Protein AF-A0A9K3KHH1-F1 (afdb_monomer)

Secondary structure (DSSP, 8-state):
---GGGS-BHHHHHHHHHHHHHHS-HHHHHHHHHHHTT-S-THHHHHHS-HHHHHHHHHHHHHHHHH---HHHHHHHHH-HHHHH-HHHHHHHHHHH--SS---HHHHHHHHHHHHHHHHHHHHHH-GGGTT-SS--GGGS-HHHHHHHHTTSEEEEEE-TT-PEEEEE-GGG---SSHHHHHHHHHHHHHHHHHHS-TT-GGGGEEEEEEEE-SSPPP---HHHHHHHHHHHHHSS-EEEEEEEEE-TT--B-HHHHHHHH--TTTS-HHHHHHHHHTEEEEE-SSHHHHHHHHGGGT--PPPSB-TTS-SB--HHHHHHHHHHHHHHHHHHHH--SSHHHHHHHSSS----------------------------------------------PPPP------------------------PPPP-PPPPP--------PPPPPPP------------------PPP--------GGGTTSPPBSS--TT-EEES-SHHHHTSHHHHHHHHHHHHTHHHHHHS-HHHHHHHHHHHHHHHHHTS-PPEEEE-TTSS-EEE---HHHHHHHHHHHHHHHHHHHTT-

Foldseek 3Di:
DPDPPLFAFPVRLVVLLVVLLVPDDPQLSVQLVCLQLVVDQLVVLVVVCDPVNLVVLLVLLVVLCVVDADPLNVLLCVVPVCLSNPPLQLSLLLLQQDRGNDDDSVSSVLSSVLQNLLSVLCCVLQNSVCSSPQADFPVSADPQLVLQLLLCQKDFQAAFPSGETEIEGQQVSGGGDDLSSNLSSLLRVVSVQVVVDDSNRSRSLEYEYEYDELDLDGDDDDLVSLLSSVSNVSSDSGHYSAYEYEYEPNCRGHSNSSCQLCSDCVPDPPNRSSSSSNRYDYHYDQFQVRVCVVVVSSRPNGRQQADGRRPGHDCVNVVVVSVVSVVVVVVVVVVPPPDPVVVVVVVVPDDDDDDDDDDDDDDDDDDDDDDDDDDDDDDDDDDDDDDDDDDDDDDDDDDPDDDDDDDDDDDDDDDDDDDDDDDDDDDDDDDDDDDDDDDDDDDDDDDDDDDDDDDDDDDDDDDDDDDDDDDDDPDDDPPQPPFDWAQDDDLLEQEDDDDDVNCPRNNNVVVLVVLLVCLVVCVPDDPVVVVVVLVVVVCCSCPVVVYFYWYQDPVNRTIDTDPDPVVSSVVSVVSSVVSVVVVVVD

Solvent-accessible surface area (backbone atoms only — not comparable to full-atom values): 35754 Å² total; per-residue (Å²): 133,80,80,73,79,84,43,47,36,60,68,53,48,52,49,52,26,52,51,25,43,65,71,43,54,72,69,49,37,52,42,46,49,30,47,46,37,41,68,58,54,48,55,54,65,68,66,65,49,47,72,65,59,49,48,51,39,51,52,48,18,48,57,49,39,74,78,60,63,45,72,40,41,52,50,29,40,72,76,33,46,63,58,74,64,29,62,73,57,52,50,36,22,40,60,28,47,60,66,58,92,64,90,51,79,63,35,22,47,51,15,35,51,26,51,40,48,33,36,39,54,42,26,73,68,65,34,71,96,47,49,60,52,91,66,73,51,78,87,76,43,55,73,54,19,42,50,21,50,70,46,38,23,64,32,82,58,50,49,32,78,45,49,25,37,29,36,37,35,33,53,93,35,66,48,62,84,44,68,64,26,41,49,46,28,48,52,34,56,54,45,50,58,58,66,74,41,58,90,88,44,57,24,48,51,26,34,34,41,34,41,48,40,43,50,82,72,78,66,94,65,57,68,67,49,52,46,52,48,50,54,48,56,67,20,44,64,46,21,75,46,27,36,37,40,36,31,16,76,78,50,53,58,40,66,67,59,31,42,70,66,56,62,58,76,88,78,43,56,73,68,54,46,27,56,56,30,39,32,49,42,82,40,70,32,70,33,41,66,57,44,42,60,57,40,42,72,34,30,36,75,51,74,71,60,45,39,65,59,49,81,48,72,62,46,66,69,49,52,50,50,54,51,50,53,55,52,50,50,55,50,52,59,65,73,58,76,70,68,68,62,58,58,61,56,64,74,72,68,84,83,82,84,81,87,79,83,89,80,90,85,86,85,88,83,82,85,82,91,88,79,91,80,91,83,91,90,87,86,81,94,78,92,77,91,77,81,90,81,83,88,87,77,88,80,82,82,83,77,96,72,89,91,85,90,88,84,85,86,84,87,89,79,87,82,89,86,88,83,87,85,87,80,85,86,81,88,81,81,89,82,80,90,81,81,88,86,89,81,90,78,88,79,87,83,86,81,88,85,80,89,87,86,80,91,82,84,89,83,90,79,92,83,84,88,83,86,80,84,81,79,82,75,79,80,76,70,85,85,71,76,81,67,79,72,37,70,73,81,57,65,61,32,32,58,54,80,77,58,68,71,47,57,65,31,58,16,35,44,56,51,48,54,58,47,58,76,43,41,65,64,48,69,76,42,55,73,68,54,36,50,53,50,50,50,51,52,55,47,45,38,40,71,76,66,66,37,47,43,31,34,67,35,96,82,75,64,35,28,35,76,60,78,56,62,68,64,53,49,49,54,52,55,54,47,55,55,50,52,55,57,52,62,74,74,107

Nearest PDB structures (foldseek):
  6frn-assembly1_B  TM=3.421E-01  e=5.929E+00  Methanothermococcus thermolithotrophicus

InterPro domains:
  IPR049227 Domain of unknown function DUF6824 [PF20710] (493-577)

Mean predicted aligned error: 16.36 Å

Radius of gyration: 35.82 Å; Cα contacts (8 Å, |Δi|>4): 625; chains: 1; bounding box: 119×121×84 Å

Sequence (586 aa):
MKDNADVPSIEESQRIISNALASLSVADRDSLLEDINAIHRPHEIGAQLNREALAEQLQTMDSWLSANKNDAYKEAELLDRDYVQCSGLRFRFLQSSCVGSRVSQDHAVQAARRLNDYLDFKRRLVGSHRLTRKILTPNDLDADDLDCLESGYWQKVGTDVVGRVIVAAFPTLLRYRTPESFLKAMLLFFSSIFAETSIEEPSQHSLVLVYYNTTPTEPDMDRELASAAVRLLQSLPIKICAHHVALHPHITRSAVLSVLLTIQESTLSQDQLQQWQARHVLHTGTSRDEIELKLRRYGIRVNLPCSRDGSEIQTNAHRQWLLSMRGEEQRQRKASPSDSATLAASVSSGFTIESSKSSSTHYSGALPSSFITSEMMAEGIEKRSTVFDDPSTAMTKPSSKDILHRQLASDAKTPASAVPVSCGLEDVQPLTANKKDSISRKLPTLASVSSIASAEQNSVSTFAACAPAVAKRQRMDPAILTEASIILPKNTDILFGRGSGIQNHPGNIQFRDLLEQNLGSYSTSDDAAKRRMVISLADHMRRDLGLRFLKQAPDGVSWIPVTEKAVVYQKFYQTFRSLRAAAKKK

Structure (mmCIF, N/CA/C/O backbone):
data_AF-A0A9K3KHH1-F1
#
_entry.id   AF-A0A9K3KHH1-F1
#
loop_
_atom_site.group_PDB
_atom_site.id
_atom_site.type_symbol
_atom_site.label_atom_id
_atom_site.label_alt_id
_atom_site.label_comp_id
_atom_site.label_asym_id
_atom_site.label_entity_id
_atom_site.label_seq_id
_atom_site.pdbx_PDB_ins_code
_atom_site.Cartn_x
_atom_site.Cartn_y
_atom_site.Cartn_z
_atom_site.occupancy
_atom_site.B_iso_or_equiv
_atom_site.auth_seq_id
_atom_site.auth_comp_id
_atom_site.auth_asym_id
_atom_site.auth_atom_id
_atom_site.pdbx_PDB_model_num
ATOM 1 N N . MET A 1 1 ? 21.017 5.855 -28.063 1.00 47.03 1 MET A N 1
ATOM 2 C CA . MET A 1 1 ? 21.532 5.727 -26.686 1.00 47.03 1 MET A CA 1
ATOM 3 C C . MET A 1 1 ? 21.886 7.126 -26.208 1.00 47.03 1 MET A C 1
ATOM 5 O O . MET A 1 1 ? 22.968 7.598 -26.517 1.00 47.03 1 MET A O 1
ATOM 9 N N . LYS A 1 2 ? 20.931 7.847 -25.605 1.00 48.41 2 LYS A N 1
ATOM 10 C CA . LYS A 1 2 ? 21.237 9.112 -24.916 1.00 48.41 2 LYS A CA 1
ATOM 11 C C . LYS A 1 2 ? 22.099 8.764 -23.698 1.00 48.41 2 LYS A C 1
ATOM 13 O O . LYS A 1 2 ? 21.896 7.698 -23.121 1.00 48.41 2 LYS A O 1
ATOM 18 N N . ASP A 1 3 ? 23.083 9.595 -23.379 1.00 52.72 3 ASP A N 1
ATOM 19 C CA . ASP A 1 3 ? 24.118 9.287 -22.393 1.00 52.72 3 ASP A CA 1
ATOM 20 C C . ASP A 1 3 ? 23.527 8.848 -21.044 1.00 52.72 3 ASP A C 1
ATOM 22 O O . ASP A 1 3 ? 22.923 9.634 -20.321 1.00 52.72 3 ASP A O 1
ATOM 26 N N . ASN A 1 4 ? 23.767 7.586 -20.673 1.00 61.97 4 ASN A N 1
ATOM 27 C CA . ASN A 1 4 ? 23.464 6.997 -19.359 1.00 61.97 4 ASN A CA 1
ATOM 28 C C . ASN A 1 4 ? 24.299 7.616 -18.212 1.00 61.97 4 ASN A C 1
ATOM 30 O O . ASN A 1 4 ? 24.460 6.993 -17.160 1.00 61.97 4 ASN A O 1
ATOM 34 N N . ALA A 1 5 ? 24.899 8.793 -18.415 1.00 70.56 5 ALA A N 1
ATOM 35 C CA . ALA A 1 5 ? 25.804 9.438 -17.469 1.00 70.56 5 ALA A CA 1
ATOM 36 C C . ALA A 1 5 ? 25.102 9.859 -16.165 1.00 70.56 5 ALA A C 1
ATOM 38 O O . ALA A 1 5 ? 25.753 9.866 -15.125 1.00 70.56 5 ALA A O 1
ATOM 39 N N . ASP A 1 6 ? 23.788 10.097 -16.207 1.00 81.38 6 ASP A N 1
ATOM 40 C CA . ASP A 1 6 ? 23.014 10.631 -15.077 1.00 81.38 6 ASP A CA 1
ATOM 41 C C . ASP A 1 6 ? 22.401 9.561 -14.154 1.00 81.38 6 ASP A C 1
ATOM 43 O O . ASP A 1 6 ? 21.721 9.895 -13.184 1.00 81.38 6 ASP A O 1
ATOM 47 N N . VAL A 1 7 ? 22.593 8.268 -14.441 1.00 83.38 7 VAL A N 1
ATOM 48 C CA . VAL A 1 7 ? 22.061 7.191 -13.589 1.00 83.38 7 VAL A CA 1
ATOM 49 C C . VAL A 1 7 ? 23.065 6.909 -12.461 1.00 83.38 7 VAL A C 1
ATOM 51 O O . VAL A 1 7 ? 24.164 6.422 -12.762 1.00 83.38 7 VAL A O 1
ATOM 54 N N . PRO A 1 8 ? 22.722 7.178 -11.182 1.00 87.75 8 PRO A N 1
ATOM 55 C CA . PRO A 1 8 ? 23.624 6.954 -10.059 1.00 87.75 8 PRO A CA 1
ATOM 56 C C . PRO A 1 8 ? 23.997 5.477 -9.945 1.00 87.75 8 PRO A C 1
ATOM 58 O O . PRO A 1 8 ? 23.194 4.585 -10.244 1.00 87.75 8 PRO A O 1
ATOM 61 N N . SER A 1 9 ? 25.221 5.210 -9.485 1.00 90.75 9 SER A N 1
ATOM 62 C CA . SER A 1 9 ? 25.616 3.842 -9.140 1.00 90.75 9 SER A CA 1
ATOM 63 C C . SER A 1 9 ? 24.841 3.330 -7.920 1.00 90.75 9 SER A C 1
ATOM 65 O O . SER A 1 9 ? 24.156 4.097 -7.233 1.00 90.75 9 SER A O 1
ATOM 67 N N . ILE A 1 10 ? 24.954 2.036 -7.605 1.00 90.12 10 ILE A N 1
ATOM 68 C CA . ILE A 1 10 ? 24.401 1.494 -6.353 1.00 90.12 10 ILE A CA 1
ATOM 69 C C . ILE A 1 10 ? 25.011 2.209 -5.139 1.00 90.12 10 ILE A C 1
ATOM 71 O O . ILE A 1 10 ? 24.279 2.593 -4.229 1.00 90.12 10 ILE A O 1
ATOM 75 N N . GLU A 1 11 ? 26.324 2.432 -5.123 1.00 92.00 11 GLU A N 1
ATOM 76 C CA . GLU A 1 11 ? 27.020 3.116 -4.026 1.00 92.00 11 GLU A CA 1
ATOM 77 C C . GLU A 1 11 ? 26.565 4.573 -3.899 1.00 92.00 11 GLU A C 1
ATOM 79 O O . GLU A 1 11 ? 26.318 5.067 -2.798 1.00 92.00 11 GLU A O 1
ATOM 84 N N . GLU A 1 12 ? 26.398 5.265 -5.026 1.00 92.94 12 GLU A N 1
ATOM 85 C CA . GLU A 1 12 ? 25.873 6.627 -5.026 1.00 92.94 12 GLU A CA 1
ATOM 86 C C . GLU A 1 12 ? 24.422 6.679 -4.536 1.00 92.94 12 GLU A C 1
ATOM 88 O O . GLU A 1 12 ? 24.068 7.543 -3.735 1.00 92.94 12 GLU A O 1
ATOM 93 N N . SER A 1 13 ? 23.607 5.707 -4.937 1.00 92.31 13 SER A N 1
ATOM 94 C CA . SER A 1 13 ? 22.232 5.548 -4.464 1.00 92.31 13 SER A CA 1
ATOM 95 C C . SER A 1 13 ? 22.179 5.306 -2.952 1.00 92.31 13 SER A C 1
ATOM 97 O O . SER A 1 13 ? 21.393 5.940 -2.250 1.00 92.31 13 SER A O 1
ATOM 99 N N . GLN A 1 14 ? 23.062 4.455 -2.417 1.00 93.69 14 GLN A N 1
ATOM 100 C CA . GLN A 1 14 ? 23.207 4.251 -0.971 1.00 93.69 14 GLN A CA 1
ATOM 101 C C . GLN A 1 14 ? 23.614 5.541 -0.255 1.00 93.69 14 GLN A C 1
ATOM 103 O O . GLN A 1 14 ? 23.098 5.826 0.827 1.00 93.69 14 GLN A O 1
ATOM 108 N N . ARG A 1 15 ? 24.500 6.345 -0.855 1.00 94.75 15 ARG A N 1
ATOM 109 C CA . ARG A 1 15 ? 24.904 7.645 -0.308 1.00 94.75 15 ARG A CA 1
ATOM 110 C C . ARG A 1 15 ? 23.732 8.626 -0.269 1.00 94.75 15 ARG A C 1
ATOM 112 O O . ARG A 1 15 ? 23.547 9.277 0.753 1.00 94.75 15 ARG A O 1
ATOM 119 N N . ILE A 1 16 ? 22.923 8.701 -1.329 1.00 9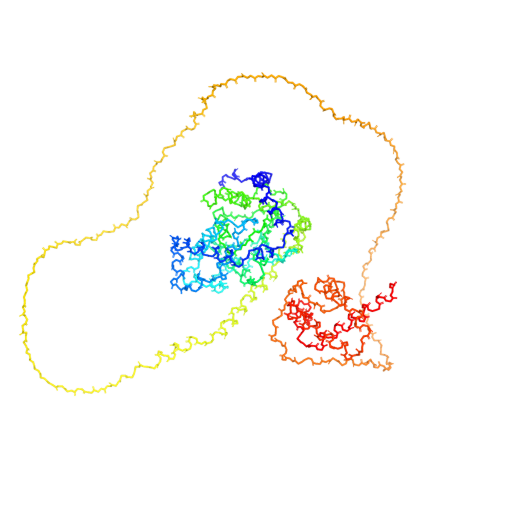3.00 16 ILE A N 1
ATOM 120 C CA . ILE A 1 16 ? 21.714 9.543 -1.375 1.00 93.00 16 ILE A CA 1
ATOM 121 C C . ILE A 1 16 ? 20.746 9.147 -0.255 1.00 93.00 16 ILE A C 1
ATOM 123 O O . ILE A 1 16 ? 20.348 10.000 0.533 1.00 93.00 16 ILE A O 1
ATOM 127 N N . ILE A 1 17 ? 20.432 7.853 -0.131 1.00 94.25 17 ILE A N 1
ATOM 128 C CA . ILE A 1 17 ? 19.542 7.331 0.920 1.00 94.25 17 ILE A CA 1
ATOM 129 C C . ILE A 1 17 ? 20.101 7.642 2.315 1.00 94.25 17 ILE A C 1
ATOM 131 O O . ILE A 1 17 ? 19.371 8.109 3.186 1.00 94.25 17 ILE A O 1
ATOM 135 N N . SER A 1 18 ? 21.401 7.419 2.528 1.00 94.94 18 SER A N 1
ATOM 136 C CA . SER A 1 18 ? 22.049 7.673 3.823 1.00 94.94 18 SER A CA 1
ATOM 137 C C . SER A 1 18 ? 22.018 9.155 4.196 1.00 94.94 18 SER A C 1
ATOM 139 O O . SER A 1 18 ? 21.736 9.493 5.343 1.00 94.94 18 SER A O 1
ATOM 141 N N . ASN A 1 19 ? 22.262 10.039 3.225 1.00 95.56 19 ASN A N 1
ATOM 142 C CA . ASN A 1 19 ? 22.196 11.484 3.421 1.00 95.56 19 ASN A CA 1
ATOM 143 C C . ASN A 1 19 ? 20.769 11.939 3.741 1.00 95.56 19 ASN A C 1
ATOM 145 O O . ASN A 1 19 ? 20.584 12.724 4.667 1.00 95.56 19 ASN A O 1
ATOM 149 N N . ALA A 1 20 ? 19.774 11.414 3.022 1.00 94.25 20 ALA A N 1
ATOM 150 C CA . ALA A 1 20 ? 18.366 11.701 3.273 1.00 94.25 20 ALA A CA 1
ATOM 151 C C . ALA A 1 20 ? 17.930 11.237 4.669 1.00 94.25 20 ALA A C 1
ATOM 153 O O . ALA A 1 20 ? 17.234 11.953 5.376 1.00 94.25 20 ALA A O 1
ATOM 154 N N . LEU A 1 21 ? 18.384 10.063 5.116 1.00 93.94 21 LEU A N 1
ATOM 155 C CA . LEU A 1 21 ? 18.110 9.579 6.469 1.00 93.94 21 LEU A CA 1
ATOM 156 C C . LEU A 1 21 ? 18.792 10.446 7.543 1.00 93.94 21 LEU A C 1
ATOM 158 O O . LEU A 1 21 ? 18.242 10.633 8.627 1.00 93.94 21 LEU A O 1
ATOM 162 N N . ALA A 1 22 ? 19.989 10.967 7.261 1.00 96.31 22 ALA A N 1
ATOM 163 C CA . ALA A 1 22 ? 20.741 11.825 8.175 1.00 96.31 22 ALA A CA 1
ATOM 164 C C . ALA A 1 22 ? 20.187 13.256 8.275 1.00 96.31 22 ALA A C 1
ATOM 166 O O . ALA A 1 22 ? 20.419 13.907 9.293 1.00 96.31 22 ALA A O 1
ATOM 167 N N . SER A 1 23 ? 19.473 13.740 7.254 1.00 95.00 23 SER A N 1
ATOM 168 C CA . SER A 1 23 ? 18.860 15.073 7.256 1.00 95.00 23 SER A CA 1
ATOM 169 C C . SER A 1 23 ? 17.526 15.136 8.004 1.00 95.00 23 SER A C 1
ATOM 171 O O . SER A 1 23 ? 17.078 16.229 8.344 1.00 95.00 23 SER A O 1
ATOM 173 N N . LEU A 1 24 ? 16.901 13.988 8.292 1.00 92.00 24 LEU A N 1
ATOM 174 C CA . LEU A 1 24 ? 15.688 13.921 9.109 1.00 92.00 24 LEU A CA 1
ATOM 175 C C . LEU A 1 24 ? 15.972 14.274 10.577 1.00 92.00 24 LEU A C 1
ATOM 177 O O . LEU A 1 24 ? 17.060 14.027 11.106 1.00 92.00 24 LEU A O 1
ATOM 181 N N . SER A 1 25 ? 14.952 14.786 11.273 1.00 92.19 25 SER A N 1
ATOM 182 C CA . SER A 1 25 ? 15.012 14.924 12.730 1.00 92.19 25 SER A CA 1
ATOM 183 C C . SER A 1 25 ? 15.176 13.549 13.393 1.00 92.19 25 SER A C 1
ATOM 185 O O . SER A 1 25 ? 14.778 12.529 12.831 1.00 92.19 25 SER A O 1
ATOM 187 N N . VAL A 1 26 ? 15.735 13.496 14.608 1.00 92.88 26 VAL A N 1
ATOM 188 C CA . VAL A 1 26 ? 15.927 12.219 15.329 1.00 92.88 26 VAL A CA 1
ATOM 189 C C . VAL A 1 26 ? 14.602 11.464 15.483 1.00 92.88 26 VAL A C 1
ATOM 191 O O . VAL A 1 26 ? 14.545 10.278 15.187 1.00 92.88 26 VAL A O 1
ATOM 194 N N . ALA A 1 27 ? 13.528 12.166 15.856 1.00 88.31 27 ALA A N 1
ATOM 195 C CA . ALA A 1 27 ? 12.209 11.561 16.029 1.00 88.31 27 ALA A CA 1
ATOM 196 C C . ALA A 1 27 ? 11.630 11.019 14.710 1.00 88.31 27 ALA A C 1
ATOM 198 O O . ALA A 1 27 ? 11.073 9.921 14.691 1.00 88.31 27 ALA A O 1
ATOM 199 N N . ASP A 1 28 ? 11.781 11.760 13.607 1.00 88.69 28 ASP A N 1
ATOM 200 C CA . ASP A 1 28 ? 11.288 11.319 12.297 1.00 88.69 28 ASP A CA 1
ATOM 201 C C . ASP A 1 28 ? 12.102 10.139 11.771 1.00 88.69 28 ASP A C 1
ATOM 203 O O . ASP A 1 28 ? 11.537 9.184 11.240 1.00 88.69 28 ASP A O 1
ATOM 207 N N . ARG A 1 29 ? 13.424 10.173 11.962 1.00 93.25 29 ARG A N 1
ATOM 208 C CA . ARG A 1 29 ? 14.331 9.086 11.595 1.00 93.25 29 ARG A CA 1
ATOM 209 C C . ARG A 1 29 ? 14.010 7.805 12.357 1.00 93.25 29 ARG A C 1
ATOM 211 O O . ARG A 1 29 ? 13.925 6.750 11.734 1.00 93.25 29 ARG A O 1
ATOM 218 N N . ASP A 1 30 ? 13.813 7.886 13.669 1.00 91.94 30 ASP A N 1
ATOM 219 C CA . ASP A 1 30 ? 13.497 6.720 14.497 1.00 91.94 30 ASP A CA 1
ATOM 220 C C . ASP A 1 30 ? 12.134 6.135 14.103 1.00 91.94 30 ASP A C 1
ATOM 222 O O . ASP A 1 30 ? 12.031 4.938 13.836 1.00 91.94 30 ASP A O 1
ATOM 226 N N . SER A 1 31 ? 11.115 6.984 13.928 1.00 89.31 31 SER A N 1
ATOM 227 C CA . SER A 1 31 ? 9.793 6.546 13.463 1.00 89.31 31 SER A CA 1
ATOM 228 C C . SER A 1 31 ? 9.844 5.897 12.074 1.00 89.31 31 SER A C 1
ATOM 230 O O . SER A 1 31 ? 9.199 4.876 11.827 1.00 89.31 31 SER A O 1
ATOM 232 N N . LEU A 1 32 ? 10.646 6.447 11.163 1.00 91.81 32 LEU A N 1
ATOM 233 C CA . LEU A 1 32 ? 10.852 5.887 9.833 1.00 91.81 32 LEU A CA 1
ATOM 234 C C . LEU A 1 32 ? 11.582 4.538 9.882 1.00 91.81 32 LEU A C 1
ATOM 236 O O . LEU A 1 32 ? 11.219 3.619 9.151 1.00 91.81 32 LEU A O 1
ATOM 240 N N . LEU A 1 33 ? 12.586 4.384 10.748 1.00 93.62 33 LEU A N 1
ATOM 241 C CA . LEU A 1 33 ? 13.283 3.113 10.941 1.00 93.62 33 LEU A CA 1
ATOM 242 C C . LEU A 1 33 ? 12.374 2.054 11.572 1.00 93.62 33 LEU A C 1
ATOM 244 O O . LEU A 1 33 ? 12.458 0.886 11.190 1.00 93.62 33 LEU A O 1
ATOM 248 N N . GLU A 1 34 ? 11.486 2.432 12.487 1.00 92.06 34 GLU A N 1
ATOM 249 C CA . GLU A 1 34 ? 10.464 1.529 13.023 1.00 92.06 34 GLU A CA 1
ATOM 250 C C . GLU A 1 34 ? 9.484 1.064 11.941 1.00 92.06 34 GLU A C 1
ATOM 252 O O . GLU A 1 34 ? 9.178 -0.133 11.868 1.00 92.06 34 GLU A O 1
ATOM 257 N N . ASP A 1 35 ? 9.044 1.984 11.070 1.00 91.19 35 ASP A N 1
ATOM 258 C CA . ASP A 1 35 ? 8.271 1.664 9.868 1.00 91.19 35 ASP A CA 1
ATOM 259 C C . ASP A 1 35 ? 9.074 0.666 9.003 1.00 91.19 35 ASP A C 1
ATOM 261 O O . ASP A 1 35 ? 8.601 -0.433 8.716 1.00 91.19 35 ASP A O 1
ATOM 265 N N . ILE A 1 36 ? 10.312 0.975 8.620 1.00 94.81 36 ILE A N 1
ATOM 266 C CA . ILE A 1 36 ? 11.119 0.119 7.732 1.00 94.81 36 ILE A CA 1
ATOM 267 C C . ILE A 1 36 ? 11.332 -1.288 8.309 1.00 94.81 36 ILE A C 1
ATOM 269 O O . ILE A 1 36 ? 11.236 -2.273 7.580 1.00 94.81 36 ILE A O 1
ATOM 273 N N . ASN A 1 37 ? 11.576 -1.405 9.614 1.00 95.00 37 ASN A N 1
ATOM 274 C CA . ASN A 1 37 ? 11.880 -2.682 10.264 1.00 95.00 37 ASN A CA 1
ATOM 275 C C . ASN A 1 37 ? 10.644 -3.471 10.721 1.00 95.00 37 ASN A C 1
ATOM 277 O O . ASN A 1 37 ? 10.800 -4.522 11.343 1.00 95.00 37 ASN A O 1
ATOM 281 N N . ALA A 1 38 ? 9.433 -2.986 10.423 1.00 92.25 38 ALA A N 1
ATOM 282 C CA . ALA A 1 38 ? 8.184 -3.599 10.879 1.00 92.25 38 ALA A CA 1
ATOM 283 C C . ALA A 1 38 ? 8.142 -3.765 12.413 1.00 92.25 38 ALA A C 1
ATOM 285 O O . ALA A 1 38 ? 7.714 -4.801 12.923 1.00 92.25 38 ALA A O 1
ATOM 286 N N . ILE A 1 39 ? 8.633 -2.766 13.155 1.00 89.50 39 ILE A N 1
ATOM 287 C CA . ILE A 1 39 ? 8.628 -2.782 14.627 1.00 89.50 39 ILE A CA 1
ATOM 288 C C . ILE A 1 39 ? 7.274 -2.287 15.139 1.00 89.50 39 ILE A C 1
ATOM 290 O O . ILE A 1 39 ? 6.671 -2.909 16.015 1.00 89.50 39 ILE A O 1
ATOM 294 N N . HIS A 1 40 ? 6.775 -1.196 14.556 1.00 79.50 40 HIS A N 1
ATOM 295 C CA . HIS A 1 40 ? 5.543 -0.562 15.000 1.00 79.50 40 HIS A CA 1
ATOM 296 C C . HIS A 1 40 ? 4.315 -1.280 14.440 1.00 79.50 40 HIS A C 1
ATOM 298 O O . HIS A 1 40 ? 4.225 -1.556 13.239 1.00 79.50 40 HIS A O 1
ATOM 304 N N . ARG A 1 41 ? 3.320 -1.548 15.293 1.00 63.41 41 ARG A N 1
ATOM 305 C CA . ARG A 1 41 ? 2.002 -1.955 14.803 1.00 63.41 41 ARG A CA 1
ATOM 306 C C . ARG A 1 41 ? 1.288 -0.705 14.298 1.00 63.41 41 ARG A C 1
ATOM 308 O O . ARG A 1 41 ? 1.075 0.215 15.083 1.00 63.41 41 ARG A O 1
ATOM 315 N N . PRO A 1 42 ? 0.816 -0.674 13.041 1.00 58.34 42 PRO A N 1
ATOM 316 C CA . PRO A 1 42 ? 0.115 0.497 12.501 1.00 58.34 42 PRO A CA 1
ATOM 317 C C . PRO A 1 42 ? -1.138 0.904 13.296 1.00 58.34 42 PRO A C 1
ATOM 319 O O . PRO A 1 42 ? -1.654 2.008 13.138 1.00 58.34 42 PRO A O 1
ATOM 322 N N . HIS A 1 43 ? -1.634 0.007 14.152 1.00 51.38 43 HIS A N 1
ATOM 323 C CA . HIS A 1 43 ? -2.790 0.232 15.005 1.00 51.38 43 HIS A CA 1
ATOM 324 C C . HIS A 1 43 ? -2.566 1.302 16.088 1.00 51.38 43 HIS A C 1
ATOM 326 O O . HIS A 1 43 ? -3.547 1.838 16.597 1.00 51.38 43 HIS A O 1
ATOM 332 N N . GLU A 1 44 ? -1.318 1.632 16.436 1.00 55.62 44 GLU A N 1
ATOM 333 C CA . GLU A 1 44 ? -1.038 2.598 17.505 1.00 55.62 44 GLU A CA 1
ATOM 334 C C . GLU A 1 44 ? -1.303 4.042 17.065 1.00 55.62 44 GLU A C 1
ATOM 336 O O . GLU A 1 44 ? -1.950 4.774 17.802 1.00 55.62 44 GLU A O 1
ATOM 341 N N . ILE A 1 45 ? -0.972 4.431 15.830 1.00 53.47 45 ILE A N 1
ATOM 342 C CA . ILE A 1 45 ? -1.218 5.806 15.349 1.00 53.47 45 ILE A CA 1
ATOM 343 C C . ILE A 1 45 ? -2.725 6.071 15.170 1.00 53.47 45 ILE A C 1
ATOM 345 O O . ILE A 1 45 ? -3.233 7.116 15.570 1.00 53.47 45 ILE A O 1
ATOM 349 N N . GLY A 1 46 ? -3.466 5.101 14.619 1.00 54.97 46 GLY A N 1
ATOM 350 C CA . GLY A 1 46 ? -4.920 5.215 14.447 1.00 54.97 46 GLY A CA 1
ATOM 351 C C . GLY A 1 46 ? -5.705 5.173 15.763 1.00 54.97 46 GLY A C 1
ATOM 352 O O . GLY A 1 46 ? -6.765 5.782 15.849 1.00 54.97 46 GLY A O 1
ATOM 353 N N . ALA A 1 47 ? -5.188 4.483 16.785 1.00 55.69 47 ALA A N 1
ATOM 354 C CA . ALA A 1 47 ? -5.779 4.473 18.124 1.00 55.69 47 ALA A CA 1
ATOM 355 C C . ALA A 1 47 ? -5.377 5.698 18.967 1.00 55.69 47 ALA A C 1
ATOM 357 O O . ALA A 1 47 ? -6.111 6.067 19.880 1.00 55.69 47 ALA A O 1
ATOM 358 N N . GLN A 1 48 ? -4.228 6.320 18.674 1.00 55.94 48 GLN A N 1
ATOM 359 C CA . GLN A 1 48 ? -3.733 7.508 19.378 1.00 55.94 48 GLN A CA 1
ATOM 360 C C . GLN A 1 48 ? -4.417 8.801 18.928 1.00 55.94 48 GLN A C 1
ATOM 362 O O . GLN A 1 48 ? -4.578 9.713 19.740 1.00 55.94 48 GLN A O 1
ATOM 367 N N . LEU A 1 49 ? -4.861 8.895 17.670 1.00 66.88 49 LEU A N 1
ATOM 368 C CA . LEU A 1 49 ? -5.741 9.984 17.252 1.00 66.88 49 LEU A CA 1
ATOM 369 C C . LEU A 1 49 ? -7.115 9.795 17.907 1.00 66.88 49 LEU A C 1
ATOM 371 O O . LEU A 1 49 ? -7.937 9.000 17.451 1.00 66.88 49 LEU A O 1
ATOM 375 N N . ASN A 1 50 ? -7.378 10.562 18.970 1.00 75.81 50 ASN A N 1
ATOM 376 C CA . ASN A 1 50 ? -8.735 10.726 19.483 1.00 75.81 50 ASN A CA 1
ATOM 377 C C . ASN A 1 50 ? -9.663 11.112 18.311 1.00 75.81 50 ASN A C 1
ATOM 379 O O . ASN A 1 50 ? -9.268 11.857 17.410 1.00 75.81 50 ASN A O 1
ATOM 383 N N . ARG A 1 51 ? -10.908 10.624 18.335 1.00 79.31 51 ARG A N 1
ATOM 384 C CA . ARG A 1 51 ? -11.958 10.955 17.358 1.00 79.31 51 ARG A CA 1
ATOM 385 C C . ARG A 1 51 ? -12.069 12.460 17.109 1.00 79.31 51 ARG A C 1
ATOM 387 O O . ARG A 1 51 ? -12.339 12.857 15.983 1.00 79.31 51 ARG A O 1
ATOM 394 N N . GLU A 1 52 ? -11.826 13.272 18.135 1.00 85.94 52 GLU A N 1
ATOM 395 C CA . GLU A 1 52 ? -11.800 14.736 18.047 1.00 85.94 52 GLU A CA 1
ATOM 396 C C . GLU A 1 52 ? -10.675 15.252 17.143 1.00 85.94 52 GLU A C 1
ATOM 398 O O . GLU A 1 52 ? -10.944 15.988 16.198 1.00 85.94 52 GLU A O 1
ATOM 403 N N . ALA A 1 53 ? -9.434 14.806 17.362 1.00 86.25 53 ALA A N 1
ATOM 404 C CA . ALA A 1 53 ? -8.296 15.202 16.534 1.00 86.25 53 ALA A CA 1
ATOM 405 C C . ALA A 1 53 ? -8.476 14.739 15.080 1.00 86.25 53 ALA A C 1
ATOM 407 O O . ALA A 1 53 ? -8.146 15.459 14.141 1.00 86.25 53 ALA A O 1
ATOM 408 N N . LEU A 1 54 ? -9.065 13.558 14.869 1.00 86.25 54 LEU A N 1
ATOM 409 C CA . LEU A 1 54 ? -9.406 13.108 13.523 1.00 86.25 54 LEU A CA 1
ATOM 410 C C . LEU A 1 54 ? -10.480 13.992 12.864 1.00 86.25 54 LEU A C 1
ATOM 412 O O . LEU A 1 54 ? -10.368 14.311 11.680 1.00 86.25 54 LEU A O 1
ATOM 416 N N . ALA A 1 55 ? -11.514 14.387 13.609 1.00 90.06 55 ALA A N 1
ATOM 417 C CA . ALA A 1 55 ? -12.550 15.285 13.106 1.00 90.06 55 ALA A CA 1
ATOM 418 C C . ALA A 1 55 ? -11.969 16.656 12.723 1.00 90.06 55 ALA A C 1
ATOM 420 O O . ALA A 1 55 ? -12.308 17.182 11.664 1.00 90.06 55 ALA A O 1
ATOM 421 N N . GLU A 1 56 ? -11.037 17.188 13.517 1.00 92.38 56 GLU A N 1
ATOM 422 C CA . GLU A 1 56 ? -10.315 18.430 13.218 1.00 92.38 56 GLU A CA 1
ATOM 423 C C . GLU A 1 56 ? -9.474 18.315 11.934 1.00 92.38 56 GLU A C 1
ATOM 425 O O . GLU A 1 56 ? -9.488 19.210 11.083 1.00 92.38 56 GLU A O 1
ATOM 430 N N . GLN A 1 57 ? -8.780 17.189 11.737 1.00 92.62 57 GLN A N 1
ATOM 431 C CA . GLN A 1 57 ? -8.018 16.937 10.510 1.00 92.62 57 GLN A CA 1
ATOM 432 C C . GLN A 1 57 ? -8.929 16.835 9.281 1.00 92.62 57 GLN A C 1
ATOM 434 O O . GLN A 1 57 ? -8.617 17.406 8.236 1.00 92.62 57 GLN A O 1
ATOM 439 N N . LEU A 1 58 ? -10.079 16.163 9.397 1.00 93.50 58 LEU A N 1
ATOM 440 C CA . LEU A 1 58 ? -11.078 16.114 8.326 1.00 93.50 58 LEU A CA 1
ATOM 441 C C . LEU A 1 58 ? -11.647 17.506 8.020 1.00 93.50 58 LEU A C 1
ATOM 443 O O . LEU A 1 58 ? -11.750 17.876 6.854 1.00 93.50 58 LEU A O 1
ATOM 447 N N . GLN A 1 59 ? -11.938 18.313 9.042 1.00 95.44 59 GLN A N 1
ATOM 448 C CA . GLN A 1 59 ? -12.405 19.689 8.865 1.00 95.44 59 GLN A CA 1
ATOM 449 C C . GLN A 1 59 ? -11.352 20.571 8.177 1.00 95.44 59 GLN A C 1
ATOM 451 O O . GLN A 1 59 ? -11.681 21.382 7.305 1.00 95.44 59 GLN A O 1
ATOM 456 N N . THR A 1 60 ? -10.079 20.403 8.537 1.00 95.81 60 THR A N 1
ATOM 457 C CA . THR A 1 60 ? -8.959 21.108 7.900 1.00 95.81 60 THR A CA 1
ATOM 458 C C . THR A 1 60 ? -8.820 20.698 6.434 1.00 95.81 60 THR A C 1
ATOM 460 O O . THR A 1 60 ? -8.695 21.557 5.558 1.00 95.81 60 THR A O 1
ATOM 463 N N . MET A 1 61 ? -8.905 19.394 6.150 1.00 96.69 61 MET A N 1
ATOM 464 C CA . MET A 1 61 ? -8.882 18.841 4.793 1.00 96.69 61 MET A CA 1
ATOM 465 C C . MET A 1 61 ? -10.026 19.420 3.951 1.00 96.69 61 MET A C 1
ATOM 467 O O . MET A 1 61 ? -9.798 19.860 2.826 1.00 96.69 61 MET A O 1
ATOM 471 N N . ASP A 1 62 ? -11.233 19.495 4.510 1.00 96.62 62 ASP A N 1
ATOM 472 C CA . ASP A 1 62 ? -12.422 20.028 3.838 1.00 96.62 62 ASP A CA 1
ATOM 473 C C . ASP A 1 62 ? -12.321 21.517 3.548 1.00 96.62 62 ASP A C 1
ATOM 475 O O . ASP A 1 62 ? -12.644 21.961 2.443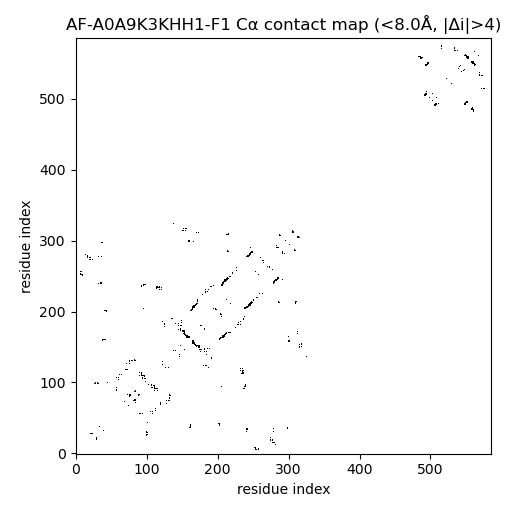 1.00 96.62 62 ASP A O 1
ATOM 479 N N . SER A 1 63 ? -11.814 22.277 4.516 1.00 97.00 63 SER A N 1
ATOM 480 C CA . SER A 1 63 ? -11.559 23.705 4.353 1.00 97.00 63 SER A CA 1
ATOM 481 C C . SER A 1 63 ? -10.580 23.934 3.201 1.00 97.00 63 SER A C 1
ATOM 483 O O . SER A 1 63 ? -10.861 24.726 2.301 1.00 97.00 63 SER A O 1
ATOM 485 N N . TRP A 1 64 ? -9.481 23.172 3.152 1.00 97.56 64 TRP A N 1
ATOM 486 C CA . TRP A 1 64 ? -8.510 23.278 2.065 1.00 97.56 64 TRP A CA 1
ATOM 487 C C . TRP A 1 64 ? -9.099 22.859 0.713 1.00 97.56 64 TRP A C 1
ATOM 489 O O . TRP A 1 64 ? -8.949 23.594 -0.265 1.00 97.56 64 TRP A O 1
ATOM 499 N N . LEU A 1 65 ? -9.799 21.717 0.652 1.00 97.25 65 LEU A N 1
ATOM 500 C CA . LEU A 1 65 ? -10.429 21.227 -0.577 1.00 97.25 65 LEU A CA 1
ATOM 501 C C . LEU A 1 65 ? -11.428 22.240 -1.114 1.00 97.25 65 LEU A C 1
ATOM 503 O O . LEU A 1 65 ? -11.403 22.510 -2.304 1.00 97.25 65 LEU A O 1
ATOM 507 N N . SER A 1 66 ? -12.261 22.845 -0.263 1.00 96.75 66 SER A N 1
ATOM 508 C CA . SER A 1 66 ? -13.257 23.835 -0.688 1.00 96.75 66 SER A CA 1
ATOM 509 C C . SER A 1 66 ? -12.647 25.024 -1.440 1.00 96.75 66 SER A C 1
ATOM 511 O O . SER A 1 66 ? -13.235 25.486 -2.416 1.00 96.75 66 SER A O 1
ATOM 513 N N . ALA A 1 67 ? -11.446 25.453 -1.044 1.00 97.81 67 ALA A N 1
ATOM 514 C CA . ALA A 1 67 ? -10.730 26.563 -1.660 1.00 97.81 67 ALA A CA 1
ATOM 515 C C . ALA A 1 67 ? -9.855 26.151 -2.861 1.00 97.81 67 ALA A C 1
ATOM 517 O O . ALA A 1 67 ? -9.508 27.003 -3.673 1.00 97.81 67 ALA A O 1
ATOM 518 N N . ASN A 1 68 ? -9.494 24.867 -2.991 1.00 97.94 68 ASN A N 1
ATOM 519 C CA . ASN A 1 68 ? -8.458 24.403 -3.926 1.00 97.94 68 ASN A CA 1
ATOM 520 C C . ASN A 1 68 ? -8.891 23.201 -4.789 1.00 97.94 68 ASN A C 1
ATOM 522 O O . ASN A 1 68 ? -8.054 22.383 -5.167 1.00 97.94 68 ASN A O 1
ATOM 526 N N . LYS A 1 69 ? -10.183 23.039 -5.105 1.00 97.56 69 LYS A N 1
ATOM 527 C CA . LYS A 1 69 ? -10.650 21.947 -5.987 1.00 97.56 69 LYS A CA 1
ATOM 528 C C . LYS A 1 69 ? -10.048 22.094 -7.387 1.00 97.56 69 LYS A C 1
ATOM 530 O O . LYS A 1 69 ? -10.271 23.114 -8.043 1.00 97.56 69 LYS A O 1
ATOM 535 N N . ASN A 1 70 ? -9.361 21.062 -7.876 1.00 97.69 70 ASN A N 1
ATOM 536 C CA . ASN A 1 70 ? -9.024 20.977 -9.299 1.00 97.69 70 ASN A CA 1
ATOM 537 C C . ASN A 1 70 ? -10.258 20.555 -10.120 1.00 97.69 70 ASN A C 1
ATOM 539 O O . ASN A 1 70 ? -11.312 20.225 -9.568 1.00 97.69 70 ASN A O 1
ATOM 543 N N . ASP A 1 71 ? -10.150 20.581 -11.447 1.00 98.31 71 ASP A N 1
ATOM 544 C CA . ASP A 1 71 ? -11.300 20.297 -12.312 1.00 98.31 71 ASP A CA 1
ATOM 545 C C . ASP A 1 71 ? -11.779 18.848 -12.200 1.00 98.31 71 ASP A C 1
ATOM 547 O O . ASP A 1 71 ? -12.983 18.609 -12.215 1.00 98.31 71 ASP A O 1
ATOM 551 N N . ALA A 1 72 ? -10.863 17.897 -11.986 1.00 98.31 72 ALA A N 1
ATOM 552 C CA . ALA A 1 72 ? -11.224 16.506 -11.737 1.00 98.31 72 ALA A CA 1
ATOM 553 C C . ALA A 1 72 ? -12.036 16.345 -10.444 1.00 98.31 72 ALA A C 1
ATOM 555 O O . ALA A 1 72 ? -13.020 15.614 -10.421 1.00 98.31 72 ALA A O 1
ATOM 556 N N . TYR A 1 73 ? -11.682 17.057 -9.372 1.00 98.50 73 TYR A N 1
ATOM 557 C CA . TYR A 1 73 ? -12.451 17.040 -8.131 1.00 98.50 73 TYR A CA 1
ATOM 558 C C . TYR A 1 73 ? -13.850 17.618 -8.338 1.00 98.50 73 TYR A C 1
ATOM 560 O O . TYR A 1 73 ? -14.828 17.006 -7.914 1.00 98.50 73 TYR A O 1
ATOM 568 N N . LYS A 1 74 ? -13.962 18.786 -8.989 1.00 98.44 74 LYS A N 1
ATOM 569 C CA . LYS A 1 74 ? -15.265 19.417 -9.275 1.00 98.44 74 LYS A CA 1
ATOM 570 C C . LYS A 1 74 ? -16.156 18.477 -10.085 1.00 98.44 74 LYS A C 1
ATOM 572 O O . LYS A 1 74 ? -17.326 18.310 -9.769 1.00 98.44 74 LYS A O 1
ATOM 577 N N . GLU A 1 75 ? -15.588 17.834 -11.098 1.00 98.44 75 GLU A N 1
ATOM 578 C CA . GLU A 1 75 ? -16.285 16.869 -11.941 1.00 98.44 75 GLU A CA 1
ATOM 579 C C . GLU A 1 75 ? -16.712 15.617 -11.165 1.00 98.44 75 GLU A C 1
ATOM 581 O O . GLU A 1 75 ? -17.857 15.186 -11.275 1.00 98.44 75 GLU A O 1
ATOM 586 N N . ALA A 1 76 ? -15.839 15.070 -10.318 1.00 98.25 76 ALA A N 1
ATOM 587 C CA . ALA A 1 76 ? -16.178 13.953 -9.443 1.00 98.25 76 ALA A CA 1
ATOM 588 C C . ALA A 1 76 ? -17.308 14.311 -8.463 1.00 98.25 76 ALA A C 1
ATOM 590 O O . ALA A 1 76 ? -18.209 13.507 -8.254 1.00 98.25 76 ALA A O 1
ATOM 591 N N . GLU A 1 77 ? -17.295 15.523 -7.900 1.00 98.12 77 GLU A N 1
ATOM 592 C CA . GLU A 1 77 ? -18.349 16.012 -7.003 1.00 98.12 77 GLU A CA 1
ATOM 593 C C . GLU A 1 77 ? -19.695 16.194 -7.719 1.00 98.12 77 GLU A C 1
ATOM 595 O O . GLU A 1 77 ? -20.738 15.949 -7.117 1.00 98.12 77 GLU A O 1
ATOM 600 N N . LEU A 1 78 ? -19.678 16.598 -8.994 1.00 98.06 78 LEU A N 1
ATOM 601 C CA . LEU A 1 78 ? -20.880 16.689 -9.828 1.00 98.06 78 LEU A CA 1
ATOM 602 C C . LEU A 1 78 ? -21.447 15.308 -10.183 1.00 98.06 78 LEU A C 1
ATOM 604 O O . LEU A 1 78 ? -22.663 15.154 -10.243 1.00 98.06 78 LEU A O 1
ATOM 608 N N . LEU A 1 79 ? -20.579 14.322 -10.429 1.00 97.75 79 LEU A N 1
ATOM 609 C CA . LEU A 1 79 ? -20.977 12.956 -10.784 1.00 97.75 79 LEU A CA 1
ATOM 610 C C . LEU A 1 79 ? -21.508 12.167 -9.583 1.00 97.75 79 LEU A C 1
ATOM 612 O O . LEU A 1 79 ? -22.506 11.464 -9.703 1.00 97.75 79 LEU A O 1
ATOM 616 N N . ASP A 1 80 ? -20.819 12.249 -8.448 1.00 97.88 80 ASP A N 1
ATOM 617 C CA . ASP A 1 80 ? -21.179 11.563 -7.209 1.00 97.88 80 ASP A CA 1
ATOM 618 C C . ASP A 1 80 ? -20.547 12.300 -6.022 1.00 97.88 80 ASP A C 1
ATOM 620 O O . ASP A 1 80 ? -19.390 12.082 -5.635 1.00 97.88 80 ASP A O 1
ATOM 624 N N . ARG A 1 81 ? -21.333 13.206 -5.438 1.00 97.44 81 ARG A N 1
ATOM 625 C CA . ARG A 1 81 ? -20.924 13.977 -4.266 1.00 97.44 81 ARG A CA 1
ATOM 626 C C . ARG A 1 81 ? -20.600 13.074 -3.078 1.00 97.44 81 ARG A C 1
ATOM 628 O O . ARG A 1 81 ? -19.633 13.344 -2.365 1.00 97.44 81 ARG A O 1
ATOM 635 N N . ASP A 1 82 ? -21.363 12.002 -2.888 1.00 96.75 82 ASP A N 1
ATOM 636 C CA . ASP A 1 82 ? -21.209 11.099 -1.750 1.00 96.75 82 ASP A CA 1
ATOM 637 C C . ASP A 1 82 ? -19.891 10.326 -1.838 1.00 96.75 82 ASP A C 1
ATOM 639 O O . ASP A 1 82 ? -19.238 10.110 -0.817 1.00 96.75 82 ASP A O 1
ATOM 643 N N . TYR A 1 83 ? -19.428 9.988 -3.046 1.00 95.81 83 TYR A N 1
ATOM 644 C CA . TYR A 1 83 ? -18.115 9.374 -3.252 1.00 95.81 83 TYR A CA 1
ATOM 645 C C . TYR A 1 83 ? -16.964 10.258 -2.751 1.00 95.81 83 TYR A C 1
ATOM 647 O O . TYR A 1 83 ? -16.138 9.804 -1.953 1.00 95.81 83 TYR A O 1
ATOM 655 N N . VAL A 1 84 ? -16.898 11.521 -3.192 1.00 96.56 84 VAL A N 1
ATOM 656 C CA . VAL A 1 84 ? -15.790 12.434 -2.837 1.00 96.56 84 VAL A CA 1
ATOM 657 C C . VAL A 1 84 ? -15.898 12.995 -1.417 1.00 96.56 84 VAL A C 1
ATOM 659 O O . VAL A 1 84 ? -14.882 13.373 -0.819 1.00 96.56 84 VAL A O 1
ATOM 662 N N . GLN A 1 85 ? -17.114 13.045 -0.866 1.00 95.56 85 GLN A N 1
ATOM 663 C CA . GLN A 1 85 ? -17.374 13.459 0.514 1.00 95.56 85 GLN A CA 1
ATOM 664 C C . GLN A 1 85 ? -17.365 12.291 1.509 1.00 95.56 85 GLN A C 1
ATOM 666 O O . GLN A 1 85 ? -17.395 12.518 2.718 1.00 95.56 85 GLN A O 1
ATOM 671 N N . CYS A 1 86 ? -17.244 11.049 1.027 1.00 94.44 86 CYS A N 1
ATOM 672 C CA . CYS A 1 86 ? -17.188 9.860 1.865 1.00 94.44 86 CYS A CA 1
ATOM 673 C C . CYS A 1 86 ? -16.063 9.977 2.903 1.00 94.44 86 CYS A C 1
ATOM 675 O O . CYS A 1 86 ? -14.873 10.008 2.566 1.00 94.44 86 CYS A O 1
ATOM 677 N N . SER A 1 87 ? -16.441 9.968 4.184 1.00 90.50 87 SER A N 1
ATOM 678 C CA . SER A 1 87 ? -15.499 10.012 5.306 1.00 90.50 87 SER A CA 1
ATOM 679 C C . SER A 1 87 ? -14.482 8.875 5.233 1.00 90.50 87 SER A C 1
ATOM 681 O O . SER A 1 87 ? -13.301 9.097 5.476 1.00 90.50 87 SER A O 1
ATOM 683 N N . GLY A 1 88 ? -14.907 7.682 4.805 1.00 89.81 88 GLY A N 1
ATOM 684 C CA . GLY A 1 88 ? -14.030 6.529 4.622 1.00 89.81 88 GLY A CA 1
ATOM 685 C C . GLY A 1 88 ? -12.953 6.744 3.557 1.00 89.81 88 GLY A C 1
ATOM 686 O O . GLY A 1 88 ? -11.819 6.324 3.757 1.00 89.81 88 GLY A O 1
ATOM 687 N N . LEU A 1 89 ? -13.266 7.419 2.445 1.00 93.44 89 LEU A N 1
ATOM 688 C CA . LEU A 1 89 ? -12.267 7.740 1.421 1.00 93.44 89 LEU A CA 1
ATOM 689 C C . LEU A 1 89 ? -11.257 8.760 1.961 1.00 93.44 89 LEU A C 1
ATOM 691 O O . LEU A 1 89 ? -10.053 8.515 1.926 1.00 93.44 89 LEU A O 1
ATOM 695 N N . ARG A 1 90 ? -11.752 9.874 2.511 1.00 94.75 90 ARG A N 1
ATOM 696 C CA . ARG A 1 90 ? -10.929 10.973 3.045 1.00 94.75 90 ARG A CA 1
ATOM 697 C C . ARG A 1 90 ? -10.034 10.527 4.196 1.00 94.75 90 ARG A C 1
ATOM 699 O O . ARG A 1 90 ? -8.852 10.856 4.223 1.00 94.75 90 ARG A O 1
ATOM 706 N N . PHE A 1 91 ? -10.574 9.708 5.094 1.00 90.75 91 PHE A N 1
ATOM 707 C CA . PHE A 1 91 ? -9.825 9.118 6.196 1.00 90.75 91 PHE A CA 1
ATOM 708 C C . PHE A 1 91 ? -8.623 8.314 5.707 1.00 90.75 91 PHE A C 1
ATOM 710 O O . PHE A 1 91 ? -7.536 8.433 6.263 1.00 90.75 91 PHE A O 1
ATOM 717 N N . ARG A 1 92 ? -8.777 7.543 4.628 1.00 90.38 92 ARG A N 1
ATOM 718 C CA . ARG A 1 92 ? -7.660 6.769 4.085 1.00 90.38 92 ARG A CA 1
ATOM 719 C C . ARG A 1 92 ? -6.586 7.661 3.457 1.00 90.38 92 ARG A C 1
ATOM 721 O O . ARG A 1 92 ? -5.405 7.360 3.600 1.00 90.38 92 ARG A O 1
ATOM 728 N N . PHE A 1 93 ? -6.958 8.786 2.839 1.00 94.19 93 PHE A N 1
ATOM 729 C CA . PHE A 1 93 ? -5.978 9.789 2.401 1.00 94.19 93 PHE A CA 1
ATOM 730 C C . PHE A 1 93 ? -5.220 10.393 3.585 1.00 94.19 93 PHE A C 1
ATOM 732 O O . PHE A 1 93 ? -3.991 10.442 3.541 1.00 94.19 93 PHE A O 1
ATOM 739 N N . LEU A 1 94 ? -5.921 10.761 4.663 1.00 91.94 94 LEU A N 1
ATOM 740 C CA . LEU A 1 94 ? -5.291 11.231 5.901 1.00 91.94 94 LEU A CA 1
ATOM 741 C C . LEU A 1 94 ? -4.292 10.203 6.444 1.00 91.94 94 LEU A C 1
ATOM 743 O O . LEU A 1 94 ? -3.128 10.535 6.644 1.00 91.94 94 LEU A O 1
ATOM 747 N N . GLN A 1 95 ? -4.710 8.943 6.585 1.00 87.38 95 GLN A N 1
ATOM 748 C CA . GLN A 1 95 ? -3.838 7.859 7.047 1.00 87.38 95 GLN A CA 1
ATOM 749 C C . GLN A 1 95 ? -2.625 7.645 6.135 1.00 87.38 95 GLN A C 1
ATOM 751 O O . GLN A 1 95 ? -1.521 7.398 6.619 1.00 87.38 95 GLN A O 1
ATOM 756 N N . SER A 1 96 ? -2.815 7.740 4.816 1.00 89.62 96 SER A N 1
ATOM 757 C CA . SER A 1 96 ? -1.743 7.536 3.839 1.00 89.62 96 SER A CA 1
ATOM 758 C C . SER A 1 96 ? -0.683 8.637 3.851 1.00 89.62 96 SER A C 1
ATOM 760 O O . SER A 1 96 ? 0.460 8.379 3.468 1.00 89.62 96 SER A O 1
ATOM 762 N N . SER A 1 97 ? -1.057 9.844 4.283 1.00 87.88 97 SER A N 1
ATOM 763 C CA . SER A 1 97 ? -0.190 11.024 4.338 1.00 87.88 97 SER A CA 1
ATOM 764 C C . SER A 1 97 ? 0.482 11.222 5.700 1.00 87.88 97 SER A C 1
ATOM 766 O O . SER A 1 97 ? 1.346 12.084 5.822 1.00 87.88 97 SER A O 1
ATOM 768 N N . CYS A 1 98 ? 0.133 10.434 6.724 1.00 77.56 98 CYS A N 1
ATOM 769 C CA . CYS A 1 98 ? 0.809 10.495 8.017 1.00 77.56 98 CYS A CA 1
ATOM 770 C C . CYS A 1 98 ? 2.250 9.972 7.907 1.00 77.56 98 CYS A C 1
ATOM 772 O O . CYS A 1 98 ? 2.487 8.764 7.771 1.00 77.56 98 CYS A O 1
ATOM 774 N N . VAL A 1 99 ? 3.215 10.886 8.021 1.00 68.44 99 VAL A N 1
ATOM 775 C CA . VAL A 1 99 ? 4.627 10.557 8.219 1.00 68.44 99 VAL A CA 1
ATOM 776 C C . VAL A 1 99 ? 4.999 10.848 9.668 1.00 68.44 99 VAL A C 1
ATOM 778 O O . VAL A 1 99 ? 4.786 11.951 10.159 1.00 68.44 99 VAL A O 1
ATOM 781 N N . GLY A 1 100 ? 5.536 9.845 10.363 1.00 67.00 100 GLY A N 1
ATOM 782 C CA . GLY A 1 100 ? 5.941 9.989 11.758 1.00 67.00 100 GLY A CA 1
ATOM 783 C C . GLY A 1 100 ? 4.786 9.960 12.766 1.00 67.00 100 GLY A C 1
ATOM 784 O O . GLY A 1 100 ? 3.648 9.612 12.446 1.00 67.00 100 GLY A O 1
ATOM 785 N N . SER A 1 101 ? 5.103 10.326 14.009 1.00 60.19 101 SER A N 1
ATOM 786 C CA . SER A 1 101 ? 4.182 10.344 15.155 1.00 60.19 101 SER A CA 1
ATOM 787 C C . SER A 1 101 ? 3.461 11.681 15.365 1.00 60.19 101 SER A C 1
ATOM 789 O O . SER A 1 101 ? 2.587 11.781 16.225 1.00 60.19 101 SER A O 1
ATOM 791 N N . ARG A 1 102 ? 3.808 12.730 14.609 1.00 67.00 102 ARG A N 1
ATOM 792 C CA . ARG A 1 102 ? 3.265 14.080 14.815 1.00 67.00 102 ARG A CA 1
ATOM 793 C C . ARG A 1 102 ? 2.175 14.375 13.809 1.00 67.00 102 ARG A C 1
ATOM 795 O O . ARG A 1 102 ? 2.456 14.479 12.630 1.00 67.00 102 ARG A O 1
ATOM 802 N N . VAL A 1 103 ? 0.947 14.573 14.267 1.00 71.19 103 VAL A N 1
ATOM 803 C CA . VAL A 1 103 ? -0.129 15.105 13.426 1.00 71.19 103 VAL A CA 1
ATOM 804 C C . VAL A 1 103 ? 0.061 16.617 13.331 1.00 71.19 103 VAL A C 1
ATOM 806 O O . VAL A 1 103 ? -0.216 17.328 14.293 1.00 71.19 103 VAL A O 1
ATOM 809 N N . SER A 1 104 ? 0.586 17.115 12.211 1.00 80.12 104 SER A N 1
ATOM 810 C CA . SER A 1 104 ? 0.644 18.556 11.946 1.00 80.12 104 SER A CA 1
ATOM 811 C C . SER A 1 104 ? -0.564 19.001 11.122 1.00 80.12 104 SER A C 1
ATOM 813 O O . SER A 1 104 ? -1.199 18.200 10.437 1.00 80.12 104 SER A O 1
ATOM 815 N N . GLN A 1 105 ? -0.885 20.296 11.152 1.00 76.56 105 GLN A N 1
ATOM 816 C CA . GLN A 1 105 ? -1.918 20.877 10.286 1.00 76.56 105 GLN A CA 1
ATOM 817 C C . GLN A 1 105 ? -1.612 20.650 8.792 1.00 76.56 105 GLN A C 1
ATOM 819 O O . GLN A 1 105 ? -2.524 20.488 7.978 1.00 76.56 105 GLN A O 1
ATOM 824 N N . ASP A 1 106 ? -0.328 20.540 8.441 1.00 86.69 106 ASP A N 1
ATOM 825 C CA . ASP A 1 106 ? 0.114 20.250 7.079 1.00 86.69 106 ASP A CA 1
ATOM 826 C C . ASP A 1 106 ? -0.305 18.852 6.608 1.00 86.69 106 ASP A C 1
ATOM 828 O O . ASP A 1 106 ? -0.401 18.623 5.404 1.00 86.69 106 ASP A O 1
ATOM 832 N N . HIS A 1 107 ? -0.608 17.916 7.516 1.00 88.44 107 HIS A N 1
ATOM 833 C CA . HIS A 1 107 ? -1.018 16.558 7.148 1.00 88.44 107 HIS A CA 1
ATOM 834 C C . HIS A 1 107 ? -2.373 16.531 6.445 1.00 88.44 107 HIS A C 1
ATOM 836 O O . HIS A 1 107 ? -2.504 15.912 5.386 1.00 88.44 107 HIS A O 1
ATOM 842 N N . ALA A 1 108 ? -3.368 17.239 6.983 1.00 93.56 108 ALA A N 1
ATOM 843 C CA . ALA A 1 108 ? -4.674 17.371 6.345 1.00 93.56 108 ALA A CA 1
ATOM 844 C C . ALA A 1 108 ? -4.577 18.042 4.968 1.00 93.56 108 ALA A C 1
ATOM 846 O O . ALA A 1 108 ? -5.221 17.604 4.013 1.00 93.56 108 ALA A O 1
ATOM 847 N N . VAL A 1 109 ? -3.720 19.059 4.841 1.00 94.44 109 VAL A N 1
ATOM 848 C CA . VAL A 1 109 ? -3.462 19.744 3.567 1.00 94.44 109 VAL A CA 1
ATOM 849 C C . VAL A 1 109 ? -2.787 18.809 2.560 1.00 94.44 109 VAL A C 1
ATOM 851 O O . VAL A 1 109 ? -3.186 18.762 1.397 1.00 94.44 109 VAL A O 1
ATOM 854 N N . GLN A 1 110 ? -1.796 18.024 2.986 1.00 92.25 110 GLN A N 1
ATOM 855 C CA . GLN A 1 110 ? -1.136 17.038 2.128 1.00 92.25 110 GLN A CA 1
ATOM 856 C C . GLN A 1 110 ? -2.103 15.939 1.676 1.00 92.25 110 GLN A C 1
ATOM 858 O O . GLN A 1 110 ? -2.119 15.588 0.499 1.00 92.25 110 GLN A O 1
ATOM 863 N N . ALA A 1 111 ? -2.951 15.426 2.571 1.00 94.69 111 ALA A N 1
ATOM 864 C CA . ALA A 1 111 ? -4.006 14.474 2.223 1.00 94.69 111 ALA A CA 1
ATOM 865 C C . ALA A 1 111 ? -5.013 15.056 1.218 1.00 94.69 111 ALA A C 1
ATOM 867 O O . ALA A 1 111 ? -5.409 14.367 0.277 1.00 94.69 111 ALA A O 1
ATOM 868 N N . ALA A 1 112 ? -5.388 16.328 1.377 1.00 96.88 112 ALA A N 1
ATOM 869 C CA . ALA A 1 112 ? -6.263 17.032 0.446 1.00 96.88 112 ALA A CA 1
ATOM 870 C C . ALA A 1 112 ? -5.644 17.171 -0.955 1.00 96.88 112 ALA A C 1
ATOM 872 O O . ALA A 1 112 ? -6.292 16.838 -1.949 1.00 96.88 112 ALA A O 1
ATOM 873 N N . ARG A 1 113 ? -4.378 17.605 -1.036 1.00 95.69 113 ARG A N 1
ATOM 874 C CA . ARG A 1 113 ? -3.617 17.673 -2.298 1.00 95.69 113 ARG A CA 1
ATOM 875 C C . ARG A 1 113 ? -3.536 16.307 -2.966 1.00 95.69 113 ARG A C 1
ATOM 877 O O . ARG A 1 113 ? -3.892 16.170 -4.129 1.00 95.69 113 ARG A O 1
ATOM 884 N N . ARG A 1 114 ? -3.184 15.283 -2.190 1.00 95.38 114 ARG A N 1
ATOM 885 C CA . ARG A 1 114 ? -3.091 13.898 -2.651 1.00 95.38 114 ARG A CA 1
ATOM 886 C C . ARG A 1 114 ? -4.415 13.387 -3.234 1.00 95.38 114 ARG A C 1
ATOM 888 O O . ARG A 1 114 ? -4.402 12.731 -4.271 1.00 95.38 114 ARG A O 1
ATOM 895 N N . LEU A 1 115 ? -5.554 13.719 -2.617 1.00 97.56 115 LEU A N 1
ATOM 896 C CA . LEU A 1 115 ? -6.884 13.387 -3.147 1.00 97.56 115 LEU A CA 1
ATOM 897 C C . LEU A 1 115 ? -7.174 14.101 -4.477 1.00 97.56 115 LEU A C 1
ATOM 899 O O . LEU A 1 115 ? -7.677 13.468 -5.404 1.00 97.56 115 LEU A O 1
ATOM 903 N N . ASN A 1 116 ? -6.844 15.390 -4.591 1.00 97.69 116 ASN A N 1
ATOM 904 C CA . ASN A 1 116 ? -6.957 16.125 -5.854 1.00 97.69 116 ASN A CA 1
ATOM 905 C C . ASN A 1 116 ? -6.113 15.479 -6.961 1.00 97.69 116 ASN A C 1
ATOM 907 O O . ASN A 1 116 ? -6.627 15.234 -8.055 1.00 97.69 116 ASN A O 1
ATOM 911 N N . ASP A 1 117 ? -4.847 15.179 -6.671 1.00 96.25 117 ASP A N 1
ATOM 912 C CA . ASP A 1 117 ? -3.924 14.565 -7.626 1.00 96.25 117 ASP A CA 1
ATOM 913 C C . ASP A 1 117 ? -4.426 13.185 -8.053 1.00 96.25 117 ASP A C 1
ATOM 915 O O . ASP A 1 117 ? -4.434 12.865 -9.239 1.00 96.25 117 ASP A O 1
ATOM 919 N N . TYR A 1 118 ? -4.927 12.386 -7.108 1.00 97.56 118 TYR A N 1
ATOM 920 C CA . TYR A 1 118 ? -5.514 11.079 -7.394 1.00 97.56 118 TYR A CA 1
ATOM 921 C C . TYR A 1 118 ? -6.698 11.176 -8.354 1.00 97.56 118 TYR A C 1
ATOM 923 O O . TYR A 1 118 ? -6.771 10.407 -9.314 1.00 97.56 118 TYR A O 1
ATOM 931 N N . LEU A 1 119 ? -7.624 12.111 -8.117 1.00 98.12 119 LEU A N 1
ATOM 932 C CA . LEU A 1 119 ? -8.773 12.301 -9.000 1.00 98.12 119 LEU A CA 1
ATOM 933 C C . LEU A 1 119 ? -8.338 12.787 -10.383 1.00 98.12 119 LEU A C 1
ATOM 935 O O . LEU A 1 119 ? -8.892 12.321 -11.375 1.00 98.12 119 LEU A O 1
ATOM 939 N N . ASP A 1 120 ? -7.326 13.648 -10.479 1.00 97.81 120 ASP A N 1
ATOM 940 C CA . ASP A 1 120 ? -6.815 14.092 -11.777 1.00 97.81 120 ASP A CA 1
ATOM 941 C C . ASP A 1 120 ? -6.123 12.960 -12.548 1.00 97.81 120 ASP A C 1
ATOM 943 O O . ASP A 1 120 ? -6.448 12.716 -13.714 1.00 97.81 120 ASP A O 1
ATOM 947 N N . PHE A 1 121 ? -5.270 12.173 -11.879 1.00 97.25 121 PHE A N 1
ATOM 948 C CA . PHE A 1 121 ? -4.687 10.956 -12.447 1.00 97.25 121 PHE A CA 1
ATOM 949 C C . PHE A 1 121 ? -5.768 9.992 -12.926 1.00 97.25 121 PHE A C 1
ATOM 951 O O . PHE A 1 121 ? -5.715 9.513 -14.059 1.00 97.25 121 PHE A O 1
ATOM 958 N N . LYS A 1 122 ? -6.766 9.724 -12.084 1.00 97.81 122 LYS A N 1
ATOM 959 C CA . LYS A 1 122 ? -7.858 8.812 -12.406 1.00 97.81 122 LYS A CA 1
ATOM 960 C C . LYS A 1 122 ? -8.685 9.325 -13.581 1.00 97.81 122 LYS A C 1
ATOM 962 O O . LYS A 1 122 ? -8.934 8.559 -14.504 1.00 97.81 122 LYS A O 1
ATOM 967 N N . ARG A 1 123 ? -9.051 10.609 -13.605 1.00 98.12 123 ARG A N 1
ATOM 968 C CA . ARG A 1 123 ? -9.786 11.220 -14.722 1.00 98.12 123 ARG A CA 1
ATOM 969 C C . ARG A 1 123 ? -9.012 11.087 -16.027 1.00 98.12 123 ARG A C 1
ATOM 971 O O . ARG A 1 123 ? -9.590 10.673 -17.025 1.00 98.12 123 ARG A O 1
ATOM 978 N N . ARG A 1 124 ? -7.716 11.403 -16.016 1.00 98.00 124 ARG A N 1
ATOM 979 C CA . ARG A 1 124 ? -6.861 11.305 -17.203 1.00 98.00 124 ARG A CA 1
ATOM 980 C C . ARG A 1 124 ? -6.746 9.871 -17.717 1.00 98.00 124 ARG A C 1
ATOM 982 O O . ARG A 1 124 ? -6.767 9.671 -18.921 1.00 98.00 124 ARG A O 1
ATOM 989 N N . LEU A 1 125 ? -6.621 8.896 -16.815 1.00 97.62 125 LEU A N 1
ATOM 990 C CA . LEU A 1 125 ? -6.412 7.498 -17.188 1.00 97.62 125 LEU A CA 1
ATOM 991 C C . LEU A 1 125 ? -7.709 6.789 -17.590 1.00 97.62 125 LEU A C 1
ATOM 993 O O . LEU A 1 125 ? -7.703 6.052 -18.559 1.00 97.62 125 LEU A O 1
ATOM 997 N N . VAL A 1 126 ? -8.824 6.967 -16.879 1.00 97.12 126 VAL A N 1
ATOM 998 C CA . VAL A 1 126 ? -10.058 6.188 -17.143 1.00 97.12 126 VAL A CA 1
ATOM 999 C C . VAL A 1 126 ? -11.231 7.012 -17.669 1.00 97.12 126 VAL A C 1
ATOM 1001 O O . VAL A 1 126 ? -12.302 6.463 -17.939 1.00 97.12 126 VAL A O 1
ATOM 1004 N N . GLY A 1 127 ? -11.039 8.319 -17.833 1.00 97.69 127 GLY A N 1
ATOM 1005 C CA . GLY A 1 127 ? -12.070 9.257 -18.254 1.00 97.69 127 GLY A CA 1
ATOM 1006 C C . GLY A 1 127 ? -13.071 9.604 -17.149 1.00 97.69 127 GLY A C 1
ATOM 1007 O O . GLY A 1 127 ? -13.169 8.957 -16.102 1.00 97.69 127 GLY A O 1
ATOM 1008 N N . SER A 1 128 ? -13.871 10.633 -17.415 1.00 97.50 128 SER A N 1
ATOM 1009 C CA . SER A 1 128 ? -14.837 11.203 -16.471 1.00 97.50 128 SER A CA 1
ATOM 1010 C C . SER A 1 128 ? -15.893 10.213 -15.990 1.00 97.50 128 SER A C 1
ATOM 1012 O O . SER A 1 128 ? -16.166 10.116 -14.799 1.00 97.50 128 SER A O 1
ATOM 1014 N N . HIS A 1 129 ? -16.438 9.401 -16.898 1.00 96.69 129 HIS A N 1
ATOM 1015 C CA . HIS A 1 129 ? -17.521 8.454 -16.606 1.00 96.69 129 HIS A CA 1
ATOM 1016 C C . HIS A 1 129 ? -17.168 7.360 -15.574 1.00 96.69 129 HIS A C 1
ATOM 1018 O O . HIS A 1 129 ? -18.057 6.667 -15.087 1.00 96.69 129 HIS A O 1
ATOM 1024 N N . ARG A 1 130 ? -15.882 7.186 -15.230 1.00 96.19 130 ARG A N 1
ATOM 1025 C CA . ARG A 1 130 ? -15.398 6.213 -14.227 1.00 96.19 130 ARG A CA 1
ATOM 1026 C C . ARG A 1 130 ? -14.718 6.872 -13.033 1.00 96.19 130 ARG A C 1
ATOM 1028 O O . ARG A 1 130 ? -14.198 6.179 -12.155 1.00 96.19 130 ARG A O 1
ATOM 1035 N N . LEU A 1 131 ? -14.724 8.199 -12.976 1.00 96.62 131 LEU A N 1
ATOM 1036 C CA . LEU A 1 131 ? -13.990 8.967 -11.980 1.00 96.62 131 LEU A CA 1
ATOM 1037 C C . LEU A 1 131 ? -14.456 8.660 -10.550 1.00 96.62 131 LEU A C 1
ATOM 1039 O O . LEU A 1 131 ? -13.633 8.448 -9.656 1.00 96.62 131 LEU A O 1
ATOM 1043 N N . THR A 1 132 ? -15.764 8.514 -10.351 1.00 96.69 132 THR A N 1
ATOM 1044 C CA . THR A 1 132 ? -16.381 8.222 -9.048 1.00 96.69 132 THR A CA 1
ATOM 1045 C C . THR A 1 132 ? -16.556 6.731 -8.768 1.00 96.69 132 THR A C 1
ATOM 1047 O O . THR A 1 132 ? -16.980 6.331 -7.686 1.00 96.69 132 THR A O 1
ATOM 1050 N N . ARG A 1 133 ? -16.158 5.855 -9.701 1.00 94.00 133 ARG A N 1
ATOM 1051 C CA . ARG A 1 133 ? -16.251 4.408 -9.494 1.00 94.00 133 ARG A CA 1
ATOM 1052 C C . ARG A 1 133 ? -15.296 3.976 -8.386 1.00 94.00 133 ARG A C 1
ATOM 1054 O O . ARG A 1 133 ? -14.085 4.142 -8.514 1.00 94.00 133 ARG A O 1
ATOM 1061 N N . LYS A 1 134 ? -15.817 3.387 -7.307 1.00 90.81 134 LYS A N 1
ATOM 1062 C CA . LYS A 1 134 ? -15.011 3.026 -6.127 1.00 90.81 134 LYS A CA 1
ATOM 1063 C C . LYS A 1 134 ? -13.831 2.106 -6.452 1.00 90.81 134 LYS A C 1
ATOM 1065 O O . LYS A 1 134 ? -12.752 2.304 -5.904 1.00 90.81 134 LYS A O 1
ATOM 1070 N N . ILE A 1 135 ? -14.042 1.121 -7.327 1.00 89.38 135 ILE A N 1
ATOM 1071 C CA . ILE A 1 135 ? -13.045 0.119 -7.716 1.00 89.38 135 ILE A CA 1
ATOM 1072 C C . ILE A 1 135 ? -13.138 -0.078 -9.229 1.00 89.38 135 ILE A C 1
ATOM 1074 O O . ILE A 1 135 ? -14.220 -0.365 -9.750 1.00 89.38 135 ILE A O 1
ATOM 1078 N N . LEU A 1 136 ? -12.011 0.084 -9.921 1.00 94.25 136 LEU A N 1
ATOM 1079 C CA . LEU A 1 136 ? -11.894 -0.318 -11.318 1.00 94.25 136 LEU A CA 1
ATOM 1080 C C . LEU A 1 136 ? -11.848 -1.841 -11.405 1.00 94.25 136 LEU A C 1
ATOM 1082 O O . LEU A 1 136 ? -11.260 -2.516 -10.563 1.00 94.25 136 LEU A O 1
ATOM 1086 N N . THR A 1 137 ? -12.469 -2.376 -12.438 1.00 94.81 137 THR A N 1
ATOM 1087 C CA . THR A 1 137 ? -12.569 -3.810 -12.689 1.00 94.81 137 THR A CA 1
ATOM 1088 C C . THR A 1 137 ? -11.820 -4.182 -13.962 1.00 94.81 137 THR A C 1
ATOM 1090 O O . THR A 1 137 ? -11.574 -3.310 -14.792 1.00 94.81 137 THR A O 1
ATOM 1093 N N . PRO A 1 138 ? -11.469 -5.462 -14.170 1.00 95.88 138 PRO A N 1
ATOM 1094 C CA . PRO A 1 138 ? -10.827 -5.887 -15.412 1.00 95.88 138 PRO A CA 1
ATOM 1095 C C . PRO A 1 138 ? -11.633 -5.540 -16.675 1.00 95.88 138 PRO A C 1
ATOM 1097 O O . PRO A 1 138 ? -11.046 -5.359 -17.729 1.00 95.88 138 PRO A O 1
ATOM 1100 N N . ASN A 1 139 ? -12.959 -5.391 -16.583 1.00 94.75 139 ASN A N 1
ATOM 1101 C CA . ASN A 1 139 ? -13.792 -4.954 -17.711 1.00 94.75 139 ASN A CA 1
ATOM 1102 C C . ASN A 1 139 ? -13.675 -3.453 -18.028 1.00 94.75 139 ASN A C 1
ATOM 1104 O O . ASN A 1 139 ? -14.195 -2.993 -19.043 1.00 94.75 139 ASN A O 1
ATOM 1108 N N . ASP A 1 140 ? -13.034 -2.683 -17.150 1.00 95.19 140 ASP A N 1
ATOM 1109 C CA . ASP A 1 140 ? -12.706 -1.280 -17.388 1.00 95.19 140 ASP A CA 1
ATOM 1110 C C . ASP A 1 140 ? -11.377 -1.118 -18.142 1.00 95.19 140 ASP A C 1
ATOM 1112 O O . ASP A 1 140 ? -11.012 -0.003 -18.505 1.00 95.19 140 ASP A O 1
ATOM 1116 N N . LEU A 1 141 ? -10.655 -2.207 -18.378 1.00 96.81 141 LEU A N 1
ATOM 1117 C CA . LEU A 1 141 ? -9.367 -2.210 -19.050 1.00 96.81 141 LEU A CA 1
ATOM 1118 C C . LEU A 1 141 ? -9.530 -2.697 -20.493 1.00 96.81 141 LEU A C 1
ATOM 1120 O O . LEU A 1 141 ? -10.352 -3.577 -20.765 1.00 96.81 141 LEU A O 1
ATOM 1124 N N . ASP A 1 142 ? -8.772 -2.112 -21.417 1.00 97.50 142 ASP A N 1
ATOM 1125 C CA . ASP A 1 142 ? -8.669 -2.644 -22.775 1.00 97.50 142 ASP A CA 1
ATOM 1126 C C . ASP A 1 142 ? -7.724 -3.863 -22.836 1.00 97.50 142 ASP A C 1
ATOM 1128 O O . ASP A 1 142 ? -7.242 -4.365 -21.818 1.00 97.50 142 ASP A O 1
ATOM 1132 N N . ALA A 1 143 ? -7.497 -4.407 -24.032 1.00 97.94 143 ALA A N 1
ATOM 1133 C CA . ALA A 1 143 ? -6.660 -5.594 -24.191 1.00 97.94 143 ALA A CA 1
ATOM 1134 C C . ALA A 1 143 ? -5.181 -5.345 -23.837 1.00 97.94 143 ALA A C 1
ATOM 1136 O O . ALA A 1 143 ? -4.537 -6.243 -23.296 1.00 97.94 143 ALA A O 1
ATOM 1137 N N . ASP A 1 144 ? -4.654 -4.148 -24.112 1.00 98.12 144 ASP A N 1
ATOM 1138 C CA . ASP A 1 144 ? -3.256 -3.804 -23.838 1.00 98.12 144 ASP A CA 1
ATOM 1139 C C . ASP A 1 144 ? -3.052 -3.559 -22.331 1.00 98.12 144 ASP A C 1
ATOM 1141 O O . ASP A 1 144 ? -2.067 -4.012 -21.741 1.00 98.12 144 ASP A O 1
ATOM 1145 N N . ASP A 1 145 ? -4.022 -2.904 -21.688 1.00 98.06 145 ASP A N 1
ATOM 1146 C CA . ASP A 1 145 ? -4.097 -2.741 -20.235 1.00 98.06 145 ASP A CA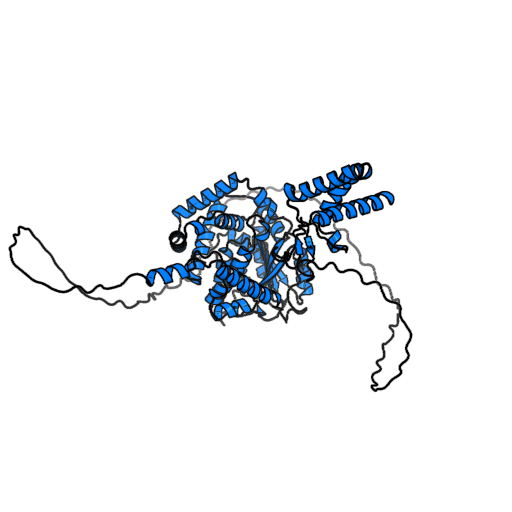 1
ATOM 1147 C C . ASP A 1 145 ? -4.140 -4.102 -19.515 1.00 98.06 145 ASP A C 1
ATOM 1149 O O . ASP A 1 145 ? -3.449 -4.322 -18.513 1.00 98.06 145 ASP A O 1
ATOM 1153 N N . LEU A 1 146 ? -4.967 -5.027 -20.021 1.00 97.75 146 LEU A N 1
ATOM 1154 C CA . LEU A 1 146 ? -5.119 -6.369 -19.467 1.00 97.75 146 LEU A CA 1
ATOM 1155 C C . LEU A 1 146 ? -3.862 -7.213 -19.652 1.00 97.75 146 LEU A C 1
ATOM 1157 O O . LEU A 1 146 ? -3.492 -7.894 -18.702 1.00 97.75 146 LEU A O 1
ATOM 1161 N N . ASP A 1 147 ? -3.186 -7.153 -20.802 1.00 97.94 147 ASP A N 1
ATOM 1162 C CA . ASP A 1 147 ? -1.911 -7.858 -21.003 1.00 97.94 147 ASP A CA 1
ATOM 1163 C C . ASP A 1 147 ? -0.847 -7.370 -20.007 1.00 97.94 147 ASP A C 1
ATOM 1165 O O . ASP A 1 147 ? -0.160 -8.178 -19.373 1.00 97.94 147 ASP A O 1
ATOM 1169 N N . CYS A 1 148 ? -0.780 -6.053 -19.771 1.00 97.75 148 CYS A N 1
ATOM 1170 C CA . CYS A 1 148 ? 0.103 -5.482 -18.756 1.00 97.75 148 CYS A CA 1
ATOM 1171 C C . CYS A 1 148 ? -0.227 -5.989 -17.346 1.00 97.75 148 CYS A C 1
ATOM 1173 O O . CYS A 1 148 ? 0.668 -6.383 -16.595 1.00 97.75 148 CYS A O 1
ATOM 1175 N N . LEU A 1 149 ? -1.509 -6.012 -16.980 1.00 97.69 149 LEU A N 1
ATOM 1176 C CA . LEU A 1 149 ? -1.945 -6.508 -15.679 1.00 97.69 149 LEU A CA 1
ATOM 1177 C C . LEU A 1 149 ? -1.705 -8.021 -15.533 1.00 97.69 149 LEU A C 1
ATOM 1179 O O . LEU A 1 149 ? -1.256 -8.475 -14.481 1.00 97.69 149 LEU A O 1
ATOM 1183 N N . GLU A 1 150 ? -1.993 -8.814 -16.565 1.00 97.81 150 GLU A N 1
ATOM 1184 C CA . GLU A 1 150 ? -1.852 -10.276 -16.588 1.00 97.81 150 GLU A CA 1
ATOM 1185 C C . GLU A 1 150 ? -0.392 -10.740 -16.619 1.00 97.81 150 GLU A C 1
ATOM 1187 O O . GLU A 1 150 ? -0.111 -11.878 -16.223 1.00 97.81 150 GLU A O 1
ATOM 1192 N N . SER A 1 151 ? 0.542 -9.862 -17.003 1.00 97.81 151 SER A N 1
ATOM 1193 C CA . SER A 1 151 ? 1.978 -10.151 -16.997 1.00 97.81 151 SER A CA 1
ATOM 1194 C C . SER A 1 151 ? 2.484 -10.588 -15.618 1.00 97.81 151 SER A C 1
ATOM 1196 O O . SER A 1 151 ? 3.428 -11.372 -15.529 1.00 97.81 151 SER A O 1
ATOM 1198 N N . GLY A 1 152 ? 1.841 -10.114 -14.543 1.00 97.56 152 GLY A N 1
ATOM 1199 C CA . GLY A 1 152 ? 2.274 -10.356 -13.170 1.00 97.56 152 GLY A CA 1
ATOM 1200 C C . GLY A 1 152 ? 3.495 -9.530 -12.771 1.00 97.56 152 GLY A C 1
ATOM 1201 O O . GLY A 1 152 ? 4.214 -9.937 -11.857 1.00 97.56 152 GLY A O 1
ATOM 1202 N N . TYR A 1 153 ? 3.733 -8.391 -13.441 1.00 97.19 153 TYR A N 1
ATOM 1203 C CA . TYR A 1 153 ? 4.785 -7.441 -13.066 1.00 97.19 153 TYR A CA 1
ATOM 1204 C C . TYR A 1 153 ? 4.675 -7.047 -11.590 1.00 97.19 153 TYR A C 1
ATOM 1206 O O . TYR A 1 153 ? 5.675 -7.116 -10.885 1.00 97.19 153 TYR A O 1
ATOM 1214 N N . TRP A 1 154 ? 3.473 -6.737 -11.092 1.00 98.00 154 TRP A N 1
ATOM 1215 C CA . TRP A 1 154 ? 3.208 -6.620 -9.654 1.00 98.00 154 TRP A CA 1
ATOM 1216 C C . TRP A 1 154 ? 2.463 -7.844 -9.139 1.00 98.00 154 TRP A C 1
ATOM 1218 O O . TRP A 1 154 ? 1.486 -8.279 -9.744 1.00 98.00 154 TRP A O 1
ATOM 1228 N N . GLN A 1 155 ? 2.874 -8.358 -7.981 1.00 97.88 155 GLN A N 1
ATOM 1229 C CA . GLN A 1 155 ? 2.171 -9.441 -7.299 1.00 97.88 155 GLN A CA 1
ATOM 1230 C C . GLN A 1 155 ? 2.046 -9.154 -5.805 1.00 97.88 155 GLN A C 1
ATOM 1232 O O . GLN A 1 155 ? 3.012 -8.771 -5.144 1.00 97.88 155 GLN A O 1
ATOM 1237 N N . LYS A 1 156 ? 0.855 -9.391 -5.248 1.00 96.56 156 LYS A N 1
ATOM 1238 C CA . LYS A 1 156 ? 0.636 -9.436 -3.798 1.00 96.56 156 LYS A CA 1
ATOM 1239 C C . LYS A 1 156 ? 1.196 -10.758 -3.272 1.00 96.56 156 LYS A C 1
ATOM 1241 O O . LYS A 1 156 ? 0.651 -11.816 -3.572 1.00 96.56 156 LYS A O 1
ATOM 1246 N N . VAL A 1 157 ? 2.281 -10.705 -2.501 1.00 96.56 157 VAL A N 1
ATOM 1247 C CA . VAL A 1 157 ? 3.025 -11.912 -2.076 1.00 96.56 157 VAL A CA 1
ATOM 1248 C C . VAL A 1 157 ? 2.731 -12.344 -0.640 1.00 96.56 157 VAL A C 1
ATOM 1250 O O . VAL A 1 157 ? 3.056 -13.462 -0.250 1.00 96.56 157 VAL A O 1
ATOM 1253 N N . GLY A 1 158 ? 2.096 -11.484 0.156 1.00 94.75 158 GLY A N 1
ATOM 1254 C CA . GLY A 1 158 ? 1.693 -11.802 1.524 1.00 94.75 158 GLY A CA 1
ATOM 1255 C C . GLY A 1 158 ? 1.619 -10.562 2.401 1.00 94.75 158 GLY A C 1
ATOM 1256 O O . GLY A 1 158 ? 1.355 -9.462 1.912 1.00 94.75 158 GLY A O 1
ATOM 1257 N N . THR A 1 159 ? 1.861 -10.750 3.695 1.00 94.12 159 THR A N 1
ATOM 1258 C CA . THR A 1 159 ? 1.979 -9.665 4.671 1.00 94.12 159 THR A CA 1
ATOM 1259 C C . THR A 1 159 ? 3.252 -9.806 5.490 1.00 94.12 159 THR A C 1
ATOM 1261 O O . THR A 1 159 ? 3.762 -10.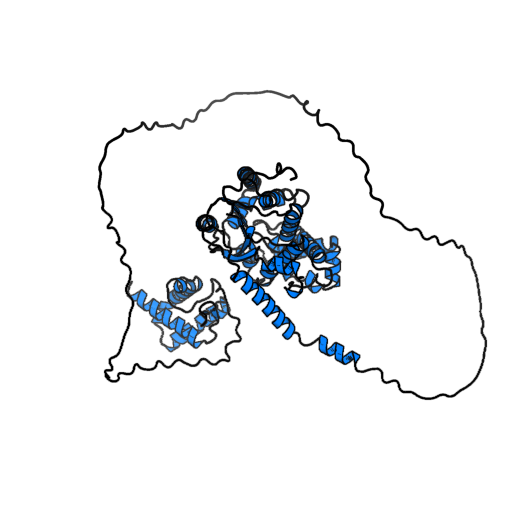915 5.669 1.00 94.12 159 THR A O 1
ATOM 1264 N N . ASP A 1 160 ? 3.775 -8.695 5.996 1.00 94.88 160 ASP A N 1
ATOM 1265 C CA . ASP A 1 160 ? 4.900 -8.728 6.928 1.00 94.88 160 ASP A CA 1
ATOM 1266 C C . ASP A 1 160 ? 4.451 -9.072 8.363 1.00 94.88 160 ASP A C 1
ATOM 1268 O O . ASP A 1 160 ? 3.278 -9.356 8.623 1.00 94.88 160 ASP A O 1
ATOM 1272 N N . VAL A 1 161 ? 5.390 -9.076 9.314 1.00 91.62 161 VAL A N 1
ATOM 1273 C CA . VAL A 1 161 ? 5.121 -9.429 10.724 1.00 91.62 161 VAL A CA 1
ATOM 1274 C C . VAL A 1 161 ? 4.144 -8.495 11.446 1.00 91.62 161 VAL A C 1
ATOM 1276 O O . VAL A 1 161 ? 3.596 -8.905 12.471 1.00 91.62 161 VAL A O 1
ATOM 1279 N N . VAL A 1 162 ? 3.895 -7.283 10.936 1.00 89.25 162 VAL A N 1
ATOM 1280 C CA . VAL A 1 162 ? 2.911 -6.341 11.507 1.00 89.25 162 VAL A CA 1
ATOM 1281 C C . VAL A 1 162 ? 1.634 -6.230 10.669 1.00 89.25 162 VAL A C 1
ATOM 1283 O O . VAL A 1 162 ? 0.745 -5.443 10.996 1.00 89.25 162 VAL A O 1
ATOM 1286 N N . GLY A 1 163 ? 1.491 -7.083 9.649 1.00 89.75 163 GLY A N 1
ATOM 1287 C CA . GLY A 1 163 ? 0.268 -7.246 8.865 1.00 89.75 163 GLY A CA 1
ATOM 1288 C C . GLY A 1 163 ? 0.142 -6.302 7.671 1.00 89.75 163 GLY A C 1
ATOM 1289 O O . GLY A 1 163 ? -0.948 -6.191 7.113 1.00 89.75 163 GLY A O 1
ATOM 1290 N N . ARG A 1 164 ? 1.224 -5.629 7.269 1.00 92.81 164 ARG A N 1
ATOM 1291 C CA . ARG A 1 164 ? 1.227 -4.745 6.095 1.00 92.81 164 ARG A CA 1
ATOM 1292 C C . ARG A 1 164 ? 1.275 -5.576 4.836 1.00 92.81 164 ARG A C 1
ATOM 1294 O O . ARG A 1 164 ? 1.971 -6.590 4.801 1.00 92.81 164 ARG A O 1
ATOM 1301 N N . VAL A 1 165 ? 0.567 -5.146 3.800 1.00 94.44 165 VAL A N 1
ATOM 1302 C CA . VAL A 1 165 ? 0.565 -5.862 2.523 1.00 94.44 165 VAL A CA 1
ATOM 1303 C C . VAL A 1 165 ? 1.951 -5.752 1.892 1.00 94.44 165 VAL A C 1
ATOM 1305 O O . VAL A 1 165 ? 2.529 -4.670 1.833 1.00 94.44 165 VAL A O 1
ATOM 1308 N N . ILE A 1 166 ? 2.492 -6.869 1.411 1.00 97.12 166 ILE A N 1
ATOM 1309 C CA . ILE A 1 166 ? 3.735 -6.879 0.643 1.00 97.12 166 ILE A CA 1
ATOM 1310 C C . ILE A 1 166 ? 3.384 -7.068 -0.827 1.00 97.12 166 ILE A C 1
ATOM 1312 O O . ILE A 1 166 ? 2.748 -8.059 -1.208 1.00 97.12 166 ILE A O 1
ATOM 1316 N N . VAL A 1 167 ? 3.835 -6.128 -1.652 1.00 97.75 167 VAL A N 1
ATOM 1317 C CA . VAL A 1 167 ? 3.773 -6.221 -3.111 1.00 97.75 167 VAL A CA 1
ATOM 1318 C C . VAL A 1 167 ? 5.188 -6.337 -3.646 1.00 97.75 167 VAL A C 1
ATOM 1320 O O . VAL A 1 167 ? 6.040 -5.500 -3.353 1.00 97.75 167 VAL A O 1
ATOM 1323 N N . ALA A 1 168 ? 5.426 -7.369 -4.446 1.00 97.88 168 ALA A N 1
ATOM 1324 C CA . ALA A 1 168 ? 6.668 -7.535 -5.179 1.00 97.88 168 ALA A CA 1
ATOM 1325 C C . ALA A 1 168 ? 6.488 -7.069 -6.629 1.00 97.88 168 ALA A C 1
ATOM 1327 O O . ALA A 1 168 ? 5.480 -7.393 -7.257 1.00 97.88 168 ALA A O 1
ATOM 1328 N N . ALA A 1 169 ? 7.459 -6.317 -7.143 1.00 97.31 169 ALA A N 1
ATOM 1329 C CA . ALA A 1 169 ? 7.579 -5.952 -8.547 1.00 97.31 169 ALA A CA 1
ATOM 1330 C C . ALA A 1 169 ? 8.697 -6.782 -9.197 1.00 97.31 169 ALA A C 1
ATOM 1332 O O . ALA A 1 169 ? 9.811 -6.825 -8.668 1.00 97.31 169 ALA A O 1
ATOM 1333 N N . PHE A 1 170 ? 8.400 -7.420 -10.329 1.00 96.50 170 PHE A N 1
ATOM 1334 C CA . PHE A 1 170 ? 9.281 -8.329 -11.065 1.00 96.50 170 PHE A CA 1
ATOM 1335 C C . PHE A 1 170 ? 9.589 -7.764 -12.452 1.00 96.50 170 PHE A C 1
ATOM 1337 O O . PHE A 1 170 ? 8.825 -7.985 -13.390 1.00 96.50 170 PHE A O 1
ATO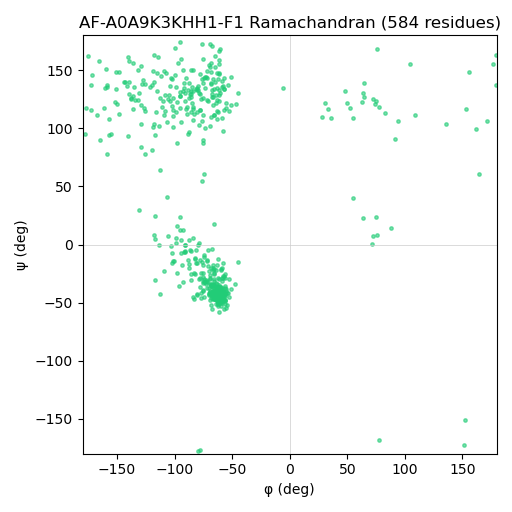M 1344 N N . PRO A 1 171 ? 10.704 -7.045 -12.626 1.00 94.31 171 PRO A N 1
ATOM 1345 C CA . PRO A 1 171 ? 10.974 -6.284 -13.844 1.00 94.31 171 PRO A CA 1
ATOM 1346 C C . PRO A 1 171 ? 11.184 -7.142 -15.090 1.00 94.31 171 PRO A C 1
ATOM 1348 O O . PRO A 1 171 ? 10.894 -6.700 -16.195 1.00 94.31 171 PRO A O 1
ATOM 1351 N N . THR A 1 172 ? 11.555 -8.408 -14.917 1.00 93.81 172 THR A N 1
ATOM 1352 C CA . THR A 1 172 ? 11.599 -9.407 -15.995 1.00 93.81 172 THR A CA 1
ATOM 1353 C C . THR A 1 172 ? 10.221 -9.763 -16.566 1.00 93.81 172 THR A C 1
ATOM 1355 O O . THR A 1 172 ? 10.134 -10.306 -17.665 1.00 93.81 172 THR A O 1
ATOM 1358 N N . LEU A 1 173 ? 9.139 -9.449 -15.846 1.00 95.81 173 LEU A N 1
ATOM 1359 C CA . LEU A 1 173 ? 7.752 -9.609 -16.288 1.00 95.81 173 LEU A CA 1
ATOM 1360 C C . LEU A 1 173 ? 7.135 -8.304 -16.812 1.00 95.81 173 LEU A C 1
ATOM 1362 O O . LEU A 1 173 ? 5.933 -8.267 -17.083 1.00 95.81 173 LEU A O 1
ATOM 1366 N N . LEU A 1 174 ? 7.914 -7.225 -16.932 1.00 95.50 174 LEU A N 1
ATOM 1367 C CA . LEU A 1 174 ? 7.408 -5.952 -17.433 1.00 95.50 174 LEU A CA 1
ATOM 1368 C C . LEU A 1 174 ? 6.936 -6.114 -18.883 1.00 95.50 174 LEU A C 1
ATOM 1370 O O . LEU A 1 174 ? 7.726 -6.396 -19.782 1.00 95.50 174 LEU A O 1
ATOM 1374 N N . ARG A 1 175 ? 5.633 -5.938 -19.097 1.00 95.38 175 ARG A N 1
ATOM 1375 C CA . ARG A 1 175 ? 4.994 -5.928 -20.414 1.00 95.38 175 ARG A CA 1
ATOM 1376 C C . ARG A 1 175 ? 3.979 -4.808 -20.421 1.00 95.38 175 ARG A C 1
ATOM 1378 O O . ARG A 1 175 ? 3.156 -4.733 -19.518 1.00 95.38 175 ARG A O 1
ATOM 1385 N N . TYR A 1 176 ? 4.081 -3.922 -21.395 1.00 96.38 176 TYR A N 1
ATOM 1386 C CA . TYR A 1 176 ? 3.094 -2.889 -21.661 1.00 96.38 176 TYR A CA 1
ATOM 1387 C C . TYR A 1 176 ? 3.281 -2.422 -23.100 1.00 96.38 176 TYR A C 1
ATOM 1389 O O . TYR A 1 176 ? 4.390 -2.471 -23.636 1.00 96.38 176 TYR A O 1
ATOM 1397 N N . ARG A 1 177 ? 2.198 -1.967 -23.729 1.00 96.69 177 ARG A N 1
ATOM 1398 C CA . ARG A 1 177 ? 2.254 -1.443 -25.098 1.00 96.69 177 ARG A CA 1
ATOM 1399 C C . ARG A 1 177 ? 2.369 0.072 -25.128 1.00 96.69 177 ARG A C 1
ATOM 1401 O O . ARG A 1 177 ? 3.048 0.625 -25.987 1.00 96.69 177 ARG A O 1
ATOM 1408 N N . THR A 1 178 ? 1.715 0.738 -24.179 1.00 96.69 178 THR A N 1
ATOM 1409 C CA . THR A 1 178 ? 1.760 2.193 -24.017 1.00 96.69 178 THR A CA 1
ATOM 1410 C C . THR A 1 178 ? 2.023 2.565 -22.554 1.00 96.69 178 THR A C 1
ATOM 1412 O O . THR A 1 178 ? 1.592 1.837 -21.653 1.00 96.69 178 THR A O 1
ATOM 1415 N N . PRO A 1 179 ? 2.682 3.703 -22.277 1.00 96.56 179 PRO A N 1
ATOM 1416 C CA . PRO A 1 179 ? 2.817 4.232 -20.918 1.00 96.56 179 PRO A CA 1
ATOM 1417 C C . PRO A 1 179 ? 1.476 4.323 -20.174 1.00 96.56 179 PRO A C 1
ATOM 1419 O O . PRO A 1 179 ? 1.388 4.012 -18.990 1.00 96.56 179 PRO A O 1
ATOM 1422 N N . GLU A 1 180 ? 0.410 4.702 -20.882 1.00 97.44 180 GLU A N 1
ATOM 1423 C CA . GLU A 1 180 ? -0.936 4.798 -20.318 1.00 97.44 180 GLU A CA 1
ATOM 1424 C C . GLU A 1 180 ? -1.478 3.434 -19.875 1.00 97.44 180 GLU A C 1
ATOM 1426 O O . GLU A 1 180 ? -2.024 3.339 -18.775 1.00 97.44 180 GLU A O 1
ATOM 1431 N N . SER A 1 181 ? -1.256 2.376 -20.668 1.00 97.81 181 SER A N 1
ATOM 1432 C CA . SER A 1 181 ? -1.707 1.022 -20.318 1.00 97.81 181 SER A CA 1
ATOM 1433 C C . SER A 1 181 ? -1.064 0.492 -19.042 1.00 97.81 181 SER A C 1
ATOM 1435 O O . SER A 1 181 ? -1.738 -0.048 -18.161 1.00 97.81 181 SER A O 1
ATOM 1437 N N . PHE A 1 182 ? 0.230 0.770 -18.870 1.00 97.62 182 PHE A N 1
ATOM 1438 C CA . PHE A 1 182 ? 0.950 0.464 -17.641 1.00 97.62 182 PHE A CA 1
ATOM 1439 C C . PHE A 1 182 ? 0.363 1.206 -16.434 1.00 97.62 182 PHE A C 1
ATOM 1441 O O . PHE A 1 182 ? 0.127 0.607 -15.385 1.00 97.62 182 PHE A O 1
ATOM 1448 N N . LEU A 1 183 ? 0.079 2.504 -16.577 1.00 97.81 183 LEU A N 1
ATOM 1449 C CA . LEU A 1 183 ? -0.483 3.321 -15.498 1.00 97.81 183 LEU A CA 1
ATOM 1450 C C . LEU A 1 183 ? -1.927 2.926 -15.147 1.00 97.81 183 LEU A C 1
ATOM 1452 O O . LEU A 1 183 ? -2.286 2.955 -13.970 1.00 97.81 183 LEU A O 1
ATOM 1456 N N . LYS A 1 184 ? -2.753 2.519 -16.120 1.00 98.12 184 LYS A N 1
ATOM 1457 C CA . LYS A 1 184 ? -4.106 1.987 -15.875 1.00 98.12 184 LYS A CA 1
ATOM 1458 C C . LYS A 1 184 ? -4.067 0.655 -15.130 1.00 98.12 184 LYS A C 1
ATOM 1460 O O . LYS A 1 184 ? -4.768 0.505 -14.126 1.00 98.12 184 LYS A O 1
ATOM 1465 N N . ALA A 1 185 ? -3.219 -0.276 -15.571 1.00 98.00 185 ALA A N 1
ATOM 1466 C CA . ALA A 1 185 ? -3.009 -1.553 -14.891 1.00 98.00 185 ALA A CA 1
ATOM 1467 C C . ALA A 1 185 ? -2.529 -1.339 -13.446 1.00 98.00 185 ALA A C 1
ATOM 1469 O O . ALA A 1 185 ? -3.064 -1.937 -12.510 1.00 98.00 185 ALA A O 1
ATOM 1470 N N . MET A 1 186 ? -1.586 -0.412 -13.252 1.00 97.94 186 MET A N 1
ATOM 1471 C CA . MET A 1 186 ? -1.090 -0.001 -11.941 1.00 97.94 186 MET A CA 1
ATOM 1472 C C . MET A 1 186 ? -2.198 0.587 -11.057 1.00 97.94 186 MET A C 1
ATOM 1474 O O . MET A 1 186 ? -2.370 0.161 -9.912 1.00 97.94 186 MET A O 1
ATOM 1478 N N . LEU A 1 187 ? -2.970 1.546 -11.583 1.00 97.69 187 LEU A N 1
ATOM 1479 C CA . LEU A 1 187 ? -4.083 2.180 -10.879 1.00 97.69 187 LEU A CA 1
ATOM 1480 C C . LEU A 1 187 ? -5.088 1.126 -10.407 1.00 97.69 187 LEU A C 1
ATOM 1482 O O . LEU A 1 187 ? -5.470 1.147 -9.236 1.00 97.69 187 LEU A O 1
ATOM 1486 N N . LEU A 1 188 ? -5.484 0.193 -11.280 1.00 97.25 188 LEU A N 1
ATOM 1487 C CA . LEU A 1 188 ? -6.395 -0.891 -10.920 1.00 97.25 188 LEU A CA 1
ATOM 1488 C C . LEU A 1 188 ? -5.790 -1.786 -9.834 1.00 97.25 188 LEU A C 1
ATOM 1490 O O . LEU A 1 188 ? -6.421 -1.942 -8.792 1.00 97.25 188 LEU A O 1
ATOM 1494 N N . PHE A 1 189 ? -4.572 -2.303 -10.033 1.00 97.62 189 PHE A N 1
ATOM 1495 C CA . PHE A 1 189 ? -3.913 -3.230 -9.107 1.00 97.62 189 PHE A CA 1
ATOM 1496 C C . PHE A 1 189 ? -3.832 -2.673 -7.680 1.00 97.62 189 PHE A C 1
ATOM 1498 O O . PHE A 1 189 ? -4.287 -3.302 -6.717 1.00 97.62 189 PHE A O 1
ATOM 1505 N N . PHE A 1 190 ? -3.314 -1.456 -7.522 1.00 96.31 190 PHE A N 1
ATOM 1506 C CA . PHE A 1 190 ? -3.195 -0.857 -6.195 1.00 96.31 190 PHE A CA 1
ATOM 1507 C C . PHE A 1 190 ? -4.550 -0.422 -5.616 1.00 96.31 190 PHE A C 1
ATOM 1509 O O . PHE A 1 190 ? -4.778 -0.588 -4.416 1.00 96.31 190 PHE A O 1
ATOM 1516 N N . SER A 1 191 ? -5.491 0.043 -6.446 1.00 94.06 191 SER A N 1
ATOM 1517 C CA . SER A 1 191 ? -6.854 0.353 -5.983 1.00 94.06 191 SER A CA 1
ATOM 1518 C C . SER A 1 191 ? -7.599 -0.891 -5.488 1.00 94.06 191 SER A C 1
ATOM 1520 O O . SER A 1 191 ? -8.378 -0.805 -4.540 1.00 94.06 191 SER A O 1
ATOM 1522 N N . SER A 1 192 ? -7.355 -2.064 -6.079 1.00 94.06 192 SER A N 1
ATOM 1523 C CA . SER A 1 192 ? -7.935 -3.324 -5.602 1.00 94.06 192 SER A CA 1
ATOM 1524 C C . SER A 1 192 ? -7.326 -3.809 -4.291 1.00 94.06 192 SER A C 1
ATOM 1526 O O . SER A 1 192 ? -8.071 -4.268 -3.428 1.00 94.06 192 SER A O 1
ATOM 1528 N N . ILE A 1 193 ? -6.016 -3.630 -4.078 1.00 91.56 193 ILE A N 1
ATOM 1529 C CA . ILE A 1 193 ? -5.407 -3.898 -2.763 1.00 91.56 193 ILE A CA 1
ATOM 1530 C C . ILE A 1 193 ? -6.101 -3.043 -1.706 1.00 91.56 193 ILE A C 1
ATOM 1532 O O . ILE A 1 193 ? -6.513 -3.543 -0.670 1.00 91.56 193 ILE A O 1
ATOM 1536 N N . PHE A 1 194 ? -6.302 -1.764 -2.002 1.00 85.69 194 PHE A N 1
ATOM 1537 C CA . PHE A 1 194 ? -6.990 -0.825 -1.126 1.00 85.69 194 PHE A CA 1
ATOM 1538 C C . PHE A 1 194 ? -8.466 -1.175 -0.868 1.00 85.69 194 PHE A C 1
ATOM 1540 O O . PHE A 1 194 ? -8.999 -0.926 0.219 1.00 85.69 194 PHE A O 1
ATOM 1547 N N . ALA A 1 195 ? -9.149 -1.749 -1.852 1.00 87.25 195 ALA A N 1
ATOM 1548 C CA . ALA A 1 195 ? -10.546 -2.136 -1.729 1.00 87.25 195 ALA A CA 1
ATOM 1549 C C . ALA A 1 195 ? -10.777 -3.291 -0.747 1.00 87.25 195 ALA A C 1
ATOM 1551 O O . ALA A 1 195 ? -11.781 -3.286 -0.039 1.00 87.25 195 ALA A O 1
ATOM 1552 N N . GLU A 1 196 ? -9.849 -4.249 -0.693 1.00 80.25 196 GLU A N 1
ATOM 1553 C CA . GLU A 1 196 ? -9.927 -5.427 0.184 1.00 80.25 196 GLU A CA 1
ATOM 1554 C C . GLU A 1 196 ? -9.778 -5.075 1.673 1.00 80.25 196 GLU A C 1
ATOM 1556 O O . GLU A 1 196 ? -10.168 -5.849 2.545 1.00 80.25 196 GLU A O 1
ATOM 1561 N N . THR A 1 197 ? -9.205 -3.910 1.972 1.00 76.62 197 THR A N 1
ATOM 1562 C CA . THR A 1 197 ? -8.806 -3.534 3.331 1.00 76.62 197 THR A CA 1
ATOM 1563 C C . THR A 1 197 ? -9.956 -2.872 4.087 1.00 76.62 197 THR A C 1
ATOM 1565 O O . THR A 1 197 ? -10.565 -1.900 3.616 1.00 76.62 197 THR A O 1
ATOM 1568 N N . SER A 1 198 ? -10.275 -3.413 5.267 1.00 75.56 198 SER A N 1
ATOM 1569 C CA . SER A 1 198 ? -11.300 -2.843 6.148 1.00 75.56 198 SER A CA 1
ATOM 1570 C C . SER A 1 198 ? -10.821 -1.511 6.709 1.00 75.56 198 SER A C 1
ATOM 1572 O O . SER A 1 198 ? -9.677 -1.408 7.135 1.00 75.56 198 SER A O 1
ATOM 1574 N N . ILE A 1 199 ? -11.718 -0.522 6.779 1.00 72.62 199 ILE A N 1
ATOM 1575 C CA . ILE A 1 199 ? -11.455 0.783 7.417 1.00 72.62 199 ILE A CA 1
ATOM 1576 C C . ILE A 1 199 ? -11.040 0.607 8.891 1.00 72.62 199 ILE A C 1
ATOM 1578 O O . ILE A 1 199 ? -10.323 1.433 9.448 1.00 72.62 199 ILE A O 1
ATOM 1582 N N . GLU A 1 200 ? -11.485 -0.482 9.518 1.00 72.12 200 GLU A N 1
ATOM 1583 C CA . GLU A 1 200 ? -11.250 -0.776 10.932 1.00 72.12 200 GLU A CA 1
ATOM 1584 C C . GLU A 1 200 ? -9.846 -1.321 11.225 1.00 72.12 200 GLU A C 1
ATOM 1586 O O . GLU A 1 200 ? -9.455 -1.360 12.388 1.00 72.12 200 GLU A O 1
ATOM 1591 N N . GLU A 1 201 ? -9.075 -1.733 10.210 1.00 72.81 201 GLU A N 1
ATOM 1592 C CA . GLU A 1 201 ? -7.739 -2.317 10.396 1.00 72.81 201 GLU A CA 1
ATOM 1593 C C . GLU A 1 201 ? -6.663 -1.471 9.690 1.00 72.81 201 GLU A C 1
ATOM 1595 O O . GLU A 1 201 ? -6.205 -1.830 8.602 1.00 72.81 201 GLU A O 1
ATOM 1600 N N . PRO A 1 202 ? -6.193 -0.369 10.319 1.00 67.12 202 PRO A N 1
ATOM 1601 C CA . PRO A 1 202 ? -5.238 0.569 9.723 1.00 67.12 202 PRO A CA 1
ATOM 1602 C C . PRO A 1 202 ? -3.962 -0.078 9.182 1.00 67.12 202 PRO A C 1
ATOM 1604 O O . PRO A 1 202 ? -3.375 0.409 8.218 1.00 67.12 202 PRO A O 1
ATOM 1607 N N . SER A 1 203 ? -3.530 -1.194 9.777 1.00 61.75 203 SER A N 1
ATOM 1608 C CA . SER A 1 203 ? -2.340 -1.924 9.332 1.00 61.75 203 SER A CA 1
ATOM 1609 C C . SER A 1 203 ? -2.444 -2.456 7.917 1.00 61.75 203 SER A C 1
ATOM 1611 O O . SER A 1 203 ? -1.436 -2.494 7.211 1.00 61.75 203 SER A O 1
ATOM 1613 N N . GLN A 1 204 ? -3.654 -2.770 7.469 1.00 71.62 204 GLN A N 1
ATOM 1614 C CA . GLN A 1 204 ? -3.888 -3.249 6.118 1.00 71.62 204 GLN A CA 1
ATOM 1615 C C . GLN A 1 204 ? -3.815 -2.126 5.073 1.00 71.62 204 GLN A C 1
ATOM 1617 O O . GLN A 1 204 ? -3.594 -2.413 3.903 1.00 71.62 204 GLN A O 1
ATOM 1622 N N . HIS A 1 205 ? -3.911 -0.852 5.471 1.00 79.75 205 HIS A N 1
ATOM 1623 C CA . HIS A 1 205 ? -3.801 0.306 4.567 1.00 79.75 205 HIS A CA 1
ATOM 1624 C C . HIS A 1 205 ? -2.358 0.741 4.284 1.00 79.75 205 HIS A C 1
ATOM 1626 O O . HIS A 1 205 ? -2.118 1.762 3.629 1.00 79.75 205 HIS A O 1
ATOM 1632 N N . SER A 1 206 ? -1.390 -0.026 4.782 1.00 91.19 206 SER A N 1
ATOM 1633 C CA . SER A 1 206 ? 0.024 0.223 4.559 1.00 91.19 206 SER A CA 1
ATOM 1634 C C . SER A 1 206 ? 0.678 -0.897 3.764 1.00 91.19 206 SER A C 1
ATOM 1636 O O . SER A 1 206 ? 0.288 -2.066 3.840 1.00 91.19 206 SER A O 1
ATOM 1638 N N . LEU A 1 207 ? 1.665 -0.504 2.969 1.00 94.75 207 LEU A N 1
ATOM 1639 C CA . LEU A 1 207 ? 2.291 -1.330 1.958 1.00 94.75 207 LEU A CA 1
ATOM 1640 C C . LEU A 1 207 ? 3.809 -1.337 2.129 1.00 94.75 207 LEU A C 1
ATOM 1642 O O . LEU A 1 207 ? 4.430 -0.305 2.391 1.00 94.75 207 LEU A O 1
ATOM 1646 N N . VAL A 1 208 ? 4.400 -2.503 1.902 1.00 96.94 208 VAL A N 1
ATOM 1647 C CA . VAL A 1 208 ? 5.830 -2.671 1.661 1.00 96.94 208 VAL A CA 1
ATOM 1648 C C . VAL A 1 208 ? 6.026 -3.067 0.201 1.00 96.94 208 VAL A C 1
ATOM 1650 O O . VAL A 1 208 ? 5.461 -4.062 -0.260 1.00 96.94 208 VAL A O 1
ATOM 1653 N N . LEU A 1 209 ? 6.819 -2.285 -0.529 1.00 97.50 209 LEU A N 1
ATOM 1654 C CA . LEU A 1 209 ? 7.181 -2.578 -1.913 1.00 97.50 209 LEU A CA 1
ATOM 1655 C C . LEU A 1 209 ? 8.522 -3.304 -1.957 1.00 97.50 209 LEU A C 1
ATOM 1657 O O . LEU A 1 209 ? 9.492 -2.858 -1.349 1.00 97.50 209 LEU A O 1
ATOM 1661 N N . VAL A 1 210 ? 8.583 -4.407 -2.698 1.00 97.69 210 VAL A N 1
ATOM 1662 C CA . VAL A 1 210 ? 9.818 -5.147 -2.973 1.00 97.69 210 VAL A CA 1
ATOM 1663 C C . VAL A 1 210 ? 10.068 -5.127 -4.476 1.00 97.69 210 VAL A C 1
ATOM 1665 O O . VAL A 1 210 ? 9.420 -5.849 -5.223 1.00 97.69 210 VAL A O 1
ATOM 1668 N N . TYR A 1 211 ? 11.005 -4.311 -4.939 1.00 96.50 211 TYR A N 1
ATOM 1669 C CA . TYR A 1 211 ? 11.479 -4.364 -6.319 1.00 96.50 211 TYR A CA 1
ATOM 1670 C C . TYR A 1 211 ? 12.547 -5.452 -6.427 1.00 96.50 211 TYR A C 1
ATOM 1672 O O . TYR A 1 211 ? 13.610 -5.320 -5.826 1.00 96.50 211 TYR A O 1
ATOM 1680 N N . TYR A 1 212 ? 12.264 -6.540 -7.143 1.00 96.06 212 TYR A N 1
ATOM 1681 C CA . TYR A 1 212 ? 13.135 -7.713 -7.214 1.00 96.06 212 TYR A CA 1
ATOM 1682 C C . TYR A 1 212 ? 13.702 -7.893 -8.624 1.00 96.06 212 TYR A C 1
ATOM 1684 O O . TYR A 1 212 ? 13.021 -8.406 -9.509 1.00 96.06 212 TYR A O 1
ATOM 1692 N N . ASN A 1 213 ? 14.964 -7.507 -8.826 1.00 93.81 213 ASN A N 1
ATOM 1693 C CA . ASN A 1 213 ? 15.711 -7.773 -10.053 1.00 93.81 213 ASN A CA 1
ATOM 1694 C C . ASN A 1 213 ? 17.070 -8.412 -9.754 1.00 93.81 213 ASN A C 1
ATOM 1696 O O . ASN A 1 213 ? 18.096 -7.738 -9.709 1.00 93.81 213 ASN A O 1
ATOM 1700 N N . THR A 1 214 ? 17.090 -9.730 -9.580 1.00 88.75 214 THR A N 1
ATOM 1701 C CA . THR A 1 214 ? 18.336 -10.500 -9.440 1.00 88.75 214 THR A CA 1
ATOM 1702 C C . THR A 1 214 ? 18.838 -11.056 -10.769 1.00 88.75 214 THR A C 1
ATOM 1704 O O . THR A 1 214 ? 19.735 -11.891 -10.778 1.00 88.75 214 THR A O 1
ATOM 1707 N N . THR A 1 215 ? 18.294 -10.607 -11.900 1.00 86.56 215 THR A N 1
ATOM 1708 C CA . THR A 1 215 ? 18.849 -10.936 -13.216 1.00 86.56 215 THR A CA 1
ATOM 1709 C C . THR A 1 215 ? 19.833 -9.849 -13.647 1.00 86.56 215 THR A C 1
ATOM 1711 O O . THR A 1 215 ? 19.669 -8.697 -13.256 1.00 86.56 215 THR A O 1
ATOM 1714 N N . PRO A 1 216 ? 20.869 -10.159 -14.444 1.00 83.94 216 PRO A N 1
ATOM 1715 C CA . PRO A 1 216 ? 21.821 -9.148 -14.908 1.00 83.94 216 PRO A CA 1
ATOM 1716 C C . PRO A 1 216 ? 21.223 -8.186 -15.949 1.00 83.94 216 PRO A C 1
ATOM 1718 O O . PRO A 1 216 ? 21.895 -7.251 -16.375 1.00 83.94 216 PRO A O 1
ATOM 1721 N N . THR A 1 217 ? 19.984 -8.418 -16.382 1.00 84.12 217 THR A N 1
ATOM 1722 C CA . THR A 1 217 ? 19.268 -7.589 -17.349 1.00 84.12 217 THR A CA 1
ATOM 1723 C C . THR A 1 217 ? 18.376 -6.585 -16.632 1.00 84.12 217 THR A C 1
ATOM 1725 O O . THR A 1 217 ? 17.546 -6.957 -15.800 1.00 84.12 217 THR A O 1
ATOM 1728 N N . GLU A 1 218 ? 18.511 -5.308 -16.975 1.00 80.00 218 GLU A N 1
ATOM 1729 C CA . GLU A 1 218 ? 17.529 -4.297 -16.598 1.00 80.00 218 GLU A CA 1
ATOM 1730 C C . GLU A 1 218 ? 16.503 -4.156 -17.727 1.00 80.00 218 GLU A C 1
ATOM 1732 O O . GLU A 1 218 ? 16.904 -4.079 -18.892 1.00 80.00 218 GLU A O 1
ATOM 1737 N N . PRO A 1 219 ? 15.193 -4.162 -17.433 1.00 82.12 219 PRO A N 1
ATOM 1738 C CA . PRO A 1 219 ? 14.218 -3.857 -18.461 1.00 82.12 219 PRO A CA 1
ATOM 1739 C C . PRO A 1 219 ? 14.312 -2.389 -18.867 1.00 82.12 219 PRO A C 1
ATOM 1741 O O . PRO A 1 219 ? 14.586 -1.510 -18.050 1.00 82.12 219 PRO A O 1
ATOM 1744 N N . ASP A 1 220 ? 14.012 -2.138 -20.134 1.00 82.75 220 ASP A N 1
ATOM 1745 C CA . ASP A 1 220 ? 13.902 -0.789 -20.668 1.00 82.75 220 ASP A CA 1
ATOM 1746 C C . ASP A 1 220 ? 12.582 -0.167 -20.186 1.00 82.75 220 ASP A C 1
ATOM 1748 O O . ASP A 1 220 ? 11.513 -0.362 -20.772 1.00 82.75 220 ASP A O 1
ATOM 1752 N N . MET A 1 221 ? 12.629 0.503 -19.034 1.00 87.00 221 MET A N 1
ATOM 1753 C CA . MET A 1 221 ? 11.534 1.346 -18.571 1.00 87.00 221 MET A CA 1
ATOM 1754 C C . MET A 1 221 ? 11.900 2.800 -18.819 1.00 87.00 221 MET A C 1
ATOM 1756 O O . MET A 1 221 ? 12.862 3.320 -18.251 1.00 87.00 221 MET A O 1
ATOM 1760 N N . ASP A 1 222 ? 11.084 3.457 -19.637 1.00 87.25 222 ASP A N 1
ATOM 1761 C CA . ASP A 1 222 ? 11.245 4.870 -19.926 1.00 87.25 222 ASP A CA 1
ATOM 1762 C C . ASP A 1 222 ? 11.180 5.727 -18.643 1.00 87.25 222 ASP A C 1
ATOM 1764 O O . ASP A 1 222 ? 10.384 5.483 -17.728 1.00 87.25 222 ASP A O 1
ATOM 1768 N N . ARG A 1 223 ? 12.033 6.756 -18.576 1.00 85.00 223 ARG A N 1
ATOM 1769 C CA . ARG A 1 223 ? 12.174 7.631 -17.403 1.00 85.00 223 ARG A CA 1
ATOM 1770 C C . ARG A 1 223 ? 10.893 8.422 -17.135 1.00 85.00 223 ARG A C 1
ATOM 1772 O O . ARG A 1 223 ? 10.549 8.641 -15.970 1.00 85.00 223 ARG A O 1
ATOM 1779 N N . GLU A 1 224 ? 10.189 8.856 -18.181 1.00 89.00 224 GLU A N 1
ATOM 1780 C CA . GLU A 1 224 ? 8.938 9.605 -18.037 1.00 89.00 224 GLU A CA 1
ATOM 1781 C C . GLU A 1 224 ? 7.823 8.699 -17.518 1.00 89.00 224 GLU A C 1
ATOM 1783 O O . GLU A 1 224 ? 7.096 9.093 -16.600 1.00 89.00 224 GLU A O 1
ATOM 1788 N N . LEU A 1 225 ? 7.744 7.462 -18.024 1.00 91.81 225 LEU A N 1
ATOM 1789 C CA . LEU A 1 225 ? 6.838 6.441 -17.498 1.00 91.81 225 LEU A CA 1
ATOM 1790 C C . LEU A 1 225 ? 7.119 6.141 -16.022 1.00 91.81 225 LEU A C 1
ATOM 1792 O O . LEU A 1 225 ? 6.200 6.188 -15.204 1.00 91.81 225 LEU A O 1
ATOM 1796 N N . ALA A 1 226 ? 8.375 5.890 -15.655 1.00 89.75 226 ALA A N 1
ATOM 1797 C CA . ALA A 1 226 ? 8.754 5.641 -14.267 1.00 89.75 226 ALA A CA 1
ATOM 1798 C C . ALA A 1 226 ? 8.380 6.829 -13.356 1.00 89.75 226 ALA A C 1
ATOM 1800 O O . ALA A 1 226 ? 7.824 6.638 -12.274 1.00 89.75 226 ALA A O 1
ATOM 1801 N N . SER A 1 227 ? 8.606 8.064 -13.816 1.00 88.38 227 SER A N 1
ATOM 1802 C CA . SER A 1 227 ? 8.213 9.282 -13.096 1.00 88.38 227 SER A CA 1
ATOM 1803 C C . SER A 1 227 ? 6.691 9.394 -12.946 1.00 88.38 227 SER A C 1
ATOM 1805 O O . SER A 1 227 ? 6.176 9.708 -11.871 1.00 88.38 227 SER A O 1
ATOM 1807 N N . ALA A 1 228 ? 5.928 9.101 -14.003 1.00 92.69 228 ALA A N 1
ATOM 1808 C CA . ALA A 1 228 ? 4.470 9.063 -13.944 1.00 92.69 228 ALA A CA 1
ATOM 1809 C C . ALA A 1 228 ? 3.953 7.971 -12.990 1.00 92.69 228 ALA A C 1
ATOM 1811 O O . ALA A 1 228 ? 3.005 8.223 -12.248 1.00 92.69 228 ALA A O 1
ATOM 1812 N N . ALA A 1 229 ? 4.599 6.804 -12.959 1.00 93.88 229 ALA A N 1
ATOM 1813 C CA . ALA A 1 229 ? 4.249 5.693 -12.080 1.00 93.88 229 ALA A CA 1
ATOM 1814 C C . ALA A 1 229 ? 4.481 6.032 -10.603 1.00 93.88 229 ALA A C 1
ATOM 1816 O O . ALA A 1 229 ? 3.633 5.734 -9.761 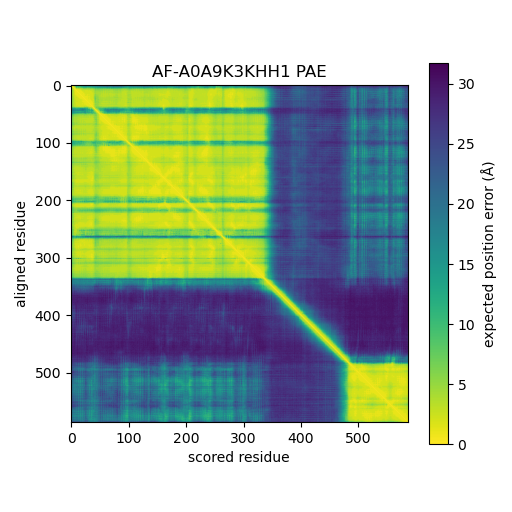1.00 93.88 229 ALA A O 1
ATOM 1817 N N . VAL A 1 230 ? 5.586 6.710 -10.276 1.00 90.69 230 VAL A N 1
ATOM 1818 C CA . VAL A 1 230 ? 5.823 7.163 -8.900 1.00 90.69 230 VAL A CA 1
ATOM 1819 C C . VAL A 1 230 ? 4.812 8.228 -8.482 1.00 90.69 230 VAL A C 1
ATOM 1821 O O . VAL A 1 230 ? 4.241 8.118 -7.400 1.00 90.69 230 VAL A O 1
ATOM 1824 N N . ARG A 1 231 ? 4.515 9.209 -9.342 1.00 91.88 231 ARG A N 1
ATOM 1825 C CA . ARG A 1 231 ? 3.485 10.221 -9.048 1.00 91.88 231 ARG A CA 1
ATOM 1826 C C . ARG A 1 231 ? 2.099 9.599 -8.860 1.00 91.88 231 ARG A C 1
ATOM 1828 O O . ARG A 1 231 ? 1.351 10.015 -7.979 1.00 91.88 231 ARG A O 1
ATOM 1835 N N . LEU A 1 232 ? 1.770 8.565 -9.637 1.00 95.12 232 LEU A N 1
ATOM 1836 C CA . LEU A 1 232 ? 0.556 7.784 -9.427 1.00 95.12 232 LEU A CA 1
ATOM 1837 C C . LEU A 1 232 ? 0.581 7.088 -8.057 1.00 95.12 232 LEU A C 1
ATOM 1839 O O . LEU A 1 232 ? -0.356 7.257 -7.287 1.00 95.12 232 LEU A O 1
ATOM 1843 N N . LEU A 1 233 ? 1.655 6.376 -7.698 1.00 93.50 233 LEU A N 1
ATOM 1844 C CA . LEU A 1 233 ? 1.783 5.743 -6.373 1.00 93.50 233 LEU A CA 1
ATOM 1845 C C . LEU A 1 233 ? 1.632 6.734 -5.219 1.00 93.50 233 LEU A C 1
ATOM 1847 O O . LEU A 1 233 ? 0.961 6.440 -4.229 1.00 93.50 233 LEU A O 1
ATOM 1851 N N . GLN A 1 234 ? 2.250 7.903 -5.355 1.00 91.38 234 GLN A N 1
ATOM 1852 C CA . GLN A 1 234 ? 2.204 8.968 -4.362 1.00 91.38 234 GLN A CA 1
ATOM 1853 C C . GLN A 1 234 ? 0.833 9.629 -4.272 1.00 91.38 234 GLN A C 1
ATOM 1855 O O . GLN A 1 234 ? 0.516 10.161 -3.217 1.00 91.38 234 GLN A O 1
ATOM 1860 N N . SER A 1 235 ? -0.001 9.565 -5.315 1.00 94.94 235 SER A N 1
ATOM 1861 C CA . SER A 1 235 ? -1.376 10.068 -5.253 1.00 94.94 235 SER A CA 1
ATOM 1862 C C . SER A 1 235 ? -2.363 9.041 -4.694 1.00 94.94 235 SER A C 1
ATOM 1864 O O . SER A 1 235 ? -3.349 9.422 -4.081 1.00 94.94 235 SER A O 1
ATOM 1866 N N . LEU A 1 236 ? -2.105 7.735 -4.796 1.00 95.38 236 LEU A N 1
ATOM 1867 C CA . LEU A 1 236 ? -3.022 6.709 -4.274 1.00 95.38 236 LEU A CA 1
ATOM 1868 C C . LEU A 1 236 ? -3.225 6.812 -2.753 1.00 95.38 236 LEU A C 1
ATOM 1870 O O . LEU A 1 236 ? -2.264 7.101 -2.053 1.00 95.38 236 LEU A O 1
ATOM 1874 N N . PRO A 1 237 ? -4.404 6.485 -2.196 1.00 94.50 237 PRO A N 1
ATOM 1875 C CA . PRO A 1 237 ? -4.665 6.507 -0.748 1.00 94.50 237 PRO A CA 1
ATOM 1876 C C . PRO A 1 237 ? -4.038 5.310 0.001 1.00 94.50 237 PRO A C 1
ATOM 1878 O O . PRO A 1 237 ? -4.726 4.551 0.683 1.00 94.50 237 PRO A O 1
ATOM 1881 N N . ILE A 1 238 ? -2.727 5.104 -0.157 1.00 92.31 238 ILE A N 1
ATOM 1882 C CA . ILE A 1 238 ? -1.954 3.988 0.411 1.00 92.31 238 ILE A CA 1
ATOM 1883 C C . ILE A 1 238 ? -0.701 4.539 1.096 1.00 92.31 238 ILE A C 1
ATOM 1885 O O . ILE A 1 238 ? 0.059 5.309 0.499 1.00 92.31 238 ILE A O 1
ATOM 1889 N N . LYS A 1 239 ? -0.450 4.130 2.346 1.00 92.56 239 LYS A N 1
ATOM 1890 C CA . LYS A 1 239 ? 0.809 4.456 3.032 1.00 92.56 239 LYS A CA 1
ATOM 1891 C C . LYS A 1 239 ? 1.892 3.494 2.556 1.00 92.56 239 LYS A C 1
ATOM 1893 O O . LYS A 1 239 ? 1.823 2.307 2.866 1.00 92.56 239 LYS A O 1
ATOM 1898 N N . ILE A 1 240 ? 2.913 3.979 1.855 1.00 93.44 240 ILE A N 1
ATOM 1899 C CA . ILE A 1 240 ? 4.075 3.137 1.554 1.00 93.44 240 ILE A CA 1
ATOM 1900 C C . ILE A 1 240 ? 5.084 3.276 2.690 1.00 93.44 240 ILE A C 1
ATOM 1902 O O . ILE A 1 240 ? 5.656 4.342 2.906 1.00 93.44 240 ILE A O 1
ATOM 1906 N N . CYS A 1 241 ? 5.273 2.202 3.452 1.00 94.44 241 CYS A N 1
ATOM 1907 C CA . CYS A 1 241 ? 6.145 2.213 4.620 1.00 94.44 241 CYS A CA 1
ATOM 1908 C C . CYS A 1 241 ? 7.618 2.066 4.244 1.00 94.44 241 CYS A C 1
ATOM 1910 O O . CYS A 1 241 ? 8.453 2.770 4.810 1.00 94.44 241 CYS A O 1
ATOM 1912 N N . ALA A 1 242 ? 7.921 1.173 3.301 1.00 95.88 242 ALA A N 1
ATOM 1913 C CA . ALA A 1 242 ? 9.281 0.859 2.884 1.00 95.88 242 ALA A CA 1
ATOM 1914 C C . ALA A 1 242 ? 9.334 0.409 1.420 1.00 95.88 242 ALA A C 1
ATOM 1916 O O . ALA A 1 242 ? 8.401 -0.225 0.915 1.00 95.88 242 ALA A O 1
ATOM 1917 N N . HIS A 1 243 ? 10.455 0.721 0.771 1.00 96.12 243 HIS A N 1
ATOM 1918 C CA . HIS A 1 243 ? 10.807 0.289 -0.577 1.00 96.12 243 HIS A CA 1
ATOM 1919 C C . HIS A 1 243 ? 12.090 -0.538 -0.508 1.00 96.12 243 HIS A C 1
ATOM 1921 O O . HIS A 1 243 ? 13.188 0.002 -0.409 1.00 96.12 243 HIS A O 1
ATOM 1927 N N . HIS A 1 244 ? 11.976 -1.858 -0.569 1.00 97.44 244 HIS A N 1
ATOM 1928 C CA . HIS A 1 244 ? 13.136 -2.734 -0.645 1.00 97.44 244 HIS A CA 1
ATOM 1929 C C . HIS A 1 244 ? 13.500 -2.971 -2.107 1.00 97.44 244 HIS A C 1
ATOM 1931 O O . HIS A 1 244 ? 12.722 -3.557 -2.854 1.00 97.44 244 HIS A O 1
ATOM 1937 N N . VAL A 1 245 ? 14.687 -2.540 -2.516 1.00 96.12 245 VAL A N 1
ATOM 1938 C CA . VAL A 1 245 ? 15.183 -2.714 -3.884 1.00 96.12 245 VAL A CA 1
ATOM 1939 C C . VAL A 1 245 ? 16.262 -3.788 -3.854 1.00 96.12 245 VAL A C 1
ATOM 1941 O O . VAL A 1 245 ? 17.358 -3.559 -3.355 1.00 96.12 245 VAL A O 1
ATOM 1944 N N . ALA A 1 246 ? 15.930 -4.980 -4.337 1.00 96.00 246 ALA A N 1
ATOM 1945 C CA . ALA A 1 246 ? 16.828 -6.119 -4.433 1.00 96.00 246 ALA A CA 1
ATOM 1946 C C . ALA A 1 246 ? 17.390 -6.228 -5.853 1.00 96.00 246 ALA A C 1
ATOM 1948 O O . ALA A 1 246 ? 16.645 -6.499 -6.794 1.00 96.00 246 ALA A O 1
ATOM 1949 N N . LEU A 1 247 ? 18.698 -6.021 -5.999 1.00 94.94 247 LEU A N 1
ATOM 1950 C CA . LEU A 1 247 ? 19.396 -5.978 -7.282 1.00 94.94 247 LEU A CA 1
ATOM 1951 C C . LEU A 1 247 ? 20.457 -7.076 -7.394 1.00 94.94 247 LEU A C 1
ATOM 1953 O O . LEU A 1 247 ? 21.103 -7.453 -6.412 1.00 94.94 247 LEU A O 1
ATOM 1957 N N . HIS A 1 248 ? 20.696 -7.548 -8.614 1.00 93.94 248 HIS A N 1
ATOM 1958 C CA . HIS A 1 248 ? 21.862 -8.366 -8.915 1.00 93.94 248 HIS A CA 1
ATOM 1959 C C . HIS A 1 248 ? 23.152 -7.542 -8.721 1.00 93.94 248 HIS A C 1
ATOM 1961 O O . HIS A 1 248 ? 23.191 -6.393 -9.158 1.00 93.94 248 HIS A O 1
ATOM 1967 N N . PRO A 1 249 ? 24.245 -8.095 -8.157 1.00 91.50 249 PRO A N 1
ATOM 1968 C CA . PRO A 1 249 ? 25.492 -7.351 -7.936 1.00 91.50 249 PRO A CA 1
ATOM 1969 C C . PRO A 1 249 ? 26.149 -6.790 -9.206 1.00 91.50 249 PRO A C 1
ATOM 1971 O O . PRO A 1 249 ? 26.954 -5.872 -9.126 1.00 91.50 249 PRO A O 1
ATOM 1974 N N . HIS A 1 250 ? 25.834 -7.352 -10.378 1.00 90.31 250 HIS A N 1
ATOM 1975 C CA . HIS A 1 250 ? 26.328 -6.844 -11.666 1.00 90.31 250 HIS A CA 1
ATOM 1976 C C . HIS A 1 250 ? 25.518 -5.670 -12.226 1.00 90.31 250 HIS A C 1
ATOM 1978 O O . HIS A 1 250 ? 25.972 -5.034 -13.174 1.00 90.31 250 HIS A O 1
ATOM 1984 N N . ILE A 1 251 ? 24.347 -5.367 -11.661 1.00 86.56 251 ILE A N 1
ATOM 1985 C CA . ILE A 1 251 ? 23.618 -4.148 -12.009 1.00 86.56 251 ILE A CA 1
ATOM 1986 C C . ILE A 1 251 ? 24.371 -2.995 -11.352 1.00 86.56 251 ILE A C 1
ATOM 1988 O O . ILE A 1 251 ? 24.254 -2.768 -10.156 1.00 86.56 251 ILE A O 1
ATOM 1992 N N . THR A 1 252 ? 25.180 -2.274 -12.120 1.00 81.56 252 THR A N 1
ATOM 1993 C CA . THR A 1 252 ? 25.929 -1.117 -11.605 1.00 81.56 252 THR A CA 1
ATOM 1994 C C . THR A 1 252 ? 25.088 0.151 -11.588 1.00 81.56 252 THR A C 1
ATOM 1996 O O . THR A 1 252 ? 25.366 1.058 -10.808 1.00 81.56 252 THR A O 1
ATOM 1999 N N . ARG A 1 253 ? 24.063 0.214 -12.442 1.00 81.06 253 ARG A N 1
ATOM 2000 C CA . ARG A 1 253 ? 23.160 1.348 -12.645 1.00 81.06 253 ARG A CA 1
ATOM 2001 C C . ARG A 1 253 ? 21.756 0.810 -12.858 1.00 81.06 253 ARG A C 1
ATOM 2003 O O . ARG A 1 253 ? 21.602 -0.171 -13.577 1.00 81.06 253 ARG A O 1
ATOM 2010 N N . SER A 1 254 ? 20.768 1.439 -12.225 1.00 82.44 254 SER A N 1
ATOM 2011 C CA . SER A 1 254 ? 19.363 1.125 -12.465 1.00 82.44 254 SER A CA 1
ATOM 2012 C C . SER A 1 254 ? 18.575 2.394 -12.764 1.00 82.44 254 SER A C 1
ATOM 2014 O O . SER A 1 254 ? 18.508 3.291 -11.923 1.00 82.44 254 SER A O 1
ATOM 2016 N N . ALA A 1 255 ? 17.964 2.468 -13.946 1.00 78.25 255 ALA A N 1
ATOM 2017 C CA . ALA A 1 255 ? 17.072 3.559 -14.336 1.00 78.25 255 ALA A CA 1
ATOM 2018 C C . ALA A 1 255 ? 15.884 3.681 -13.370 1.00 78.25 255 ALA A C 1
ATOM 2020 O O . ALA A 1 255 ? 15.492 4.786 -12.991 1.00 78.25 255 ALA A O 1
ATOM 2021 N N . VAL A 1 256 ? 15.362 2.547 -12.896 1.00 79.06 256 VAL A N 1
ATOM 2022 C CA . VAL A 1 256 ? 14.278 2.529 -11.905 1.00 79.06 256 VAL A CA 1
ATOM 2023 C C . VAL A 1 256 ? 14.744 3.109 -10.579 1.00 79.06 256 VAL A C 1
ATOM 2025 O O . VAL A 1 256 ? 14.056 3.950 -10.007 1.00 79.06 256 VAL A O 1
ATOM 2028 N N . LEU A 1 257 ? 15.926 2.706 -10.106 1.00 83.69 257 LEU A N 1
ATOM 2029 C CA . LEU A 1 257 ? 16.491 3.246 -8.873 1.00 83.69 257 LEU A CA 1
ATOM 2030 C C . LEU A 1 257 ? 16.803 4.741 -9.001 1.00 83.69 257 LEU A C 1
ATOM 2032 O O . LEU A 1 257 ? 16.519 5.500 -8.080 1.00 83.69 257 LEU A O 1
ATOM 2036 N N . SER A 1 258 ? 17.320 5.166 -10.156 1.00 84.12 258 SER A N 1
ATOM 2037 C CA . SER A 1 258 ? 17.529 6.578 -10.469 1.00 84.12 258 SER A CA 1
ATOM 2038 C C . SER A 1 258 ? 16.233 7.348 -10.317 1.00 84.12 258 SER A C 1
ATOM 2040 O O . SER A 1 258 ? 16.178 8.261 -9.509 1.00 84.12 258 SER A O 1
ATOM 2042 N N . VAL A 1 259 ? 15.158 6.933 -10.990 1.00 80.06 259 VAL A N 1
ATOM 2043 C CA . VAL A 1 259 ? 13.876 7.631 -10.879 1.00 80.06 259 VAL A CA 1
ATOM 2044 C C . VAL A 1 259 ? 13.336 7.585 -9.456 1.00 80.06 259 VAL A C 1
ATOM 2046 O O . VAL A 1 259 ? 12.911 8.617 -8.958 1.00 80.06 259 VAL A O 1
ATOM 2049 N N . LEU A 1 260 ? 13.412 6.445 -8.767 1.00 81.75 260 LEU A N 1
ATOM 2050 C CA . LEU A 1 260 ? 12.966 6.324 -7.377 1.00 81.75 260 LEU A CA 1
ATOM 2051 C C . LEU A 1 260 ? 13.699 7.273 -6.419 1.00 81.75 260 LEU A C 1
ATOM 2053 O O . LEU A 1 260 ? 13.093 7.722 -5.448 1.00 81.75 260 LEU A O 1
ATOM 2057 N N . LEU A 1 261 ? 14.966 7.594 -6.684 1.00 80.75 261 LEU A N 1
ATOM 2058 C CA . LEU A 1 261 ? 15.769 8.476 -5.834 1.00 80.75 261 LEU A CA 1
ATOM 2059 C C . LEU A 1 261 ? 15.822 9.922 -6.326 1.00 80.75 261 LEU A C 1
ATOM 2061 O O . LEU A 1 261 ? 16.043 10.821 -5.521 1.00 80.75 261 LEU A O 1
ATOM 2065 N N . THR A 1 262 ? 15.609 10.160 -7.616 1.00 77.62 262 THR A N 1
ATOM 2066 C CA . THR A 1 262 ? 15.722 11.476 -8.253 1.00 77.62 262 THR A CA 1
ATOM 2067 C C . THR A 1 262 ? 14.391 11.952 -8.828 1.00 77.62 262 THR A C 1
ATOM 2069 O O . THR A 1 262 ? 14.409 12.725 -9.792 1.00 77.62 262 THR A O 1
ATOM 2072 N N . ILE A 1 263 ? 13.238 11.473 -8.325 1.00 66.12 263 ILE A N 1
ATOM 2073 C CA . ILE A 1 263 ? 11.942 12.091 -8.660 1.00 66.12 263 ILE A CA 1
ATOM 2074 C C . ILE A 1 263 ? 12.132 13.593 -8.501 1.00 66.12 263 ILE A C 1
ATOM 2076 O O . ILE A 1 263 ? 12.578 14.057 -7.452 1.00 66.12 263 ILE A O 1
ATOM 2080 N N . GLN A 1 264 ? 11.901 14.311 -9.600 1.00 57.12 264 GLN A N 1
ATOM 2081 C CA . GLN A 1 264 ? 12.300 15.702 -9.726 1.00 57.12 264 GLN A CA 1
ATOM 2082 C C . GLN A 1 264 ? 11.753 16.526 -8.558 1.00 57.12 264 GLN A C 1
ATOM 2084 O O . GLN A 1 264 ? 10.570 16.429 -8.217 1.00 57.12 264 GLN A O 1
ATOM 2089 N N . GLU A 1 265 ? 12.619 17.401 -8.041 1.00 58.69 265 GLU A N 1
ATOM 2090 C CA . GLU A 1 265 ? 12.352 18.469 -7.063 1.00 58.69 265 GLU A CA 1
ATOM 2091 C C . GLU A 1 265 ? 11.087 19.295 -7.372 1.00 58.69 265 GLU A C 1
ATOM 2093 O O . GLU A 1 265 ? 10.574 20.003 -6.517 1.00 58.69 265 GLU A O 1
ATOM 2098 N N . SER A 1 266 ? 10.547 19.203 -8.591 1.00 62.34 266 SER A N 1
ATOM 2099 C CA . SER A 1 266 ? 9.338 19.900 -9.022 1.00 62.34 266 SER A CA 1
ATOM 2100 C C . SER A 1 266 ? 8.031 19.374 -8.420 1.00 62.34 266 SER A C 1
ATOM 2102 O O . SER A 1 266 ? 7.012 20.047 -8.564 1.00 62.34 266 SER A O 1
ATOM 2104 N N . THR A 1 267 ? 8.013 18.195 -7.786 1.00 69.25 267 THR A N 1
ATOM 2105 C CA . THR A 1 267 ? 6.754 17.581 -7.303 1.00 69.25 267 THR A CA 1
ATOM 2106 C C . THR A 1 267 ? 6.651 17.404 -5.799 1.00 69.25 267 THR A C 1
ATOM 2108 O O . THR A 1 267 ? 5.549 17.488 -5.260 1.00 69.25 267 THR A O 1
ATOM 2111 N N . LEU A 1 268 ? 7.772 17.191 -5.118 1.00 80.19 268 LEU A N 1
ATOM 2112 C CA . LEU A 1 268 ? 7.816 17.022 -3.670 1.00 80.19 268 LEU A CA 1
ATOM 2113 C C . LEU A 1 268 ? 8.514 18.219 -3.039 1.00 80.19 268 LEU A C 1
ATOM 2115 O O . LEU A 1 268 ? 9.481 18.736 -3.595 1.00 80.19 268 LEU A O 1
ATOM 2119 N N . SER A 1 269 ? 8.067 18.626 -1.850 1.00 85.00 269 SER A N 1
ATOM 2120 C CA . SER A 1 269 ? 8.901 19.502 -1.028 1.00 85.00 269 SER A CA 1
ATOM 2121 C C . SER A 1 269 ? 10.215 18.794 -0.682 1.00 85.00 269 SER A C 1
ATOM 2123 O O . SER A 1 269 ? 10.292 17.563 -0.688 1.00 85.00 269 SER A O 1
ATOM 2125 N N . GLN A 1 270 ? 11.248 19.563 -0.336 1.00 87.56 270 GLN A N 1
ATOM 2126 C CA . GLN A 1 270 ? 12.544 18.991 0.034 1.00 87.56 270 GLN A CA 1
ATOM 2127 C C . GLN A 1 270 ? 12.421 17.977 1.184 1.00 87.56 270 GLN A C 1
ATOM 2129 O O . GLN A 1 270 ? 13.021 16.905 1.129 1.00 87.56 270 GLN A O 1
ATOM 2134 N N . ASP A 1 271 ? 11.580 18.269 2.178 1.00 87.00 271 ASP A N 1
ATOM 2135 C CA . ASP A 1 271 ? 11.326 17.368 3.306 1.00 87.00 271 ASP A CA 1
ATOM 2136 C C . ASP A 1 271 ? 10.621 16.079 2.859 1.00 87.00 271 ASP A C 1
ATOM 2138 O O . ASP A 1 271 ? 10.994 14.981 3.274 1.00 87.00 271 ASP A O 1
ATOM 2142 N N . GLN A 1 272 ? 9.635 16.184 1.961 1.00 85.44 272 GLN A N 1
ATOM 2143 C CA . GLN A 1 272 ? 8.941 15.020 1.402 1.00 85.44 272 GLN A CA 1
ATOM 2144 C C . GLN A 1 272 ? 9.881 14.150 0.561 1.00 85.44 272 GLN A C 1
ATOM 2146 O O . GLN A 1 272 ? 9.812 12.923 0.640 1.00 85.44 272 GLN A O 1
ATOM 2151 N N . LEU A 1 273 ? 10.776 14.767 -0.216 1.00 88.00 273 LEU A N 1
ATOM 2152 C CA . LEU A 1 273 ? 11.782 14.057 -1.000 1.00 88.00 273 LEU A CA 1
ATOM 2153 C C . LEU A 1 273 ? 12.756 13.298 -0.092 1.00 88.00 273 LEU A C 1
ATOM 2155 O O . LEU A 1 273 ? 13.011 12.118 -0.330 1.00 88.00 273 LEU A O 1
ATOM 2159 N N . GLN A 1 274 ? 13.249 13.930 0.975 1.00 90.06 274 GLN A N 1
ATOM 2160 C CA . GLN A 1 274 ? 14.134 13.277 1.944 1.00 90.06 274 GLN A CA 1
ATOM 2161 C C . GLN A 1 274 ? 13.440 12.107 2.643 1.00 90.06 274 GLN A C 1
ATOM 2163 O O . GLN A 1 274 ? 13.997 11.012 2.724 1.00 90.06 274 GLN A O 1
ATOM 2168 N N . GLN A 1 275 ? 12.195 12.292 3.088 1.00 89.62 275 GLN A N 1
ATOM 2169 C CA . GLN A 1 275 ? 11.406 11.212 3.678 1.00 89.62 275 GLN A CA 1
ATOM 2170 C C . GLN A 1 275 ? 11.181 10.067 2.685 1.00 89.62 275 GLN A C 1
ATOM 2172 O O . GLN A 1 275 ? 11.301 8.902 3.058 1.00 89.62 275 GLN A O 1
ATOM 2177 N N . TRP A 1 276 ? 10.884 10.372 1.419 1.00 90.31 276 TRP A N 1
ATOM 2178 C CA . TRP A 1 276 ? 10.725 9.371 0.365 1.00 90.31 276 TRP A CA 1
ATOM 2179 C C . TRP A 1 276 ? 12.019 8.584 0.119 1.00 90.31 276 TRP A C 1
ATOM 2181 O O . TRP A 1 276 ? 12.012 7.350 0.135 1.00 90.31 276 TRP A O 1
ATOM 2191 N N . GLN A 1 277 ? 13.144 9.278 -0.053 1.00 92.56 277 GLN A N 1
ATOM 2192 C CA . GLN A 1 277 ? 14.459 8.665 -0.254 1.00 92.56 277 GLN A CA 1
ATOM 2193 C C . GLN A 1 277 ? 14.849 7.783 0.938 1.00 92.56 277 GLN A C 1
ATOM 2195 O O . GLN A 1 277 ? 15.274 6.646 0.744 1.00 92.56 277 GLN A O 1
ATOM 2200 N N . ALA A 1 278 ? 14.619 8.248 2.168 1.00 93.81 278 ALA A N 1
ATOM 2201 C CA . ALA A 1 278 ? 14.964 7.518 3.383 1.00 93.81 278 ALA A CA 1
ATOM 2202 C C . ALA A 1 278 ? 14.186 6.193 3.553 1.00 93.81 278 ALA A C 1
ATOM 2204 O O . ALA A 1 278 ? 14.662 5.295 4.244 1.00 93.81 278 ALA A O 1
ATOM 2205 N N . ARG A 1 279 ? 13.019 6.023 2.905 1.00 94.50 279 ARG A N 1
ATOM 2206 C CA . ARG A 1 279 ? 12.238 4.762 2.922 1.00 94.50 279 ARG A CA 1
ATOM 2207 C C . ARG A 1 279 ? 12.836 3.645 2.069 1.00 94.50 279 ARG A C 1
ATOM 2209 O O . ARG A 1 279 ? 12.335 2.516 2.115 1.00 94.50 279 ARG A O 1
ATOM 2216 N N . HIS A 1 280 ? 13.854 3.943 1.268 1.00 95.12 280 HIS A N 1
ATOM 2217 C CA . HIS A 1 280 ? 14.475 2.962 0.392 1.00 95.12 280 HIS A CA 1
ATOM 2218 C C . HIS A 1 280 ? 15.537 2.155 1.137 1.00 95.12 280 HIS A C 1
ATOM 2220 O O . HIS A 1 280 ? 16.377 2.691 1.852 1.00 95.12 280 HIS A O 1
ATOM 2226 N N . VAL A 1 281 ? 15.524 0.842 0.931 1.00 96.31 281 VAL A N 1
ATOM 2227 C CA . VAL A 1 281 ? 16.524 -0.085 1.458 1.00 96.31 281 VAL A CA 1
ATOM 2228 C C . VAL A 1 281 ? 17.063 -0.902 0.299 1.00 96.31 281 VAL A C 1
ATOM 2230 O O . VAL A 1 281 ? 16.321 -1.646 -0.345 1.00 96.31 281 VAL A O 1
ATOM 2233 N N . LEU A 1 282 ? 18.359 -0.766 0.039 1.00 96.12 282 LEU A N 1
ATOM 2234 C CA . LEU A 1 282 ? 19.022 -1.461 -1.057 1.00 96.12 282 LEU A CA 1
ATOM 2235 C C . LEU A 1 282 ? 19.582 -2.796 -0.580 1.00 96.12 282 LEU A C 1
ATOM 2237 O O . LEU A 1 282 ? 20.315 -2.867 0.406 1.00 96.12 282 LEU A O 1
ATOM 2241 N N . HIS A 1 283 ? 19.272 -3.845 -1.330 1.00 95.56 283 HIS A N 1
ATOM 2242 C CA . HIS A 1 283 ? 19.826 -5.179 -1.161 1.00 95.56 283 HIS A CA 1
ATOM 2243 C C . HIS A 1 283 ? 20.520 -5.575 -2.455 1.00 95.56 283 HIS A C 1
ATOM 2245 O O . HIS A 1 283 ? 19.965 -5.416 -3.537 1.00 95.56 283 HIS A O 1
ATOM 2251 N N . THR A 1 284 ? 21.711 -6.145 -2.355 1.00 95.19 284 THR A N 1
ATOM 2252 C CA . THR A 1 284 ? 22.366 -6.821 -3.481 1.00 95.19 284 THR A CA 1
ATOM 2253 C C . THR A 1 284 ? 22.325 -8.325 -3.251 1.00 95.19 284 THR A C 1
ATOM 2255 O O . THR A 1 284 ? 22.338 -8.755 -2.101 1.00 95.19 284 THR A O 1
ATOM 2258 N N . GLY A 1 285 ? 22.238 -9.152 -4.286 1.00 94.56 285 GLY A N 1
ATOM 2259 C CA . GLY A 1 285 ? 22.275 -10.607 -4.111 1.00 94.56 285 GLY A CA 1
ATOM 2260 C C . GLY A 1 285 ? 22.078 -11.380 -5.406 1.00 94.56 285 GLY A C 1
ATOM 2261 O O . GLY A 1 285 ? 21.497 -10.871 -6.362 1.00 94.56 285 GLY A O 1
ATOM 2262 N N . THR A 1 286 ? 22.584 -12.610 -5.439 1.00 92.38 286 THR A N 1
ATOM 2263 C CA . THR A 1 286 ? 22.583 -13.451 -6.658 1.00 92.38 286 THR A CA 1
ATOM 2264 C C . THR A 1 286 ? 21.477 -14.501 -6.672 1.00 92.38 286 THR A C 1
ATOM 2266 O O . THR A 1 286 ? 21.194 -15.088 -7.709 1.00 92.38 286 THR A O 1
ATOM 2269 N N . SER A 1 287 ? 20.845 -14.755 -5.524 1.00 93.81 287 SER A N 1
ATOM 2270 C CA . SER A 1 287 ? 19.808 -15.776 -5.385 1.00 93.81 287 SER A CA 1
ATOM 2271 C C . SER A 1 287 ? 18.623 -15.266 -4.578 1.00 93.81 287 SER A C 1
ATOM 2273 O O . SER A 1 287 ? 18.750 -14.372 -3.736 1.00 93.81 287 SER A O 1
ATOM 2275 N N . ARG A 1 288 ? 17.461 -15.883 -4.797 1.00 94.62 288 ARG A N 1
ATOM 2276 C CA . ARG A 1 288 ? 16.247 -15.626 -4.020 1.00 94.62 288 ARG A CA 1
ATOM 2277 C C . ARG A 1 288 ? 16.470 -15.847 -2.528 1.00 94.62 288 ARG A C 1
ATOM 2279 O O . ARG A 1 288 ? 16.114 -14.978 -1.742 1.00 94.62 288 ARG A O 1
ATOM 2286 N N . ASP A 1 289 ? 17.087 -16.963 -2.141 1.00 95.38 289 ASP A N 1
ATOM 2287 C CA . ASP A 1 289 ? 17.265 -17.318 -0.726 1.00 95.38 289 ASP A CA 1
ATOM 2288 C C . ASP A 1 289 ? 18.124 -16.276 0.021 1.00 95.38 289 ASP A C 1
ATOM 2290 O O . ASP A 1 289 ? 17.853 -15.953 1.178 1.00 95.38 289 ASP A O 1
ATOM 2294 N N . GLU A 1 290 ? 19.139 -15.712 -0.646 1.00 96.06 290 GLU A N 1
ATOM 2295 C CA . GLU A 1 290 ? 19.973 -14.641 -0.090 1.00 96.06 290 GLU A CA 1
ATOM 2296 C C . GLU A 1 290 ? 19.162 -13.357 0.146 1.00 96.06 290 GLU A C 1
ATOM 2298 O O . GLU A 1 290 ? 19.241 -12.758 1.222 1.00 96.06 290 GLU A O 1
ATOM 2303 N N . ILE A 1 291 ? 18.363 -12.943 -0.843 1.00 96.62 291 ILE A N 1
ATOM 2304 C CA . ILE A 1 291 ? 17.511 -11.754 -0.738 1.00 96.62 291 ILE A CA 1
ATOM 2305 C C . ILE A 1 291 ? 16.430 -11.952 0.327 1.00 96.62 291 ILE A C 1
ATOM 2307 O O . ILE A 1 291 ? 16.248 -11.081 1.174 1.00 96.62 291 ILE A O 1
ATOM 2311 N N . GLU A 1 292 ? 15.756 -13.101 0.354 1.00 96.31 292 GLU A N 1
ATOM 2312 C CA . GLU A 1 292 ? 14.760 -13.416 1.382 1.00 96.31 292 GLU A CA 1
ATOM 2313 C C . GLU A 1 292 ? 15.365 -13.392 2.789 1.00 96.31 292 GLU A C 1
ATOM 2315 O O . GLU A 1 292 ? 14.749 -12.871 3.719 1.00 96.31 292 GLU A O 1
ATOM 2320 N N . LEU A 1 293 ? 16.590 -13.899 2.966 1.00 96.50 293 LEU A N 1
ATOM 2321 C CA . LEU A 1 293 ? 17.284 -13.830 4.251 1.00 96.50 293 LEU A CA 1
ATOM 2322 C C . LEU A 1 293 ? 17.526 -12.378 4.696 1.00 96.50 293 LEU A C 1
ATOM 2324 O O . LEU A 1 293 ? 17.387 -12.076 5.885 1.00 96.50 293 LEU A O 1
ATOM 2328 N N . LYS A 1 294 ? 17.856 -11.477 3.761 1.00 96.94 294 LYS A N 1
ATOM 2329 C CA . LYS A 1 294 ? 18.012 -10.038 4.036 1.00 96.94 294 LYS A CA 1
ATOM 2330 C C . LYS A 1 294 ? 16.667 -9.392 4.370 1.00 96.94 294 LYS A C 1
ATOM 2332 O O . LYS A 1 294 ? 16.565 -8.717 5.391 1.00 96.94 294 LYS A O 1
ATOM 2337 N N . LEU A 1 295 ? 15.622 -9.676 3.592 1.00 97.19 295 LEU A N 1
ATOM 2338 C CA . LEU A 1 295 ? 14.260 -9.174 3.812 1.00 97.19 295 LEU A CA 1
ATOM 2339 C C . LEU A 1 295 ? 13.677 -9.615 5.167 1.00 97.19 295 LEU A C 1
ATOM 2341 O O . LEU A 1 295 ? 13.033 -8.817 5.847 1.00 97.19 295 LEU A O 1
ATOM 2345 N N . ARG A 1 296 ? 13.972 -10.836 5.634 1.00 96.44 296 ARG A N 1
ATOM 2346 C CA . ARG A 1 296 ? 13.513 -11.334 6.948 1.00 96.44 296 ARG A CA 1
ATOM 2347 C C . ARG A 1 296 ? 13.949 -10.463 8.126 1.00 96.44 296 ARG A C 1
ATOM 2349 O O . ARG A 1 296 ? 13.247 -10.452 9.138 1.00 96.44 296 ARG A O 1
ATOM 2356 N N . ARG A 1 297 ? 15.065 -9.732 8.009 1.00 96.38 297 ARG A N 1
ATOM 2357 C CA . ARG A 1 297 ? 15.531 -8.786 9.043 1.00 96.38 297 ARG A CA 1
ATOM 2358 C C . ARG A 1 297 ? 14.582 -7.599 9.223 1.00 96.38 297 ARG A C 1
ATOM 2360 O O . ARG A 1 297 ? 14.519 -7.054 10.313 1.00 96.38 297 ARG A O 1
ATOM 2367 N N . TYR A 1 298 ? 13.804 -7.283 8.190 1.00 96.94 298 TYR A N 1
ATOM 2368 C CA . TYR A 1 298 ? 12.803 -6.215 8.157 1.00 96.94 298 TYR A CA 1
ATOM 2369 C C . TYR A 1 298 ? 11.382 -6.740 8.410 1.00 96.94 298 TYR A C 1
ATOM 2371 O O . TYR A 1 298 ? 10.396 -6.102 8.057 1.00 96.94 298 TYR A O 1
ATOM 2379 N N . GLY A 1 299 ? 11.251 -7.961 8.945 1.00 95.56 299 GLY A N 1
ATOM 2380 C CA . GLY A 1 299 ? 9.945 -8.562 9.211 1.00 95.56 299 GLY A CA 1
ATOM 2381 C C . GLY A 1 299 ? 9.213 -9.088 7.969 1.00 95.56 299 GLY A C 1
ATOM 2382 O O . GLY A 1 299 ? 8.071 -9.531 8.068 1.00 95.56 299 GLY A O 1
ATOM 2383 N N . ILE A 1 300 ? 9.863 -9.112 6.807 1.00 96.88 300 ILE A N 1
ATOM 2384 C CA . ILE A 1 300 ? 9.288 -9.611 5.554 1.00 96.88 300 ILE A CA 1
ATOM 2385 C C . ILE A 1 300 ? 9.541 -11.120 5.479 1.00 96.88 300 ILE A C 1
ATOM 2387 O O . ILE A 1 300 ? 10.624 -11.579 5.120 1.00 96.88 300 ILE A O 1
ATOM 2391 N N . ARG A 1 301 ? 8.542 -11.913 5.882 1.00 93.00 301 ARG A N 1
ATOM 2392 C CA . ARG A 1 301 ? 8.612 -13.388 5.954 1.00 93.00 301 ARG A CA 1
ATOM 2393 C C . ARG A 1 301 ? 7.815 -14.063 4.838 1.00 93.00 301 ARG A C 1
ATOM 2395 O O . ARG A 1 301 ? 7.116 -15.042 5.081 1.00 93.00 301 ARG A O 1
ATOM 2402 N N . VAL A 1 302 ? 7.895 -13.513 3.634 1.00 89.31 302 VAL A N 1
ATOM 2403 C CA . VAL A 1 302 ? 7.223 -14.068 2.454 1.00 89.31 302 VAL A CA 1
ATOM 2404 C C . VAL A 1 302 ? 8.205 -14.869 1.616 1.00 89.31 302 VAL A C 1
ATOM 2406 O O . VAL A 1 302 ? 9.383 -14.523 1.539 1.00 89.31 302 VAL A O 1
ATOM 2409 N N . ASN A 1 303 ? 7.699 -15.930 0.993 1.00 93.44 303 ASN A N 1
ATOM 2410 C CA . ASN A 1 303 ? 8.412 -16.614 -0.074 1.00 93.44 303 ASN A CA 1
ATOM 2411 C C . ASN A 1 303 ? 8.122 -15.840 -1.357 1.00 93.44 303 ASN A C 1
ATOM 2413 O O . ASN A 1 303 ? 6.960 -15.737 -1.761 1.00 93.44 303 ASN A O 1
ATOM 2417 N N . LEU A 1 304 ? 9.151 -15.268 -1.973 1.00 96.31 304 LEU A N 1
ATOM 2418 C CA . LEU A 1 304 ? 8.984 -14.595 -3.251 1.00 96.31 304 LEU A CA 1
ATOM 2419 C C . LEU A 1 304 ? 8.591 -15.649 -4.301 1.00 96.31 304 LEU A C 1
ATOM 2421 O O . LEU A 1 304 ? 9.194 -16.727 -4.327 1.00 96.31 304 LEU A O 1
ATOM 2425 N N . PRO A 1 305 ? 7.577 -15.386 -5.150 1.00 96.25 305 PRO A N 1
ATOM 2426 C CA . PRO A 1 305 ? 7.088 -16.331 -6.149 1.00 96.25 305 PRO A CA 1
ATOM 2427 C C . PRO A 1 305 ? 8.060 -16.433 -7.332 1.00 96.25 305 PRO A C 1
ATOM 2429 O O . PRO A 1 305 ? 7.716 -16.131 -8.467 1.00 96.25 305 PRO A O 1
ATOM 2432 N N . CYS A 1 306 ? 9.295 -16.849 -7.078 1.00 95.56 306 CYS A N 1
ATOM 2433 C CA . CYS A 1 306 ? 10.313 -17.076 -8.089 1.00 95.56 306 CYS A CA 1
ATOM 2434 C C . CYS A 1 306 ? 11.147 -18.324 -7.786 1.00 95.56 306 CYS A C 1
ATOM 2436 O O . CYS A 1 306 ? 11.161 -18.840 -6.659 1.00 95.56 306 CYS A O 1
ATOM 2438 N N . SER A 1 307 ? 11.825 -18.834 -8.811 1.00 94.31 307 SER A N 1
ATOM 2439 C CA . SER A 1 307 ? 12.829 -19.885 -8.695 1.00 94.31 307 SER A CA 1
ATOM 2440 C C . SER A 1 307 ? 13.999 -19.436 -7.815 1.00 94.31 307 SER A C 1
ATOM 2442 O O . SER A 1 307 ? 14.164 -18.263 -7.479 1.00 94.31 307 SER A O 1
ATOM 2444 N N . ARG A 1 308 ? 14.839 -20.390 -7.409 1.00 91.62 308 ARG A N 1
ATOM 2445 C CA . ARG A 1 308 ? 15.956 -20.128 -6.491 1.00 91.62 308 ARG A CA 1
ATOM 2446 C C . ARG A 1 308 ? 16.975 -19.123 -7.048 1.00 91.62 308 ARG A C 1
ATOM 2448 O O . ARG A 1 308 ? 17.538 -18.338 -6.290 1.00 91.62 308 ARG A O 1
ATOM 2455 N N . ASP A 1 309 ? 17.200 -19.157 -8.353 1.00 89.12 309 ASP A N 1
ATOM 2456 C CA . ASP A 1 309 ? 18.056 -18.241 -9.116 1.00 89.12 309 ASP A CA 1
ATOM 2457 C C . ASP A 1 309 ? 17.319 -16.967 -9.578 1.00 89.12 309 ASP A C 1
ATOM 2459 O O . ASP A 1 309 ? 17.936 -16.073 -10.147 1.00 89.12 309 ASP A O 1
ATOM 2463 N N . GLY A 1 310 ? 16.008 -16.865 -9.333 1.00 87.69 310 GLY A N 1
ATOM 2464 C CA . GLY A 1 310 ? 15.178 -15.734 -9.749 1.00 87.69 310 GLY A CA 1
ATOM 2465 C C . GLY A 1 310 ? 14.887 -15.667 -11.254 1.00 87.69 310 GLY A C 1
ATOM 2466 O O . GLY A 1 310 ? 14.316 -14.672 -11.696 1.00 87.69 310 GLY A O 1
ATOM 2467 N N . SER A 1 311 ? 15.263 -16.688 -12.037 1.00 89.06 311 SER A N 1
ATOM 2468 C CA . SER A 1 311 ? 15.076 -16.714 -13.496 1.00 89.06 311 SER A CA 1
ATOM 2469 C C . SER A 1 311 ? 13.627 -16.982 -13.918 1.00 89.06 311 SER A C 1
ATOM 2471 O O . SER A 1 311 ? 13.160 -16.426 -14.911 1.00 89.06 311 SER A O 1
ATOM 2473 N N . GLU A 1 312 ? 12.891 -17.786 -13.150 1.00 95.19 312 GLU A N 1
ATOM 2474 C CA . GLU A 1 312 ? 11.490 -18.111 -13.398 1.00 95.19 312 GLU A CA 1
ATOM 2475 C C . GLU A 1 312 ? 10.611 -17.466 -12.326 1.00 95.19 312 GLU A C 1
ATOM 2477 O O . GLU A 1 312 ? 10.721 -17.781 -11.141 1.00 95.19 312 GLU A O 1
ATOM 2482 N N . ILE A 1 313 ? 9.710 -16.571 -12.733 1.00 96.50 313 ILE A N 1
ATOM 2483 C CA . ILE A 1 313 ? 8.733 -15.954 -11.833 1.00 96.50 313 ILE A CA 1
ATOM 2484 C C . ILE A 1 313 ? 7.396 -16.690 -11.962 1.00 96.50 313 ILE A C 1
ATOM 2486 O O . ILE A 1 313 ? 6.799 -16.768 -13.036 1.00 96.50 313 ILE A O 1
ATOM 2490 N N . GLN A 1 314 ? 6.901 -17.213 -10.848 1.00 97.00 314 GLN A N 1
ATOM 2491 C CA . GLN A 1 314 ? 5.606 -17.870 -10.754 1.00 97.00 314 GLN A CA 1
ATOM 2492 C C . GLN A 1 314 ? 4.497 -16.816 -10.688 1.00 97.00 314 GLN A C 1
ATOM 2494 O O . GLN A 1 314 ? 4.539 -15.900 -9.874 1.00 97.00 314 GLN A O 1
ATOM 2499 N N . THR A 1 315 ? 3.466 -16.964 -11.519 1.00 97.56 315 THR A N 1
ATOM 2500 C CA . THR A 1 315 ? 2.333 -16.017 -11.595 1.00 97.56 315 THR A CA 1
ATOM 2501 C C . THR A 1 315 ? 0.994 -16.661 -11.232 1.00 97.56 315 THR A C 1
ATOM 2503 O O . THR A 1 315 ? -0.062 -16.051 -11.378 1.00 97.56 315 THR A O 1
ATOM 2506 N N . ASN A 1 316 ? 1.001 -17.902 -10.732 1.00 96.69 316 ASN A N 1
ATOM 2507 C CA . ASN A 1 316 ? -0.225 -18.655 -10.448 1.00 96.69 316 ASN A CA 1
ATOM 2508 C C . ASN A 1 316 ? -1.110 -17.960 -9.403 1.00 96.69 316 ASN A C 1
ATOM 2510 O O . ASN A 1 316 ? -2.315 -17.846 -9.610 1.00 96.69 316 ASN A O 1
ATOM 2514 N N . ALA A 1 317 ? -0.521 -17.458 -8.313 1.00 94.38 317 ALA A N 1
ATOM 2515 C CA . ALA A 1 317 ? -1.258 -16.727 -7.282 1.00 94.38 317 ALA A CA 1
ATOM 2516 C C . ALA A 1 317 ? -1.867 -15.426 -7.832 1.00 94.38 317 ALA A C 1
ATOM 2518 O O . ALA A 1 317 ? -3.038 -15.143 -7.586 1.00 94.38 317 ALA A O 1
ATOM 2519 N N . HIS A 1 318 ? -1.105 -14.686 -8.643 1.00 97.31 318 HIS A N 1
ATOM 2520 C CA . HIS A 1 318 ? -1.577 -13.479 -9.327 1.00 97.31 318 HIS A CA 1
ATOM 2521 C C . HIS A 1 318 ? -2.753 -13.759 -10.271 1.00 97.31 318 HIS A C 1
ATOM 2523 O O . HIS A 1 318 ? -3.778 -13.084 -10.219 1.00 97.31 318 HIS A O 1
ATOM 2529 N N . ARG A 1 319 ? -2.665 -14.820 -11.080 1.00 97.31 319 ARG A N 1
ATOM 2530 C CA . ARG A 1 319 ? -3.766 -15.246 -11.959 1.00 97.31 319 ARG A CA 1
ATOM 2531 C C . ARG A 1 319 ? -5.015 -15.634 -11.172 1.00 97.31 319 ARG A C 1
ATOM 2533 O O . ARG A 1 319 ? -6.114 -15.257 -11.561 1.00 97.31 319 ARG A O 1
ATOM 2540 N N . GLN A 1 320 ? -4.862 -16.359 -10.063 1.00 95.94 320 GLN A N 1
ATOM 2541 C CA . GLN A 1 320 ? -5.994 -16.703 -9.193 1.00 95.94 320 GLN A CA 1
ATOM 2542 C C . GLN A 1 320 ? -6.647 -15.458 -8.590 1.00 95.94 320 GLN A C 1
ATOM 2544 O O . GLN A 1 320 ? -7.872 -15.368 -8.531 1.00 95.94 320 GLN A O 1
ATOM 2549 N N . TRP A 1 321 ? -5.845 -14.467 -8.204 1.00 95.38 321 TRP A N 1
ATOM 2550 C CA . TRP A 1 321 ? -6.347 -13.180 -7.743 1.00 95.38 321 TRP A CA 1
ATOM 2551 C C . TRP A 1 321 ? -7.144 -12.442 -8.837 1.00 95.38 321 TRP A C 1
ATOM 2553 O O . TRP A 1 321 ? -8.273 -12.020 -8.580 1.00 95.38 321 TRP A O 1
ATOM 2563 N N . LEU A 1 322 ? -6.649 -12.393 -10.079 1.00 96.38 322 LEU A N 1
ATOM 2564 C CA . LEU A 1 322 ? -7.393 -11.820 -11.212 1.00 96.38 322 LEU A CA 1
ATOM 2565 C C . LEU A 1 322 ? -8.715 -12.551 -11.486 1.00 96.38 322 LEU A C 1
ATOM 2567 O O . LEU A 1 322 ? -9.743 -11.914 -11.729 1.00 96.38 322 LEU A O 1
ATOM 2571 N N . LEU A 1 323 ? -8.717 -13.885 -11.418 1.00 96.12 323 LEU A N 1
ATOM 2572 C CA . LEU A 1 323 ? -9.939 -14.684 -11.551 1.00 96.12 323 LEU A CA 1
ATOM 2573 C C . LEU A 1 323 ? -10.939 -14.373 -10.433 1.00 96.12 323 LEU A C 1
ATOM 2575 O O . LEU A 1 323 ? -12.130 -14.218 -10.706 1.00 96.12 323 LEU A O 1
ATOM 2579 N N . SER A 1 324 ? -10.462 -14.219 -9.196 1.00 93.38 324 SER A N 1
ATOM 2580 C CA . SER A 1 324 ? -11.292 -13.818 -8.059 1.00 93.38 324 SER A CA 1
ATOM 2581 C C . SER A 1 324 ? -11.917 -12.438 -8.272 1.00 93.38 324 SER A C 1
ATOM 2583 O O . SER A 1 324 ? -13.114 -12.273 -8.038 1.00 93.38 324 SER A O 1
ATOM 2585 N N . MET A 1 325 ? -11.154 -11.459 -8.775 1.00 94.06 325 MET A N 1
ATOM 2586 C CA . MET A 1 325 ? -11.688 -10.131 -9.108 1.00 94.06 325 MET A CA 1
ATOM 2587 C C . MET A 1 325 ? -12.797 -10.200 -10.163 1.00 94.06 325 MET A C 1
ATOM 2589 O O . MET A 1 325 ? -13.856 -9.598 -9.986 1.00 94.06 325 MET A O 1
ATOM 2593 N N . ARG A 1 326 ? -12.587 -10.970 -11.240 1.00 94.75 326 ARG A N 1
ATOM 2594 C CA . ARG A 1 326 ? -13.602 -11.182 -12.288 1.00 94.75 326 ARG A CA 1
ATOM 2595 C C . ARG A 1 326 ? -14.858 -11.858 -11.727 1.00 94.75 326 ARG A C 1
ATOM 2597 O O . ARG A 1 326 ? -15.974 -11.478 -12.078 1.00 94.75 326 ARG A O 1
ATOM 2604 N N . GLY A 1 327 ? -14.688 -12.839 -10.841 1.00 93.81 327 GLY A N 1
ATOM 2605 C CA . GLY A 1 327 ? -15.794 -13.535 -10.181 1.00 93.81 327 GLY A CA 1
ATOM 2606 C C . GLY A 1 327 ? -16.609 -12.630 -9.253 1.00 93.81 327 GLY A C 1
ATOM 2607 O O . GLY A 1 327 ? -17.838 -12.698 -9.246 1.00 93.81 327 GLY A O 1
ATOM 2608 N N . GLU A 1 328 ? -15.950 -11.753 -8.495 1.00 90.12 328 GLU A N 1
ATOM 2609 C CA . GLU A 1 328 ? -16.613 -10.757 -7.646 1.00 90.12 328 GLU A CA 1
ATOM 2610 C C . GLU A 1 328 ? -17.440 -9.768 -8.470 1.00 90.12 328 GLU A C 1
ATOM 2612 O O . GLU A 1 328 ? -18.608 -9.533 -8.165 1.00 90.12 328 GLU A O 1
ATOM 2617 N N . GLU A 1 329 ? -16.889 -9.264 -9.572 1.00 90.62 329 GLU A N 1
ATOM 2618 C CA . GLU A 1 329 ? -17.618 -8.357 -10.457 1.00 90.62 329 GLU A CA 1
ATOM 2619 C C . GLU A 1 329 ? -18.869 -9.019 -11.055 1.00 90.62 329 GLU A C 1
ATOM 2621 O O . GLU A 1 329 ? -19.947 -8.423 -11.084 1.00 90.62 329 GLU A O 1
ATOM 2626 N N . GLN A 1 330 ? -18.763 -10.275 -11.499 1.00 92.56 330 GLN A N 1
ATOM 2627 C CA . GLN A 1 330 ? -19.919 -11.018 -12.004 1.00 92.56 330 GLN A CA 1
ATOM 2628 C C . GLN A 1 330 ? -21.000 -11.201 -10.934 1.00 92.56 330 GLN A C 1
ATOM 2630 O O . GLN A 1 330 ? -22.190 -11.144 -11.253 1.00 92.56 330 GLN A O 1
ATOM 2635 N N . ARG A 1 331 ? -20.608 -11.410 -9.671 1.00 91.62 331 ARG A N 1
ATOM 2636 C CA . ARG A 1 331 ? -21.550 -11.484 -8.547 1.00 91.62 331 ARG A CA 1
ATOM 2637 C C . ARG A 1 331 ? -22.232 -10.144 -8.305 1.00 91.62 331 ARG A C 1
ATOM 2639 O O . ARG A 1 331 ? -23.453 -10.128 -8.195 1.00 91.62 331 ARG A O 1
ATOM 2646 N N . GLN A 1 332 ? -21.486 -9.041 -8.310 1.00 88.56 332 GLN A N 1
ATOM 2647 C CA . GLN A 1 332 ? -22.044 -7.695 -8.149 1.00 88.56 332 GLN A CA 1
ATOM 2648 C C . GLN A 1 332 ? -23.031 -7.354 -9.271 1.00 88.56 332 GLN A C 1
ATOM 2650 O O . GLN A 1 332 ? -24.149 -6.940 -8.986 1.00 88.56 332 GLN A O 1
ATOM 2655 N N . ARG A 1 333 ? -22.691 -7.645 -10.535 1.00 88.31 333 ARG A N 1
ATOM 2656 C CA . ARG A 1 333 ? -23.607 -7.445 -11.675 1.00 88.31 333 ARG A CA 1
ATOM 2657 C C . ARG A 1 333 ? -24.902 -8.248 -11.543 1.00 88.31 333 ARG A C 1
ATOM 2659 O O . ARG A 1 333 ? -25.968 -7.739 -11.865 1.00 88.31 333 ARG A O 1
ATOM 2666 N N . LYS A 1 334 ? -24.829 -9.496 -11.065 1.00 92.06 334 LYS A N 1
ATOM 2667 C CA . LYS A 1 334 ? -26.019 -10.335 -10.821 1.00 92.06 334 LYS A CA 1
ATOM 2668 C C . LYS A 1 334 ? -26.837 -9.868 -9.615 1.00 92.06 334 LYS A C 1
ATOM 2670 O O . LYS A 1 334 ? -28.045 -10.063 -9.608 1.00 92.06 334 LYS A O 1
ATOM 2675 N N . ALA A 1 335 ? -26.188 -9.287 -8.606 1.00 90.38 335 ALA A N 1
ATOM 2676 C CA . ALA A 1 335 ? -26.814 -8.804 -7.377 1.00 90.38 335 ALA A CA 1
ATOM 2677 C C . ALA A 1 335 ? -27.467 -7.419 -7.511 1.00 90.38 335 ALA A C 1
ATOM 2679 O O . ALA A 1 335 ? -28.128 -6.979 -6.573 1.00 90.38 335 ALA A O 1
ATOM 2680 N N . SER A 1 336 ? -27.333 -6.756 -8.662 1.00 86.81 336 SER A N 1
ATOM 2681 C CA . SER A 1 336 ? -27.996 -5.487 -8.986 1.00 86.81 336 SER A CA 1
ATOM 2682 C C . SER A 1 336 ? -29.037 -5.679 -10.107 1.00 86.81 336 SER A C 1
ATOM 2684 O O . SER A 1 336 ? -28.850 -5.143 -11.199 1.00 86.81 336 SER A O 1
ATOM 2686 N N . PRO A 1 337 ? -30.131 -6.454 -9.917 1.00 65.69 337 PRO A N 1
ATOM 2687 C CA . PRO A 1 337 ? -31.031 -6.819 -11.009 1.00 65.69 337 PRO A CA 1
ATOM 2688 C C . PRO A 1 337 ? -32.026 -5.709 -11.398 1.00 65.69 337 PRO A C 1
ATOM 2690 O O . PRO A 1 337 ? -32.869 -5.950 -12.257 1.00 65.69 337 PRO A O 1
ATOM 2693 N N . SER A 1 338 ? -32.006 -4.526 -10.771 1.00 59.06 338 SER A N 1
ATOM 2694 C CA . SER A 1 338 ? -33.214 -3.687 -10.690 1.00 59.06 338 SER A CA 1
ATOM 2695 C C . SER A 1 338 ? -33.331 -2.490 -11.637 1.00 59.06 338 SER A C 1
ATOM 2697 O O . SER A 1 338 ? -34.453 -2.022 -11.820 1.00 59.06 338 SER A O 1
ATOM 2699 N N . ASP A 1 339 ? -32.271 -2.003 -12.290 1.00 53.03 339 ASP A N 1
ATOM 2700 C CA . ASP A 1 339 ? -32.380 -0.665 -12.913 1.00 53.03 339 ASP A CA 1
ATOM 2701 C C . ASP A 1 339 ? -32.431 -0.677 -14.450 1.00 53.03 339 ASP A C 1
ATOM 2703 O O . ASP A 1 339 ? -33.003 0.228 -15.054 1.00 53.03 339 ASP A O 1
ATOM 2707 N N . SER A 1 340 ? -31.933 -1.727 -15.116 1.00 53.09 340 SER A N 1
ATOM 2708 C CA . SER A 1 340 ? -31.978 -1.785 -16.591 1.00 53.09 340 SER A CA 1
ATOM 2709 C C . SER A 1 340 ? -33.288 -2.353 -17.154 1.00 53.09 340 SER A C 1
ATOM 2711 O O . SER A 1 340 ? -33.732 -1.925 -18.219 1.00 53.09 340 SER A O 1
ATOM 2713 N N . ALA A 1 341 ? -33.963 -3.258 -16.434 1.00 56.06 341 ALA A N 1
ATOM 2714 C CA . ALA A 1 341 ? -35.228 -3.842 -16.891 1.00 56.06 341 ALA A CA 1
ATOM 2715 C C . ALA A 1 341 ? -36.402 -2.843 -16.817 1.00 56.06 341 ALA A C 1
ATOM 2717 O O . ALA A 1 341 ? -37.305 -2.879 -17.653 1.00 56.06 341 ALA A O 1
ATOM 2718 N N . THR A 1 342 ? -36.365 -1.902 -15.870 1.00 51.59 342 THR A N 1
ATOM 2719 C CA . THR A 1 342 ? -37.432 -0.907 -15.665 1.00 51.59 342 THR A CA 1
ATOM 2720 C C . THR A 1 342 ? -37.376 0.235 -16.695 1.00 51.59 342 THR A C 1
ATOM 2722 O O . THR A 1 342 ? -38.419 0.764 -17.088 1.00 51.59 342 THR A O 1
ATOM 2725 N N . LEU A 1 343 ? -36.189 0.565 -17.226 1.00 51.78 343 LEU A N 1
ATOM 2726 C CA . LEU A 1 343 ? -36.050 1.530 -18.329 1.00 51.78 343 LEU A CA 1
ATOM 2727 C C . LEU A 1 343 ? -36.493 0.958 -19.687 1.00 51.78 343 LEU A C 1
ATOM 2729 O O . LEU A 1 343 ? -37.037 1.687 -20.509 1.00 51.78 343 LEU A O 1
ATOM 2733 N N . ALA A 1 344 ? -36.324 -0.347 -19.924 1.00 51.56 344 ALA A N 1
ATOM 2734 C CA . ALA A 1 344 ? -36.784 -0.971 -21.168 1.00 51.56 344 ALA A CA 1
ATOM 2735 C C . ALA A 1 344 ? -38.319 -1.129 -21.224 1.00 51.56 344 ALA A C 1
ATOM 2737 O O . ALA A 1 344 ? -38.914 -0.999 -22.292 1.00 51.56 344 ALA A O 1
ATOM 2738 N N . ALA A 1 345 ? -38.980 -1.352 -20.081 1.00 54.16 345 ALA A N 1
ATOM 2739 C CA . ALA A 1 345 ? -40.439 -1.467 -20.024 1.00 54.16 345 ALA A CA 1
ATOM 2740 C C . ALA A 1 345 ? -41.165 -0.112 -20.164 1.00 54.16 345 ALA A C 1
ATOM 2742 O O . ALA A 1 345 ? -42.263 -0.063 -20.713 1.00 54.16 345 ALA A O 1
ATOM 2743 N N . SER A 1 346 ? -40.547 0.994 -19.735 1.00 50.09 346 SER A N 1
ATOM 2744 C CA . SER A 1 346 ? -41.147 2.339 -19.784 1.00 50.09 346 SER A CA 1
ATOM 2745 C C . SER A 1 346 ? -41.057 3.026 -21.155 1.00 50.09 346 SER A C 1
ATOM 2747 O O . SER A 1 346 ? -41.828 3.943 -21.421 1.00 50.09 346 SER A O 1
ATOM 2749 N N . VAL A 1 347 ? -40.204 2.547 -22.068 1.00 53.25 347 VAL A N 1
ATOM 2750 C CA . VAL A 1 347 ? -40.159 3.018 -23.471 1.00 53.25 347 VAL A CA 1
ATOM 2751 C C . VAL A 1 347 ? -41.131 2.234 -24.375 1.00 53.25 347 VAL A C 1
ATOM 2753 O O . VAL A 1 347 ? -41.452 2.671 -25.476 1.00 53.25 347 VAL A O 1
ATOM 2756 N N . SER A 1 348 ? -41.670 1.104 -23.903 1.00 51.25 348 SER A N 1
ATOM 2757 C CA . SER A 1 348 ? -42.576 0.241 -24.680 1.00 51.25 348 SER A CA 1
ATOM 2758 C C . SER A 1 348 ? -44.071 0.557 -24.501 1.00 51.25 348 SER A C 1
ATOM 2760 O O . SER A 1 348 ? -44.894 -0.035 -25.200 1.00 51.25 348 SER A O 1
ATOM 2762 N N . SER A 1 349 ? -44.460 1.456 -23.591 1.00 51.09 349 SER A N 1
ATOM 2763 C CA . SER A 1 349 ? -45.871 1.744 -23.295 1.00 51.09 349 SER A CA 1
ATOM 2764 C C . SER A 1 349 ? -46.195 3.234 -23.421 1.00 51.09 349 SER A C 1
ATOM 2766 O O . SER A 1 349 ? -46.305 3.938 -22.420 1.00 51.09 349 SER A O 1
ATOM 2768 N N . GLY A 1 350 ? -46.362 3.733 -24.648 1.00 50.72 350 GLY A N 1
ATOM 2769 C CA . GLY A 1 350 ? -46.893 5.084 -24.830 1.00 50.72 350 GLY A CA 1
ATOM 2770 C C . GLY A 1 350 ? -46.706 5.704 -26.206 1.00 50.72 350 GLY A C 1
ATOM 2771 O O . GLY A 1 350 ? -46.097 6.760 -26.291 1.00 50.72 350 GLY A O 1
ATOM 2772 N N . PHE A 1 351 ? -47.248 5.099 -27.269 1.00 43.31 351 PHE A N 1
ATOM 2773 C CA . PHE A 1 351 ? -47.668 5.862 -28.453 1.00 43.31 351 PHE A CA 1
ATOM 2774 C C . PHE A 1 351 ? -48.701 5.069 -29.269 1.00 43.31 351 PHE A C 1
ATOM 2776 O O . PHE A 1 351 ? -48.390 4.455 -30.288 1.00 43.31 351 PHE A O 1
ATOM 2783 N N . THR A 1 352 ? -49.950 5.057 -28.803 1.00 41.34 352 THR A N 1
ATOM 2784 C CA . THR A 1 352 ? -51.093 4.657 -29.633 1.00 41.34 352 THR A CA 1
ATOM 2785 C C . THR A 1 352 ? -51.687 5.934 -30.216 1.00 41.34 352 THR A C 1
ATOM 2787 O O . THR A 1 352 ? -52.301 6.721 -29.501 1.00 41.34 352 THR A O 1
ATOM 2790 N N . ILE A 1 353 ? -51.444 6.176 -31.505 1.00 40.19 353 ILE A N 1
ATOM 2791 C CA . ILE A 1 353 ? -52.049 7.277 -32.261 1.00 40.19 353 ILE A CA 1
ATOM 2792 C C . ILE A 1 353 ? -53.494 6.878 -32.566 1.00 40.19 353 ILE A C 1
ATOM 2794 O O . ILE A 1 353 ? -53.732 6.036 -33.431 1.00 40.19 353 ILE A O 1
ATOM 2798 N N . GLU A 1 354 ? -54.461 7.477 -31.873 1.00 38.41 354 GLU A N 1
ATOM 2799 C CA . GLU A 1 354 ? -55.854 7.453 -32.316 1.00 38.41 354 GLU A CA 1
ATOM 2800 C C . GLU A 1 354 ? -56.049 8.463 -33.449 1.00 38.41 354 GLU A C 1
ATOM 2802 O O . GLU A 1 354 ? -55.903 9.675 -33.295 1.00 38.41 354 GLU A O 1
ATOM 2807 N N . SER A 1 355 ? -56.381 7.932 -34.623 1.00 47.12 355 SER A N 1
ATOM 2808 C CA . SER A 1 355 ? -56.851 8.694 -35.768 1.00 47.12 355 SER A CA 1
ATOM 2809 C C . SER A 1 355 ? -58.321 9.072 -35.575 1.00 47.12 355 SER A C 1
ATOM 2811 O O . SER A 1 355 ? -59.192 8.200 -35.619 1.00 47.12 355 SER A O 1
ATOM 2813 N N . SER A 1 356 ? -58.627 10.363 -35.463 1.00 36.84 356 SER A N 1
ATOM 2814 C CA . SER A 1 356 ? -59.994 10.864 -35.631 1.00 36.84 356 SER A CA 1
ATOM 2815 C C . SER A 1 356 ? -60.054 12.009 -36.638 1.00 36.84 356 SER A C 1
ATOM 2817 O O . SER A 1 356 ? -59.180 12.869 -36.715 1.00 36.84 356 SER A O 1
ATOM 2819 N N . LYS A 1 357 ? -61.102 11.931 -37.453 1.00 39.78 357 LYS A N 1
ATOM 2820 C CA . LYS A 1 357 ? -61.334 12.593 -38.733 1.00 39.78 357 LYS A CA 1
ATOM 2821 C C . LYS A 1 357 ? -61.769 14.062 -38.607 1.00 39.78 357 LYS A C 1
ATOM 2823 O O . LYS A 1 357 ? -62.518 14.430 -37.714 1.00 39.78 357 LYS A O 1
ATOM 2828 N N . SER A 1 358 ? -61.329 14.829 -39.602 1.00 40.41 358 SER A N 1
ATOM 2829 C CA . SER A 1 358 ? -61.876 16.049 -40.229 1.00 40.41 358 SER A CA 1
ATOM 2830 C C . SER A 1 358 ? -63.267 16.594 -39.833 1.00 40.41 358 SER A C 1
ATOM 2832 O O . SER A 1 358 ? -64.263 15.882 -39.944 1.00 40.41 358 SER A O 1
ATOM 2834 N N . SER A 1 359 ? -63.355 17.916 -39.620 1.00 34.06 359 SER A N 1
ATOM 2835 C CA . SER A 1 359 ? -64.207 18.890 -40.366 1.00 34.06 359 SER A CA 1
ATOM 2836 C C . SER A 1 359 ? -63.933 20.323 -39.844 1.00 34.06 359 SER A C 1
ATOM 2838 O O . SER A 1 359 ? -63.812 20.511 -38.641 1.00 34.06 359 SER A O 1
ATOM 2840 N N . SER A 1 360 ? -63.428 21.240 -40.690 1.00 34.41 360 SER A N 1
ATOM 2841 C CA . SER A 1 360 ? -64.087 22.465 -41.226 1.00 34.41 360 SER A CA 1
ATOM 2842 C C . SER A 1 360 ? -64.795 23.334 -40.155 1.00 34.41 360 SER A C 1
ATOM 2844 O O . SER A 1 360 ? -65.565 22.816 -39.366 1.00 34.41 360 SER A O 1
ATOM 2846 N N . THR A 1 361 ? -64.669 24.664 -40.031 1.00 33.91 361 THR A N 1
ATOM 2847 C CA . THR A 1 361 ? -64.535 25.760 -41.013 1.00 33.91 361 THR A CA 1
ATOM 2848 C C . THR A 1 361 ? -64.437 27.114 -40.255 1.00 33.91 361 THR A C 1
ATOM 2850 O O . THR A 1 361 ? -64.919 27.203 -39.132 1.00 33.91 361 THR A O 1
ATOM 2853 N N . HIS A 1 362 ? -63.965 28.165 -40.947 1.00 32.22 362 HIS A N 1
ATOM 2854 C CA . HIS A 1 362 ? -64.268 29.613 -40.790 1.00 32.22 362 HIS A CA 1
ATOM 2855 C C . HIS A 1 362 ? -63.415 30.583 -39.922 1.00 32.22 362 HIS A C 1
ATOM 2857 O O . HIS A 1 362 ? -63.562 30.692 -38.716 1.00 32.22 362 HIS A O 1
ATOM 2863 N N . TYR A 1 363 ? -62.665 31.415 -40.673 1.00 29.22 363 TYR A N 1
ATOM 2864 C CA . TYR A 1 363 ? -62.713 32.893 -40.777 1.00 29.22 363 TYR A CA 1
ATOM 2865 C C . TYR A 1 363 ? -62.107 33.828 -39.699 1.00 29.22 363 TYR A C 1
ATOM 2867 O O . TYR A 1 363 ? -62.638 33.992 -38.613 1.00 29.22 363 TYR A O 1
ATOM 2875 N N . SER A 1 364 ? -61.122 34.607 -40.185 1.00 29.56 364 SER A N 1
ATOM 2876 C CA . SER A 1 364 ? -60.977 36.077 -40.098 1.00 29.56 364 SER A CA 1
ATOM 2877 C C . SER A 1 364 ? -60.615 36.765 -38.777 1.00 29.56 364 SER A C 1
ATOM 2879 O O . SER A 1 364 ? -61.410 36.821 -37.850 1.00 29.56 364 SER A O 1
ATOM 2881 N N . GLY A 1 365 ? -59.540 37.563 -38.850 1.00 27.80 365 GLY A N 1
ATOM 2882 C CA . GLY A 1 365 ? -59.662 38.978 -38.483 1.00 27.80 365 GLY A CA 1
ATOM 2883 C C . GLY A 1 365 ? -58.559 39.571 -37.608 1.00 27.80 365 GLY A C 1
ATOM 2884 O O . GLY A 1 365 ? -58.592 39.421 -36.399 1.00 27.80 365 GLY A O 1
ATOM 2885 N N . ALA A 1 366 ? -57.689 40.344 -38.265 1.00 29.12 366 ALA A N 1
ATOM 2886 C CA . ALA A 1 366 ? -57.184 41.665 -37.864 1.00 29.12 366 ALA A CA 1
ATOM 2887 C C . ALA A 1 366 ? -56.345 41.861 -36.571 1.00 29.12 366 ALA A C 1
ATOM 2889 O O . ALA A 1 366 ? -56.782 41.661 -35.445 1.00 29.12 366 ALA A O 1
ATOM 2890 N N . LEU A 1 367 ? -55.145 42.410 -36.813 1.00 37.53 367 LEU A N 1
ATOM 2891 C CA . LEU A 1 367 ? -54.233 43.137 -35.910 1.00 37.53 367 LEU A CA 1
ATOM 2892 C C . LEU A 1 367 ? -54.900 44.422 -35.340 1.00 37.53 367 LEU A C 1
ATOM 2894 O O . LEU A 1 367 ? -55.936 44.826 -35.874 1.00 37.53 367 LEU A O 1
ATOM 2898 N N . PRO A 1 368 ? -54.338 45.114 -34.318 1.00 43.59 368 PRO A N 1
ATOM 2899 C CA . PRO A 1 368 ? -53.144 45.979 -34.477 1.00 43.59 368 PRO A CA 1
ATOM 2900 C C . PRO A 1 368 ? -52.144 45.862 -33.295 1.00 43.59 368 PRO A C 1
ATOM 2902 O O . PRO A 1 368 ? -52.529 45.648 -32.155 1.00 43.59 368 PRO A O 1
ATOM 2905 N N . SER A 1 369 ? -50.822 45.845 -33.501 1.00 31.41 369 SER A N 1
ATOM 2906 C CA . SER A 1 369 ? -49.953 46.979 -33.873 1.00 31.41 369 SER A CA 1
ATOM 2907 C C . SER A 1 369 ? -50.061 48.171 -32.914 1.00 31.41 369 SER A C 1
ATOM 2909 O O . SER A 1 369 ? -51.031 48.920 -32.983 1.00 31.41 369 SER A O 1
ATOM 2911 N N . SER A 1 370 ? -49.016 48.422 -32.113 1.00 34.41 370 SER A N 1
ATOM 2912 C CA . SER A 1 370 ? -48.138 49.611 -32.233 1.00 34.41 370 SER A CA 1
ATOM 2913 C C . SER A 1 370 ? -47.429 49.968 -30.911 1.00 34.41 370 SER A C 1
ATOM 2915 O O . SER A 1 370 ? -47.981 49.703 -29.854 1.00 34.41 370 SER A O 1
ATOM 2917 N N . PHE A 1 371 ? -46.217 50.537 -30.841 1.00 36.12 371 PHE A N 1
ATOM 2918 C CA . PHE A 1 371 ? -45.215 50.981 -31.824 1.00 36.12 371 PHE A CA 1
ATOM 2919 C C . PHE A 1 371 ? -43.916 51.369 -31.053 1.00 36.12 371 PHE A C 1
ATOM 2921 O O . PHE A 1 371 ? -44.034 51.935 -29.973 1.00 36.12 371 PHE A O 1
ATOM 2928 N N . ILE A 1 372 ? -42.741 51.120 -31.671 1.00 32.91 372 ILE A N 1
ATOM 2929 C CA . ILE A 1 372 ? -41.604 52.058 -31.932 1.00 32.91 372 ILE A CA 1
ATOM 2930 C C . ILE A 1 372 ? -40.820 52.670 -30.737 1.00 32.91 372 ILE A C 1
ATOM 2932 O O . ILE A 1 372 ? -41.412 53.044 -29.739 1.00 32.91 372 ILE A O 1
ATOM 2936 N N . THR A 1 373 ? -39.480 52.821 -30.720 1.00 30.33 373 THR A N 1
ATOM 2937 C CA . THR A 1 373 ? -38.380 53.033 -31.720 1.00 30.33 373 THR A CA 1
ATOM 2938 C C . THR A 1 373 ? -37.109 52.273 -31.262 1.00 30.33 373 THR A C 1
ATOM 2940 O O . THR A 1 373 ? -36.895 52.169 -30.060 1.00 30.33 373 THR A O 1
ATOM 2943 N N . SER A 1 374 ? -36.321 51.613 -32.135 1.00 31.30 374 SER A N 1
ATOM 2944 C CA . SER A 1 374 ? -35.207 52.130 -32.990 1.00 31.30 374 SER A CA 1
ATOM 2945 C C . SER A 1 374 ? -34.017 52.658 -32.161 1.00 31.30 374 SER A C 1
ATOM 2947 O O . SER A 1 374 ? -34.244 53.456 -31.265 1.00 31.30 374 SER A O 1
ATOM 2949 N N . GLU A 1 375 ? -32.749 52.255 -32.332 1.00 29.62 375 GLU A N 1
ATOM 2950 C CA . GLU A 1 375 ? -31.925 52.251 -33.559 1.00 29.62 375 GLU A CA 1
ATOM 2951 C C . GLU A 1 375 ? -30.582 51.515 -33.260 1.00 29.62 375 GLU A C 1
ATOM 2953 O O . GLU A 1 375 ? -29.959 51.765 -32.233 1.00 29.62 375 GLU A O 1
ATOM 2958 N N . MET A 1 376 ? -30.301 50.369 -33.895 1.00 34.59 376 MET A N 1
ATOM 2959 C CA . MET A 1 376 ? -29.293 50.111 -34.952 1.00 34.59 376 MET A CA 1
ATOM 2960 C C . MET A 1 376 ? -27.848 50.603 -34.727 1.00 34.59 376 MET A C 1
ATOM 2962 O O . MET A 1 376 ? -27.593 51.797 -34.692 1.00 34.59 376 MET A O 1
ATOM 2966 N N . MET A 1 377 ? -26.893 49.662 -34.772 1.00 33.78 377 MET A N 1
ATOM 2967 C CA . MET A 1 377 ? -25.796 49.626 -35.758 1.00 33.78 377 MET A CA 1
ATOM 2968 C C . MET A 1 377 ? -25.248 48.192 -35.845 1.00 33.78 377 MET A C 1
ATOM 2970 O O . MET A 1 377 ? -25.097 47.498 -34.841 1.00 33.78 377 MET A O 1
ATOM 2974 N N . ALA A 1 378 ? -25.039 47.753 -37.081 1.00 33.25 378 ALA A N 1
ATOM 2975 C CA . ALA A 1 378 ? -24.624 46.426 -37.498 1.00 33.25 378 ALA A CA 1
ATOM 2976 C C . ALA A 1 378 ? -23.187 46.473 -38.022 1.00 33.25 378 ALA A C 1
ATOM 2978 O O . ALA A 1 378 ? -22.807 47.473 -38.610 1.00 33.25 378 ALA A O 1
ATOM 2979 N N . GLU A 1 379 ? -22.455 45.374 -37.860 1.00 31.31 379 GLU A N 1
ATOM 2980 C CA . GLU A 1 379 ? -21.314 44.889 -38.658 1.00 31.31 379 GLU A CA 1
ATOM 2981 C C . GLU A 1 379 ? -20.890 43.581 -37.960 1.00 31.31 379 GLU A C 1
ATOM 2983 O O . GLU A 1 379 ? -20.924 43.493 -36.738 1.00 31.31 379 GLU A O 1
ATOM 2988 N N . GLY A 1 380 ? -20.560 42.457 -38.580 1.00 29.78 380 GLY A N 1
ATOM 2989 C CA . GLY A 1 380 ? -20.163 42.131 -39.938 1.00 29.78 380 GLY A CA 1
ATOM 2990 C C . GLY A 1 380 ? -19.306 40.870 -39.779 1.00 29.78 380 GLY A C 1
ATOM 2991 O O . GLY A 1 380 ? -18.320 40.873 -39.050 1.00 29.78 380 GLY A O 1
ATOM 2992 N N . ILE A 1 381 ? -19.758 39.757 -40.349 1.00 34.31 381 ILE A N 1
ATOM 2993 C CA . ILE A 1 381 ? -19.166 38.422 -40.210 1.00 34.31 381 ILE A CA 1
ATOM 2994 C C . ILE A 1 381 ? -17.888 38.330 -41.051 1.00 34.31 381 ILE 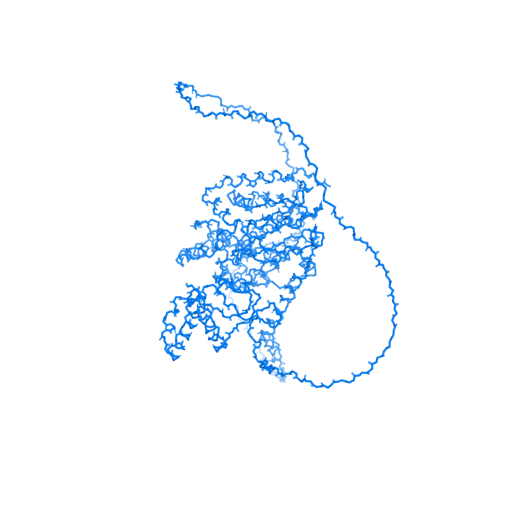A C 1
ATOM 2996 O O . ILE A 1 381 ? -17.969 38.467 -42.268 1.00 34.31 381 ILE A O 1
ATOM 3000 N N . GLU A 1 382 ? -16.763 37.938 -40.448 1.00 29.31 382 GLU A N 1
ATOM 3001 C CA . GLU A 1 382 ? -15.678 37.258 -41.164 1.00 29.31 382 GLU A CA 1
ATOM 3002 C C . GLU A 1 382 ? -15.206 36.008 -40.412 1.00 29.31 382 GLU A C 1
ATOM 3004 O O . GLU A 1 382 ? -14.827 36.028 -39.242 1.00 29.31 382 GLU A O 1
ATOM 3009 N N . LYS A 1 383 ? -15.246 34.887 -41.137 1.00 40.34 383 LYS A N 1
ATOM 3010 C CA . LYS A 1 383 ? -14.633 33.609 -40.780 1.00 40.34 383 LYS A CA 1
ATOM 3011 C C . LYS A 1 383 ? -13.114 33.771 -40.811 1.00 40.34 383 LYS A C 1
ATOM 3013 O O . LYS A 1 383 ? -12.578 34.151 -41.849 1.00 40.34 383 LYS A O 1
ATOM 3018 N N . ARG A 1 384 ? -12.408 33.359 -39.754 1.00 28.69 384 ARG A N 1
ATOM 3019 C CA . ARG A 1 384 ? -10.961 33.131 -39.838 1.00 28.69 384 ARG A CA 1
ATOM 3020 C C . ARG A 1 384 ? -10.543 31.837 -39.149 1.00 28.69 384 ARG A C 1
ATOM 3022 O O . ARG A 1 384 ? -10.715 31.647 -37.953 1.00 28.69 384 ARG A O 1
ATOM 3029 N N . SER A 1 385 ? -10.017 30.958 -39.993 1.00 33.09 385 SER A N 1
ATOM 3030 C CA . SER A 1 385 ? -9.180 29.801 -39.696 1.00 33.09 385 SER A CA 1
ATOM 3031 C C . SER A 1 385 ? -7.911 30.218 -38.943 1.00 33.09 385 SER A C 1
ATOM 3033 O O . SER A 1 385 ? -7.241 31.154 -39.373 1.00 33.09 385 SER A O 1
ATOM 3035 N N . THR A 1 386 ? -7.539 29.465 -37.909 1.00 30.89 386 THR A N 1
ATOM 3036 C CA . THR A 1 386 ? -6.204 29.446 -37.276 1.00 30.89 386 THR A CA 1
ATOM 3037 C C . THR A 1 386 ? -5.922 27.975 -36.940 1.00 30.89 386 THR A C 1
ATOM 3039 O O . THR A 1 386 ? -6.570 27.416 -36.061 1.00 30.89 386 THR A O 1
ATOM 3042 N N . VAL A 1 387 ? -5.250 27.190 -37.790 1.00 31.78 387 VAL A N 1
ATOM 3043 C CA . VAL A 1 387 ? -3.783 27.084 -37.946 1.00 31.78 387 VAL A CA 1
ATOM 3044 C C . VAL A 1 387 ? -3.054 27.217 -36.607 1.00 31.78 387 VAL A C 1
ATOM 3046 O O . VAL A 1 387 ? -3.030 28.285 -36.005 1.00 31.78 387 VAL A O 1
ATOM 3049 N N . PHE A 1 388 ? -2.519 26.079 -36.161 1.00 33.84 388 PHE A N 1
ATOM 3050 C CA . PHE A 1 388 ? -1.544 25.935 -35.085 1.00 33.84 388 PHE A CA 1
ATOM 3051 C C . PHE A 1 388 ? -0.243 26.630 -35.497 1.00 33.84 388 PHE A C 1
ATOM 3053 O O . PHE A 1 388 ? 0.347 26.226 -36.497 1.00 33.84 388 PHE A O 1
ATOM 3060 N N . ASP A 1 389 ? 0.204 27.604 -34.707 1.00 30.39 389 ASP A N 1
ATOM 3061 C CA . ASP A 1 389 ? 1.568 28.126 -34.771 1.00 30.39 389 ASP A CA 1
ATOM 3062 C C . ASP A 1 389 ? 2.362 27.685 -33.536 1.00 30.39 389 ASP A C 1
ATOM 3064 O O . ASP A 1 389 ? 1.943 27.826 -32.384 1.00 30.39 389 ASP A O 1
ATOM 3068 N N . ASP A 1 390 ? 3.519 27.120 -33.850 1.00 38.06 390 ASP A N 1
ATOM 3069 C CA . ASP A 1 390 ? 4.622 26.677 -33.010 1.00 38.06 390 ASP A CA 1
ATOM 3070 C C . ASP A 1 390 ? 5.467 27.888 -32.566 1.00 38.06 390 ASP A C 1
ATOM 3072 O O . ASP A 1 390 ? 5.868 28.680 -33.424 1.00 38.06 390 ASP A O 1
ATOM 3076 N N . PRO A 1 391 ? 5.790 28.082 -31.273 1.00 40.91 391 PRO A N 1
ATOM 3077 C CA . PRO A 1 391 ? 6.779 29.072 -30.884 1.00 40.91 391 PRO A CA 1
ATOM 3078 C C . PRO A 1 391 ? 8.148 28.415 -30.667 1.00 40.91 391 PRO A C 1
ATOM 3080 O O . PRO A 1 391 ? 8.551 28.115 -29.541 1.00 40.91 391 PRO A O 1
ATOM 3083 N N . SER A 1 392 ? 8.919 28.298 -31.750 1.00 35.72 392 SER A N 1
ATOM 3084 C CA . SER A 1 392 ? 10.379 28.254 -31.667 1.00 35.72 392 SER A CA 1
ATOM 3085 C C . SER A 1 392 ? 10.917 29.689 -31.616 1.00 35.72 392 SER A C 1
ATOM 3087 O O . SER A 1 392 ? 10.942 30.375 -32.638 1.00 35.72 392 SER A O 1
ATOM 3089 N N . THR A 1 393 ? 11.396 30.143 -30.455 1.00 36.25 393 THR A N 1
ATOM 3090 C CA . THR A 1 393 ? 12.279 31.318 -30.396 1.00 36.25 393 THR A CA 1
ATOM 3091 C C . THR A 1 393 ? 13.436 31.069 -29.440 1.00 36.25 393 THR A C 1
ATOM 3093 O O . THR A 1 393 ? 13.274 30.654 -28.295 1.00 36.25 393 THR A O 1
ATOM 3096 N N . ALA A 1 394 ? 14.621 31.308 -29.990 1.00 37.88 394 ALA A N 1
ATOM 3097 C CA . ALA A 1 394 ? 15.940 31.060 -29.451 1.00 37.88 394 ALA A CA 1
ATOM 3098 C C . ALA A 1 394 ? 16.208 31.739 -28.100 1.00 37.88 394 ALA A C 1
ATOM 3100 O O . ALA A 1 394 ? 16.031 32.946 -27.950 1.00 37.88 394 ALA A O 1
ATOM 3101 N N . MET A 1 395 ? 16.775 30.975 -27.162 1.00 32.19 395 MET A N 1
ATOM 3102 C CA . MET A 1 395 ? 17.540 31.523 -26.045 1.00 32.19 395 MET A CA 1
ATOM 3103 C C . MET A 1 395 ? 19.026 31.225 -26.242 1.00 32.19 395 MET A C 1
ATOM 3105 O O . MET A 1 395 ? 19.478 30.079 -26.252 1.00 32.19 395 MET A O 1
ATOM 3109 N N . THR A 1 396 ? 19.785 32.299 -26.417 1.00 36.00 396 THR A N 1
ATOM 3110 C CA . THR A 1 396 ? 21.243 32.355 -26.359 1.00 36.00 396 THR A CA 1
ATOM 3111 C C . THR A 1 396 ? 21.748 31.943 -24.974 1.00 36.00 396 THR A C 1
ATOM 3113 O O . THR A 1 396 ? 21.316 32.485 -23.958 1.00 36.00 396 THR A O 1
ATOM 3116 N N . LYS A 1 397 ? 22.689 30.994 -24.947 1.00 37.53 397 LYS A N 1
ATOM 3117 C CA . LYS A 1 397 ? 23.405 30.519 -23.753 1.00 37.53 397 LYS A CA 1
ATOM 3118 C C . LYS A 1 397 ? 24.250 31.639 -23.120 1.00 37.53 397 LYS A C 1
ATOM 3120 O O . LYS A 1 397 ? 25.035 32.245 -23.851 1.00 37.53 397 LYS A O 1
ATOM 3125 N N . PRO A 1 398 ? 24.233 31.835 -21.790 1.00 33.28 398 PRO A N 1
ATOM 3126 C CA . PRO A 1 398 ? 25.339 32.468 -21.089 1.00 33.28 398 PRO A CA 1
ATOM 3127 C C . PRO A 1 398 ? 26.386 31.425 -20.670 1.00 33.28 398 PRO A C 1
ATOM 3129 O O . PRO A 1 398 ? 26.078 30.360 -20.138 1.00 33.28 398 PRO A O 1
ATOM 3132 N N . SER A 1 399 ? 27.643 31.754 -20.956 1.00 32.28 399 SER A N 1
ATOM 3133 C CA . SER A 1 399 ? 28.854 31.006 -20.616 1.00 32.28 399 SER A CA 1
ATOM 3134 C C . SER A 1 399 ? 29.151 31.092 -19.115 1.00 32.28 399 SER A C 1
ATOM 3136 O O . SER A 1 399 ? 29.337 32.185 -18.588 1.00 32.28 399 SER A O 1
ATOM 3138 N N . SER A 1 400 ? 29.278 29.944 -18.445 1.00 35.94 400 SER A N 1
ATOM 3139 C CA . SER A 1 400 ? 29.767 29.832 -17.066 1.00 35.94 400 SER A CA 1
ATOM 3140 C C . SER A 1 400 ? 31.285 30.014 -16.989 1.00 35.94 400 SER A C 1
ATOM 3142 O O . SER A 1 400 ? 32.038 29.041 -17.000 1.00 35.94 400 SER A O 1
ATOM 3144 N N . LYS A 1 401 ? 31.730 31.263 -16.874 1.00 38.22 401 LYS A N 1
ATOM 3145 C CA . LYS A 1 401 ? 32.958 31.646 -16.168 1.00 38.22 401 LYS A CA 1
ATOM 3146 C C . LYS A 1 401 ? 32.672 32.973 -15.470 1.00 38.22 401 LYS A C 1
ATOM 3148 O O . LYS A 1 401 ? 32.000 33.812 -16.051 1.00 38.22 401 LYS A O 1
ATOM 3153 N N . ASP A 1 402 ? 33.176 33.098 -14.248 1.00 34.91 402 ASP A N 1
ATOM 3154 C CA . ASP A 1 402 ? 33.066 34.242 -13.331 1.00 34.91 402 ASP A CA 1
ATOM 3155 C C . ASP A 1 402 ? 31.867 34.185 -12.373 1.00 34.91 402 ASP A C 1
ATOM 3157 O O . ASP A 1 402 ? 30.782 34.650 -12.682 1.00 34.91 402 ASP A O 1
ATOM 3161 N N . ILE A 1 403 ? 32.092 33.598 -11.189 1.00 32.16 403 ILE A N 1
ATOM 3162 C CA . ILE A 1 403 ? 31.784 34.161 -9.857 1.00 32.16 403 ILE A CA 1
ATOM 3163 C C . ILE A 1 403 ? 32.558 33.299 -8.844 1.00 32.16 403 ILE A C 1
ATOM 3165 O O . ILE A 1 403 ? 32.109 32.261 -8.367 1.00 32.16 403 ILE A O 1
ATOM 3169 N N . LEU A 1 404 ? 33.786 33.719 -8.557 1.00 35.00 404 LEU A N 1
ATOM 3170 C CA . LEU A 1 404 ? 34.553 33.314 -7.383 1.00 35.00 404 LEU A CA 1
ATOM 3171 C C . LEU A 1 404 ? 35.540 34.453 -7.135 1.00 35.00 404 LEU A C 1
ATOM 3173 O O . LEU A 1 404 ? 36.534 34.542 -7.839 1.00 35.00 404 LEU A O 1
ATOM 3177 N N . HIS A 1 405 ? 35.175 35.390 -6.251 1.00 33.00 405 HIS A N 1
ATOM 3178 C CA . HIS A 1 405 ? 36.050 36.259 -5.441 1.00 33.00 405 HIS A CA 1
ATOM 3179 C C . HIS A 1 405 ? 35.272 37.475 -4.905 1.00 33.00 405 HIS A C 1
ATOM 3181 O O . HIS A 1 405 ? 35.135 38.477 -5.600 1.00 33.00 405 HIS A O 1
ATOM 3187 N N . ARG A 1 406 ? 34.828 37.416 -3.639 1.00 29.25 406 ARG A N 1
ATOM 3188 C CA . ARG A 1 406 ? 34.977 38.486 -2.622 1.00 29.25 406 ARG A CA 1
ATOM 3189 C C . ARG A 1 406 ? 34.171 38.157 -1.363 1.00 29.25 406 ARG A C 1
ATOM 3191 O O . ARG A 1 406 ? 32.963 38.326 -1.364 1.00 29.25 406 ARG A O 1
ATOM 3198 N N . GLN A 1 407 ? 34.866 37.769 -0.292 1.00 29.06 407 GLN A N 1
ATOM 3199 C CA . GLN A 1 407 ? 34.864 38.488 0.995 1.00 29.06 407 GLN A CA 1
ATOM 3200 C C . GLN A 1 407 ? 35.808 37.792 1.998 1.00 29.06 407 GLN A C 1
ATOM 3202 O O . GLN A 1 407 ? 35.457 36.834 2.673 1.00 29.06 407 GLN A O 1
ATOM 3207 N N . LEU A 1 408 ? 37.043 38.301 2.050 1.00 33.38 408 LEU A N 1
ATOM 3208 C CA . LEU A 1 408 ? 37.853 38.462 3.268 1.00 33.38 408 LEU A CA 1
ATOM 3209 C C . LEU A 1 408 ? 37.415 39.823 3.867 1.00 33.38 408 LEU A C 1
ATOM 3211 O O . LEU A 1 408 ? 37.050 40.698 3.086 1.00 33.38 408 LEU A O 1
ATOM 3215 N N . ALA A 1 409 ? 37.413 40.151 5.156 1.00 31.47 409 ALA A N 1
ATOM 3216 C CA . ALA A 1 409 ? 37.925 39.564 6.387 1.00 31.47 409 ALA A CA 1
ATOM 3217 C C . ALA A 1 409 ? 37.244 40.293 7.569 1.00 31.47 409 ALA A C 1
ATOM 3219 O O . ALA A 1 409 ? 36.880 41.458 7.417 1.00 31.47 409 ALA A O 1
ATOM 3220 N N . SER A 1 410 ? 37.188 39.672 8.750 1.00 31.98 410 SER A N 1
ATOM 3221 C CA . SER A 1 410 ? 37.462 40.382 10.009 1.00 31.98 410 SER A CA 1
ATOM 3222 C C . SER A 1 410 ? 37.788 39.398 11.137 1.00 31.98 410 SER A C 1
ATOM 3224 O O . SER A 1 410 ? 36.953 38.599 11.551 1.00 31.98 410 SER A O 1
ATOM 3226 N N . ASP A 1 411 ? 39.021 39.549 11.608 1.00 33.25 411 ASP A N 1
ATOM 3227 C CA . ASP A 1 411 ? 39.474 39.509 12.996 1.00 33.25 411 ASP A CA 1
ATOM 3228 C C . ASP A 1 411 ? 39.762 38.187 13.719 1.00 33.25 411 ASP A C 1
ATOM 3230 O O . ASP A 1 411 ? 38.916 37.379 14.094 1.00 33.25 411 ASP A O 1
ATOM 3234 N N . ALA A 1 412 ? 41.064 38.067 13.985 1.00 38.59 412 ALA A N 1
ATOM 3235 C CA . ALA A 1 412 ? 41.733 37.141 14.867 1.00 38.59 412 ALA A CA 1
ATOM 3236 C C . ALA A 1 412 ? 41.500 37.471 16.349 1.00 38.59 412 ALA A C 1
ATOM 3238 O O . ALA A 1 412 ? 41.579 38.631 16.754 1.00 38.59 412 ALA A O 1
ATOM 3239 N N . LYS A 1 413 ? 41.391 36.425 17.176 1.00 36.41 413 LYS A N 1
ATOM 3240 C CA . LYS A 1 413 ? 42.062 36.348 18.485 1.00 36.41 413 LYS A CA 1
ATOM 3241 C C . LYS A 1 413 ? 42.007 34.925 19.044 1.00 36.41 413 LYS A C 1
ATOM 3243 O O . LYS A 1 413 ? 40.959 34.433 19.441 1.00 36.41 413 LYS A O 1
ATOM 3248 N N . THR A 1 414 ? 43.170 34.285 19.093 1.00 39.00 414 THR A N 1
ATOM 3249 C CA . THR A 1 414 ? 43.489 33.159 19.981 1.00 39.00 414 THR A CA 1
ATOM 3250 C C . THR A 1 414 ? 43.457 33.628 21.444 1.00 39.00 414 THR A C 1
ATOM 3252 O O . THR A 1 414 ? 43.733 34.800 21.719 1.00 39.00 414 THR A O 1
ATOM 3255 N N . PRO A 1 415 ? 43.170 32.728 22.400 1.00 46.88 415 PRO A N 1
ATOM 3256 C CA . PRO A 1 415 ? 44.297 32.146 23.127 1.00 46.88 415 PRO A CA 1
ATOM 3257 C C . PRO A 1 415 ? 44.170 30.642 23.406 1.00 46.88 415 PRO A C 1
ATOM 3259 O O . PRO A 1 415 ? 43.097 30.047 23.417 1.00 46.88 415 PRO A O 1
ATOM 3262 N N . ALA A 1 416 ? 45.344 30.060 23.633 1.00 35.88 416 ALA A N 1
ATOM 3263 C CA . ALA A 1 416 ? 45.596 28.688 24.027 1.00 35.88 416 ALA A CA 1
ATOM 3264 C C . ALA A 1 416 ? 45.006 28.330 25.402 1.00 35.88 416 ALA A C 1
ATOM 3266 O O . ALA A 1 416 ? 45.057 29.136 26.328 1.00 35.88 416 ALA A O 1
ATOM 3267 N N . SER A 1 417 ? 44.585 27.074 25.564 1.00 33.16 417 SER A N 1
ATOM 3268 C CA . SER A 1 417 ? 44.857 26.307 26.783 1.00 33.16 417 SER A CA 1
ATOM 3269 C C . SER A 1 417 ? 44.744 24.807 26.508 1.00 33.16 417 SER A C 1
ATOM 3271 O O . SER A 1 417 ? 43.863 24.352 25.782 1.00 33.16 417 SER A O 1
ATOM 3273 N N . ALA A 1 418 ? 45.695 24.068 27.064 1.00 35.56 418 ALA A N 1
ATOM 3274 C CA . ALA A 1 418 ? 45.925 22.646 26.893 1.00 35.56 418 ALA A CA 1
ATOM 3275 C C . ALA A 1 418 ? 45.168 21.813 27.936 1.00 35.56 418 ALA A C 1
ATOM 3277 O O . ALA A 1 418 ? 45.159 22.186 29.104 1.00 35.56 418 ALA A O 1
ATOM 3278 N N . VAL A 1 419 ? 44.662 20.640 27.535 1.00 34.81 419 VAL A N 1
ATOM 3279 C CA . VAL A 1 419 ? 44.535 19.432 28.378 1.00 34.81 419 VAL A CA 1
ATOM 3280 C C . VAL A 1 419 ? 44.612 18.202 27.455 1.00 34.81 419 VAL A C 1
ATOM 3282 O O . VAL A 1 419 ? 43.787 18.102 26.547 1.00 34.81 419 VAL A O 1
ATOM 3285 N N . PRO A 1 420 ? 45.552 17.254 27.640 1.00 37.84 420 PRO A N 1
ATOM 3286 C CA . PRO A 1 420 ? 45.519 15.976 26.941 1.00 37.84 420 PRO A CA 1
ATOM 3287 C C . PRO A 1 420 ? 44.836 14.911 27.811 1.00 37.84 420 PRO A C 1
ATOM 3289 O O . PRO A 1 420 ? 45.230 14.681 28.953 1.00 37.84 420 PRO A O 1
ATOM 3292 N N . VAL A 1 421 ? 43.839 14.223 27.253 1.00 35.03 421 VAL A N 1
ATOM 3293 C CA . VAL A 1 421 ? 43.325 12.960 27.799 1.00 35.03 421 VAL A CA 1
ATOM 3294 C C . VAL A 1 421 ? 43.919 11.830 26.966 1.00 35.03 421 VAL A C 1
ATOM 3296 O O . VAL A 1 421 ? 43.601 11.674 25.789 1.00 35.03 421 VAL A O 1
ATOM 3299 N N . SER A 1 422 ? 44.819 11.068 27.583 1.00 32.16 422 SER A N 1
ATOM 3300 C CA . SER A 1 422 ? 45.360 9.820 27.053 1.00 32.16 422 SER A CA 1
ATOM 3301 C C . SER A 1 422 ? 44.373 8.675 27.279 1.00 32.16 422 SER A C 1
ATOM 3303 O O . SER A 1 422 ? 43.922 8.473 28.407 1.00 32.16 422 SER A O 1
ATOM 3305 N N . CYS A 1 423 ? 44.116 7.864 26.257 1.00 32.47 423 CYS A N 1
ATOM 3306 C CA . CYS A 1 423 ? 43.679 6.479 26.426 1.00 32.47 423 CYS A CA 1
ATOM 3307 C C . CYS A 1 423 ? 44.499 5.607 25.475 1.00 32.47 423 CYS A C 1
ATOM 3309 O O . CYS A 1 423 ? 44.619 5.911 24.289 1.00 32.47 423 CYS A O 1
ATOM 3311 N N . GLY A 1 424 ? 45.148 4.605 26.066 1.00 31.23 424 GLY A N 1
ATOM 3312 C CA . GLY A 1 424 ? 46.229 3.826 25.486 1.00 31.23 424 GLY A CA 1
ATOM 3313 C C . GLY A 1 424 ? 45.791 2.841 24.409 1.00 31.23 424 GLY A C 1
ATOM 3314 O O . GLY A 1 424 ? 44.738 2.213 24.488 1.00 31.23 424 GLY A O 1
ATOM 3315 N N . LEU A 1 425 ? 46.673 2.711 23.424 1.00 34.12 425 LEU A N 1
ATOM 3316 C CA . LEU A 1 425 ? 46.840 1.532 22.591 1.00 34.12 425 LEU A CA 1
ATOM 3317 C C . LEU A 1 425 ? 47.772 0.582 23.350 1.00 34.12 425 LEU A C 1
ATOM 3319 O O . LEU A 1 425 ? 48.891 0.974 23.674 1.00 34.12 425 LEU A O 1
ATOM 3323 N N . GLU A 1 426 ? 47.318 -0.638 23.633 1.00 33.69 426 GLU A N 1
ATOM 3324 C CA . GLU A 1 426 ? 48.212 -1.746 23.967 1.00 33.69 426 GLU A CA 1
ATOM 3325 C C . GLU A 1 426 ? 48.376 -2.650 22.745 1.00 33.69 426 GLU A C 1
ATOM 3327 O O . GLU A 1 426 ? 47.411 -3.112 22.130 1.00 33.69 426 GLU A O 1
ATOM 3332 N N . ASP A 1 427 ? 49.648 -2.847 22.414 1.00 31.95 427 ASP A N 1
ATOM 3333 C CA . ASP A 1 427 ? 50.194 -3.733 21.405 1.00 31.95 427 ASP A CA 1
ATOM 3334 C C . ASP A 1 427 ? 49.860 -5.204 21.690 1.00 31.95 427 ASP A C 1
ATOM 3336 O O . ASP A 1 427 ? 50.119 -5.722 22.776 1.00 31.95 427 ASP A O 1
ATOM 3340 N N . VAL A 1 428 ? 49.392 -5.923 20.667 1.00 36.03 428 VAL A N 1
ATOM 3341 C CA . VAL A 1 428 ? 49.399 -7.392 20.653 1.00 36.03 428 VAL A CA 1
ATOM 3342 C C . VAL A 1 428 ? 50.439 -7.854 19.636 1.00 36.03 428 VAL A C 1
ATOM 3344 O O . VAL A 1 428 ? 50.284 -7.672 18.429 1.00 36.03 428 VAL A O 1
ATOM 3347 N N . GLN A 1 429 ? 51.516 -8.450 20.149 1.00 38.81 429 GLN A N 1
ATOM 3348 C CA . GLN A 1 429 ? 52.565 -9.108 19.369 1.00 38.81 429 GLN A CA 1
ATOM 3349 C C . GLN A 1 429 ? 52.078 -10.402 18.683 1.00 38.81 429 GLN A C 1
ATOM 3351 O O . GLN A 1 429 ? 51.140 -11.044 19.163 1.00 38.81 429 GLN A O 1
ATOM 3356 N N . PRO A 1 430 ? 52.733 -10.833 17.584 1.00 39.09 430 PRO A N 1
ATOM 3357 C CA . PRO A 1 430 ? 52.319 -11.994 16.810 1.00 39.09 430 PRO A CA 1
ATOM 3358 C C . PRO A 1 430 ? 52.892 -13.291 17.396 1.00 39.09 430 PRO A C 1
ATOM 3360 O O . PRO A 1 430 ? 54.100 -13.417 17.601 1.00 39.09 430 PRO A O 1
ATOM 3363 N N . LEU A 1 431 ? 52.030 -14.287 17.610 1.00 33.72 431 LEU A N 1
ATOM 3364 C CA . LEU A 1 431 ? 52.451 -15.646 17.944 1.00 33.72 431 LEU A CA 1
ATOM 3365 C C . LEU A 1 431 ? 52.609 -16.509 16.691 1.00 33.72 431 LEU A C 1
ATOM 3367 O O . LEU A 1 431 ? 51.840 -16.459 15.733 1.00 33.72 431 LEU A O 1
ATOM 3371 N N . THR A 1 432 ? 53.683 -17.279 16.748 1.00 36.84 432 THR A N 1
ATOM 3372 C CA . THR A 1 432 ? 54.315 -18.079 15.715 1.00 36.84 432 THR A CA 1
ATOM 3373 C C . THR A 1 432 ? 53.565 -19.367 15.381 1.00 36.84 432 THR A C 1
ATOM 3375 O O . THR A 1 432 ? 52.764 -19.901 16.145 1.00 36.84 432 THR A O 1
ATOM 3378 N N . ALA A 1 433 ? 53.876 -19.870 14.188 1.00 39.59 433 ALA A N 1
ATOM 3379 C CA . ALA A 1 433 ? 53.399 -21.112 13.605 1.00 39.59 433 ALA A CA 1
ATOM 3380 C C . ALA A 1 433 ? 53.681 -22.357 14.463 1.00 39.59 433 ALA A C 1
ATOM 3382 O O . ALA A 1 433 ? 54.786 -22.523 14.977 1.00 39.59 433 ALA A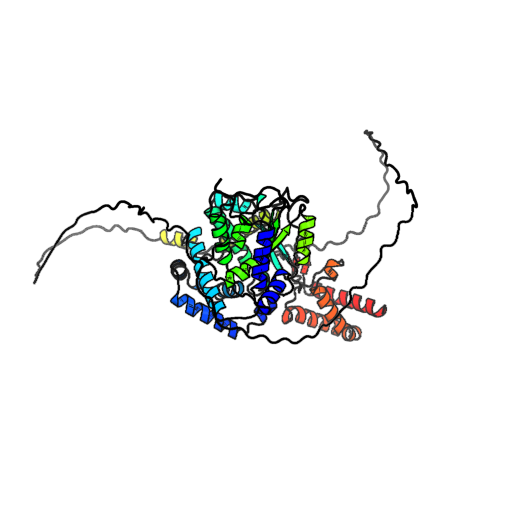 O 1
ATOM 3383 N N . ASN A 1 434 ? 52.745 -23.315 14.467 1.00 32.56 434 ASN A N 1
ATOM 3384 C CA . ASN A 1 434 ? 53.103 -24.721 14.632 1.00 32.56 434 ASN A CA 1
ATOM 3385 C C . ASN A 1 434 ? 52.140 -25.703 13.936 1.00 32.56 434 ASN A C 1
ATOM 3387 O O . ASN A 1 434 ? 50.944 -25.737 14.192 1.00 32.56 434 ASN A O 1
ATOM 3391 N N . LYS A 1 435 ? 52.754 -26.474 13.028 1.00 33.09 435 LYS A N 1
ATOM 3392 C CA . LYS A 1 435 ? 52.597 -27.902 12.696 1.00 33.09 435 LYS A CA 1
ATOM 3393 C C . LYS A 1 435 ? 51.239 -28.613 12.863 1.00 33.09 435 LYS A C 1
ATOM 3395 O O . LYS A 1 435 ? 50.758 -28.826 13.963 1.00 33.09 435 LYS A O 1
ATOM 3400 N N . LYS A 1 436 ? 50.799 -29.142 11.709 1.00 37.16 436 LYS A N 1
ATOM 3401 C CA . LYS A 1 436 ? 50.408 -30.538 11.412 1.00 37.16 436 LYS A CA 1
ATOM 3402 C C . LYS A 1 436 ? 49.753 -31.330 12.551 1.00 37.16 436 LYS A C 1
ATOM 3404 O O . LYS A 1 436 ? 50.458 -31.755 13.450 1.00 37.16 436 LYS A O 1
ATOM 3409 N N . ASP A 1 437 ? 48.497 -31.723 12.339 1.00 32.53 437 ASP A N 1
ATOM 3410 C CA . ASP A 1 437 ? 48.149 -33.142 12.418 1.00 32.53 437 ASP A CA 1
ATOM 3411 C C . ASP A 1 437 ? 46.969 -33.512 11.515 1.00 32.53 437 ASP A C 1
ATOM 3413 O O . ASP A 1 437 ? 45.952 -32.830 11.400 1.00 32.53 437 ASP A O 1
ATOM 3417 N N . SER A 1 438 ? 47.189 -34.611 10.808 1.00 36.31 438 SER A N 1
ATOM 3418 C CA . SER A 1 438 ? 46.351 -35.242 9.804 1.00 36.31 438 SER A CA 1
ATOM 3419 C C . SER A 1 438 ? 45.420 -36.266 10.447 1.00 36.31 438 SER A C 1
ATOM 3421 O O . SER A 1 438 ? 45.901 -37.236 11.028 1.00 36.31 438 SER A O 1
ATOM 3423 N N . ILE A 1 439 ? 44.103 -36.134 10.261 1.00 33.66 439 ILE A N 1
ATOM 3424 C CA . ILE A 1 439 ? 43.154 -37.227 10.516 1.00 33.66 439 ILE A CA 1
ATOM 3425 C C . ILE A 1 439 ? 42.252 -37.400 9.293 1.00 33.66 439 ILE A C 1
ATOM 3427 O O . ILE A 1 439 ? 41.329 -36.631 9.038 1.00 33.66 439 ILE A O 1
ATOM 3431 N N . SER A 1 440 ? 42.554 -38.451 8.533 1.00 34.28 440 SER A N 1
ATOM 3432 C CA . SER A 1 440 ? 41.755 -38.971 7.426 1.00 34.28 440 SER A CA 1
ATOM 3433 C C . SER A 1 440 ? 40.482 -39.633 7.972 1.00 34.28 440 SER A C 1
ATOM 3435 O O . SER A 1 440 ? 40.571 -40.594 8.741 1.00 34.28 440 SER A O 1
ATOM 3437 N N . ARG A 1 441 ? 39.301 -39.195 7.522 1.00 33.84 441 ARG A N 1
ATOM 3438 C CA . ARG A 1 441 ? 38.065 -39.990 7.588 1.00 33.84 441 ARG A CA 1
ATOM 3439 C C . ARG A 1 441 ? 37.578 -40.278 6.172 1.00 33.84 441 ARG A C 1
ATOM 3441 O O . ARG A 1 441 ? 37.217 -39.373 5.428 1.00 33.84 441 ARG A O 1
ATOM 3448 N N . LYS A 1 442 ? 37.613 -41.566 5.827 1.00 31.20 442 LYS A N 1
ATOM 3449 C CA . LYS A 1 442 ? 37.103 -42.154 4.587 1.00 31.20 442 LYS A CA 1
ATOM 3450 C C . LYS A 1 442 ? 35.573 -42.049 4.547 1.00 31.20 442 LYS A C 1
ATOM 3452 O O . LYS A 1 442 ? 34.905 -42.504 5.472 1.00 31.20 442 LYS A O 1
ATOM 3457 N N . LEU A 1 443 ? 35.045 -41.484 3.465 1.00 33.34 443 LEU A N 1
ATOM 3458 C CA . LEU A 1 443 ? 33.649 -41.602 3.031 1.00 33.34 443 LEU A CA 1
ATOM 3459 C C . LEU A 1 443 ? 33.506 -42.864 2.159 1.00 33.34 443 LEU A C 1
ATOM 3461 O O . LEU A 1 443 ? 34.397 -43.110 1.343 1.00 33.34 443 LEU A O 1
ATOM 3465 N N . PRO A 1 444 ? 32.430 -43.660 2.292 1.00 36.50 444 PRO A N 1
ATOM 3466 C CA . PRO A 1 444 ? 32.182 -44.776 1.394 1.00 36.50 444 PRO A CA 1
ATOM 3467 C C . PRO A 1 444 ? 31.433 -44.331 0.132 1.00 36.50 444 PRO A C 1
ATOM 3469 O O . PRO A 1 444 ? 30.426 -43.625 0.175 1.00 36.50 444 PRO A O 1
ATOM 3472 N N . THR A 1 445 ? 31.972 -44.792 -0.989 1.00 29.11 445 THR A N 1
ATOM 3473 C CA . THR A 1 445 ? 31.507 -44.665 -2.367 1.00 29.11 445 THR A CA 1
ATOM 3474 C C . THR A 1 445 ? 30.196 -45.431 -2.582 1.00 29.11 445 THR A C 1
ATOM 3476 O O . THR A 1 445 ? 30.124 -46.625 -2.296 1.00 29.11 445 THR A O 1
ATOM 3479 N N . LEU A 1 446 ? 29.170 -44.764 -3.118 1.00 31.08 446 LEU A N 1
ATOM 3480 C CA . LEU A 1 446 ? 27.950 -45.397 -3.629 1.00 31.08 446 LEU A CA 1
ATOM 3481 C C . LEU A 1 446 ? 28.196 -45.869 -5.066 1.00 31.08 446 LEU A C 1
ATOM 3483 O O . LEU A 1 446 ? 28.471 -45.059 -5.949 1.00 31.08 446 LEU A O 1
ATOM 3487 N N . ALA A 1 447 ? 28.099 -47.180 -5.282 1.00 30.75 447 ALA A N 1
ATOM 3488 C CA . ALA A 1 447 ? 28.119 -47.792 -6.602 1.00 30.75 447 ALA A CA 1
ATOM 3489 C C . ALA A 1 447 ? 26.693 -47.936 -7.151 1.00 30.75 447 ALA A C 1
ATOM 3491 O O . ALA A 1 447 ? 25.776 -48.389 -6.468 1.00 30.75 447 ALA A O 1
ATOM 3492 N N . SER A 1 448 ? 26.556 -47.552 -8.413 1.00 31.00 448 SER A N 1
ATOM 3493 C CA . SER A 1 448 ? 25.431 -47.781 -9.309 1.00 31.00 448 SER A CA 1
ATOM 3494 C C . SER A 1 448 ? 25.294 -49.256 -9.692 1.00 31.00 448 SER A C 1
ATOM 3496 O O . SER A 1 448 ? 26.288 -49.861 -10.092 1.00 31.00 448 SER A O 1
ATOM 3498 N N . VAL A 1 449 ? 24.068 -49.787 -9.723 1.00 31.33 449 VAL A N 1
ATOM 3499 C CA . VAL A 1 449 ? 23.703 -50.909 -10.603 1.00 31.33 449 VAL A CA 1
ATOM 3500 C C . VAL A 1 449 ? 22.312 -50.652 -11.177 1.00 31.33 449 VAL A C 1
ATOM 3502 O O . VAL A 1 449 ? 21.370 -50.318 -10.460 1.00 31.33 449 VAL A O 1
ATOM 3505 N N . SER A 1 450 ? 22.228 -50.773 -12.494 1.00 30.50 450 SER A N 1
ATOM 3506 C CA . SER A 1 450 ? 21.048 -50.666 -13.338 1.00 30.50 450 SER A CA 1
ATOM 3507 C C . SER A 1 450 ? 20.460 -52.046 -13.670 1.00 30.50 450 SER A C 1
ATOM 3509 O O . SER A 1 450 ? 21.189 -53.027 -13.760 1.00 30.50 450 SER A O 1
ATOM 3511 N N . SER A 1 451 ? 19.158 -52.035 -13.989 1.00 31.03 451 SER A N 1
ATOM 3512 C CA . SER A 1 451 ? 18.419 -52.979 -14.852 1.00 31.03 451 SER A CA 1
ATOM 3513 C C . SER A 1 451 ? 18.074 -54.376 -14.311 1.00 31.03 451 SER A C 1
ATOM 3515 O O . SER A 1 451 ? 18.952 -55.158 -13.973 1.00 31.03 451 SER A O 1
ATOM 3517 N N . ILE A 1 452 ? 16.776 -54.716 -14.326 1.00 31.50 452 ILE A N 1
ATOM 3518 C CA . ILE A 1 452 ? 16.166 -55.746 -15.199 1.00 31.50 452 ILE A CA 1
ATOM 3519 C C . ILE A 1 452 ? 14.632 -55.694 -15.036 1.00 31.50 452 ILE A C 1
ATOM 3521 O O . ILE A 1 452 ? 14.105 -55.543 -13.936 1.00 31.50 452 ILE A O 1
ATOM 3525 N N . ALA A 1 453 ? 13.932 -55.785 -16.168 1.00 34.81 453 ALA A N 1
ATOM 3526 C CA . ALA A 1 453 ? 12.482 -55.888 -16.316 1.00 34.81 453 ALA A CA 1
ATOM 3527 C C . ALA A 1 453 ? 12.015 -57.357 -16.450 1.00 34.81 453 ALA A C 1
ATOM 3529 O O . ALA A 1 453 ? 12.848 -58.234 -16.679 1.00 34.81 453 ALA A O 1
ATOM 3530 N N . SER A 1 454 ? 10.682 -57.552 -16.462 1.00 31.47 454 SER A N 1
ATOM 3531 C CA . SER A 1 454 ? 9.860 -58.756 -16.800 1.00 31.47 454 SER A CA 1
ATOM 3532 C C . SER A 1 454 ? 9.194 -59.397 -15.564 1.00 31.47 454 SER A C 1
ATOM 3534 O O . SER A 1 454 ? 9.883 -59.727 -14.609 1.00 31.47 454 SER A O 1
ATOM 3536 N N . ALA A 1 455 ? 7.855 -59.336 -15.422 1.00 33.38 455 ALA A N 1
ATOM 3537 C CA . ALA A 1 455 ? 6.840 -60.307 -15.909 1.00 33.38 455 ALA A CA 1
ATOM 3538 C C . ALA A 1 455 ? 7.010 -61.689 -15.224 1.00 33.38 455 ALA A C 1
ATOM 3540 O O . ALA A 1 455 ? 8.122 -62.186 -15.175 1.00 33.38 455 ALA A O 1
ATOM 3541 N N . GLU A 1 456 ? 6.033 -62.393 -14.641 1.00 33.75 456 GLU A N 1
ATOM 3542 C CA . GLU A 1 456 ? 4.596 -62.538 -14.893 1.00 33.75 456 GLU A CA 1
ATOM 3543 C C . GLU A 1 456 ? 3.970 -63.434 -13.775 1.00 33.75 456 GLU A C 1
ATOM 3545 O O . GLU A 1 456 ? 4.678 -64.205 -13.135 1.00 33.75 456 GLU A O 1
ATOM 3550 N N . GLN A 1 457 ? 2.637 -63.376 -13.632 1.00 32.38 457 GLN A N 1
ATOM 3551 C CA . GLN A 1 457 ? 1.687 -64.446 -13.231 1.00 32.38 457 GLN A CA 1
ATOM 3552 C C . GLN A 1 457 ? 1.541 -64.990 -11.778 1.00 32.38 457 GLN A C 1
ATOM 3554 O O . GLN A 1 457 ? 2.402 -65.637 -11.201 1.00 32.38 457 GLN A O 1
ATOM 3559 N N . ASN A 1 458 ? 0.292 -64.831 -11.302 1.00 33.59 458 ASN A N 1
ATOM 3560 C CA . ASN A 1 458 ? -0.604 -65.791 -10.629 1.00 33.59 458 ASN A CA 1
ATOM 3561 C C . ASN A 1 458 ? -0.139 -66.601 -9.402 1.00 33.59 458 ASN A C 1
ATOM 3563 O O . ASN A 1 458 ? 0.567 -67.593 -9.517 1.00 33.59 458 ASN A O 1
ATOM 3567 N N . SER A 1 459 ? -0.806 -66.367 -8.265 1.00 33.53 459 SER A N 1
ATOM 3568 C CA . SER A 1 459 ? -1.537 -67.447 -7.577 1.00 33.53 459 SER A CA 1
ATOM 3569 C C . SER A 1 459 ? -2.596 -66.904 -6.612 1.00 33.53 459 SER A C 1
ATOM 3571 O O . SER A 1 459 ? -2.392 -65.953 -5.861 1.00 33.53 459 SER A O 1
ATOM 3573 N N . VAL A 1 460 ? -3.768 -67.526 -6.696 1.00 33.69 460 VAL A N 1
ATOM 3574 C CA . VAL A 1 460 ? -4.945 -67.350 -5.848 1.00 33.69 460 VAL A CA 1
ATOM 3575 C C . VAL A 1 460 ? -4.740 -68.141 -4.556 1.00 33.69 460 VAL A C 1
ATOM 3577 O O . VAL A 1 460 ? -4.414 -69.322 -4.619 1.00 33.69 460 VAL A O 1
ATOM 3580 N N . SER A 1 461 ? -5.002 -67.535 -3.396 1.00 31.55 461 SER A N 1
ATOM 3581 C CA . SER A 1 461 ? -5.360 -68.273 -2.178 1.00 31.55 461 SER A CA 1
ATOM 3582 C C . SER A 1 461 ? -6.125 -67.380 -1.200 1.00 31.55 461 SER A C 1
ATOM 3584 O O . SER A 1 461 ? -5.581 -66.487 -0.556 1.00 31.55 461 SER A O 1
ATOM 3586 N N . THR A 1 462 ? -7.412 -67.680 -1.100 1.00 35.75 462 THR A N 1
ATOM 3587 C CA . THR A 1 462 ? -8.387 -67.314 -0.069 1.00 35.75 462 THR A CA 1
ATOM 3588 C C . THR A 1 462 ? -7.872 -67.464 1.364 1.00 35.75 462 THR A C 1
ATOM 3590 O O . THR A 1 462 ? -7.465 -68.559 1.729 1.00 35.75 462 THR A O 1
ATOM 3593 N N . PHE A 1 463 ? -8.037 -66.435 2.204 1.00 34.00 463 PHE A N 1
ATOM 3594 C CA . PHE A 1 463 ? -8.364 -66.592 3.629 1.00 34.00 463 PHE A CA 1
ATOM 3595 C C . PHE A 1 463 ? -9.221 -65.424 4.132 1.00 34.00 463 PHE A C 1
ATOM 3597 O O . PHE A 1 463 ? -9.183 -64.308 3.618 1.00 34.00 463 PHE A O 1
ATOM 3604 N N . ALA A 1 464 ? -10.074 -65.763 5.090 1.00 30.88 464 ALA A N 1
ATOM 3605 C CA . ALA A 1 464 ? -11.321 -65.109 5.422 1.00 30.88 464 ALA A CA 1
ATOM 3606 C C . ALA A 1 464 ? -11.206 -63.884 6.351 1.00 30.88 464 ALA A C 1
ATOM 3608 O O . ALA A 1 464 ? -10.353 -63.807 7.226 1.00 30.88 464 ALA A O 1
ATOM 3609 N N . ALA A 1 465 ? -12.160 -62.974 6.140 1.00 34.88 465 ALA A N 1
ATOM 3610 C CA . ALA A 1 465 ? -12.898 -62.149 7.098 1.00 34.88 465 ALA A CA 1
ATOM 3611 C C . ALA A 1 465 ? -12.243 -61.755 8.441 1.00 34.88 465 ALA A C 1
ATOM 3613 O O . ALA A 1 465 ? -12.258 -62.512 9.406 1.00 34.88 465 ALA A O 1
ATOM 3614 N N . CYS A 1 466 ? -11.909 -60.466 8.563 1.00 31.84 466 CYS A N 1
ATOM 3615 C CA . CYS A 1 466 ? -12.198 -59.702 9.778 1.00 31.84 466 CYS A CA 1
ATOM 3616 C C . CYS A 1 466 ? -12.449 -58.229 9.405 1.00 31.84 466 CYS A C 1
ATOM 3618 O O . CYS A 1 466 ? -11.571 -57.540 8.889 1.00 31.84 466 CYS A O 1
ATOM 3620 N N . ALA A 1 467 ? -13.690 -57.775 9.583 1.00 36.03 467 ALA A N 1
ATOM 3621 C CA . ALA A 1 467 ? -14.149 -56.438 9.216 1.00 36.03 467 ALA A CA 1
ATOM 3622 C C . ALA A 1 467 ? -13.602 -55.365 10.179 1.00 36.03 467 ALA A C 1
ATOM 3624 O O . ALA A 1 467 ? -13.720 -55.541 11.393 1.00 36.03 467 ALA A O 1
ATOM 3625 N N . PRO A 1 468 ? -13.094 -54.214 9.698 1.00 39.00 468 PRO A N 1
ATOM 3626 C CA . PRO A 1 468 ? -12.908 -53.053 10.551 1.00 39.00 468 PRO A CA 1
ATOM 3627 C C . PRO A 1 468 ? -14.215 -52.258 10.643 1.00 39.00 468 PRO A C 1
ATOM 3629 O O . PRO A 1 468 ? -14.875 -51.960 9.645 1.00 39.00 468 PRO A O 1
ATOM 3632 N N . ALA A 1 469 ? -14.582 -51.913 11.875 1.00 36.25 469 ALA A N 1
ATOM 3633 C CA . ALA A 1 469 ? -15.732 -51.093 12.211 1.00 36.25 469 ALA A CA 1
ATOM 3634 C C . ALA A 1 469 ? -15.749 -49.781 11.405 1.00 36.25 469 ALA A C 1
ATOM 3636 O O . ALA A 1 469 ? -14.847 -48.947 11.496 1.00 36.25 469 ALA A O 1
ATOM 3637 N N . VAL A 1 470 ? -16.819 -49.601 10.632 1.00 34.19 470 VAL A N 1
ATOM 3638 C CA . VAL A 1 470 ? -17.124 -48.386 9.877 1.00 34.19 470 VAL A CA 1
ATOM 3639 C C . VAL A 1 470 ? -17.339 -47.233 10.859 1.00 34.19 470 VAL A C 1
ATOM 3641 O O . VAL A 1 470 ? -18.354 -47.157 11.555 1.00 34.19 470 VAL A O 1
ATOM 3644 N N . ALA A 1 471 ? -16.383 -46.306 10.903 1.00 39.75 471 ALA A N 1
ATOM 3645 C CA . ALA A 1 471 ? -16.557 -45.017 11.552 1.00 39.75 471 ALA A CA 1
ATOM 3646 C C . ALA A 1 471 ? -17.679 -44.251 10.832 1.00 39.75 471 ALA A C 1
ATOM 3648 O O . ALA A 1 471 ? -17.547 -43.880 9.663 1.00 39.75 471 ALA A O 1
ATOM 3649 N N . LYS A 1 472 ? -18.796 -44.020 11.530 1.00 30.94 472 LYS A N 1
ATOM 3650 C CA . LYS A 1 472 ? -19.904 -43.181 11.060 1.00 30.94 472 LYS A CA 1
ATOM 3651 C C . LYS A 1 472 ? -19.382 -41.768 10.763 1.00 30.94 472 LYS A C 1
ATOM 3653 O O . LYS A 1 472 ? -19.247 -40.951 11.670 1.00 30.94 472 LYS A O 1
ATOM 3658 N N . ARG A 1 473 ? -19.095 -41.466 9.492 1.00 40.12 473 ARG A N 1
ATOM 3659 C CA . ARG A 1 473 ? -18.953 -40.087 9.008 1.00 40.12 473 ARG A CA 1
ATOM 3660 C C . ARG A 1 473 ? -20.322 -39.421 9.125 1.00 40.12 473 ARG A C 1
ATOM 3662 O O . ARG A 1 473 ? -21.252 -39.802 8.419 1.00 40.12 473 ARG A O 1
ATOM 3669 N N . GLN A 1 474 ? -20.445 -38.451 10.029 1.00 44.22 474 GLN A N 1
ATOM 3670 C CA . GLN A 1 474 ? -21.579 -37.532 10.036 1.00 44.22 474 GLN A CA 1
ATOM 3671 C C . GLN A 1 474 ? -21.623 -36.834 8.673 1.00 44.22 474 GLN A C 1
ATOM 3673 O O . GLN A 1 474 ? -20.679 -36.138 8.297 1.00 44.22 474 GLN A O 1
ATOM 3678 N N . ARG A 1 475 ? -22.693 -37.076 7.909 1.00 34.53 475 ARG A N 1
ATOM 3679 C CA . ARG A 1 475 ? -23.020 -36.282 6.724 1.00 34.53 475 ARG A CA 1
ATOM 3680 C C . ARG A 1 475 ? -23.365 -34.883 7.226 1.00 34.53 475 ARG A C 1
ATOM 3682 O O . ARG A 1 475 ? -24.349 -34.734 7.941 1.00 34.53 475 ARG A O 1
ATOM 3689 N N . MET A 1 476 ? -22.513 -33.905 6.929 1.00 42.84 476 MET A N 1
ATOM 3690 C CA . MET A 1 476 ? -22.839 -32.503 7.178 1.00 42.84 476 MET A CA 1
ATOM 3691 C C . MET A 1 476 ? -23.828 -32.030 6.112 1.00 42.84 476 MET A C 1
ATOM 3693 O O . MET A 1 476 ? -23.714 -32.406 4.945 1.00 42.84 476 MET A O 1
ATOM 3697 N N . ASP A 1 477 ? -24.811 -31.256 6.557 1.00 39.31 477 ASP A N 1
ATOM 3698 C CA . ASP A 1 477 ? -25.888 -30.689 5.750 1.00 39.31 477 ASP A CA 1
ATOM 3699 C C . ASP A 1 477 ? -25.313 -29.695 4.714 1.00 39.31 477 ASP A C 1
ATOM 3701 O O . ASP A 1 477 ? -24.549 -28.803 5.099 1.00 39.31 477 ASP A O 1
ATOM 3705 N N . PRO A 1 478 ? -25.635 -29.801 3.409 1.00 44.88 478 PRO A N 1
ATOM 3706 C CA . PRO A 1 478 ? -25.089 -28.918 2.370 1.00 44.88 478 PRO A CA 1
ATOM 3707 C C . PRO A 1 478 ? -25.549 -27.449 2.464 1.00 44.88 478 PRO A C 1
ATOM 3709 O O . PRO A 1 478 ? -25.059 -26.611 1.712 1.00 44.88 478 PRO A O 1
ATOM 3712 N N . ALA A 1 479 ? -26.442 -27.106 3.398 1.00 42.81 479 ALA A N 1
ATOM 3713 C CA . ALA A 1 479 ? -26.969 -25.752 3.587 1.00 42.81 479 ALA A CA 1
ATOM 3714 C C . ALA A 1 479 ? -26.040 -24.785 4.365 1.00 42.81 479 ALA A C 1
ATOM 3716 O O . ALA A 1 479 ? -26.393 -23.624 4.540 1.00 42.81 479 ALA A O 1
ATOM 3717 N N . ILE A 1 480 ? -24.854 -25.219 4.819 1.00 49.09 480 ILE A N 1
ATOM 3718 C CA . ILE A 1 480 ? -23.932 -24.414 5.662 1.00 49.09 480 ILE A CA 1
ATOM 3719 C C . ILE A 1 480 ? -22.838 -23.683 4.835 1.00 49.09 480 ILE A C 1
ATOM 3721 O O . ILE A 1 480 ? -21.877 -23.148 5.375 1.00 49.09 480 ILE A O 1
ATOM 3725 N N . LEU A 1 481 ? -22.953 -23.612 3.504 1.00 45.50 481 LEU A N 1
ATOM 3726 C CA . LEU A 1 481 ? -21.902 -23.053 2.628 1.00 45.50 481 LEU A CA 1
ATOM 3727 C C . LEU A 1 481 ? -22.072 -21.566 2.246 1.00 45.50 481 LEU A C 1
ATOM 3729 O O . LEU A 1 481 ? -21.527 -21.131 1.235 1.00 45.50 481 LEU A O 1
ATOM 3733 N N . THR A 1 482 ? -22.796 -20.768 3.034 1.00 49.34 482 THR A N 1
ATOM 3734 C CA . THR A 1 482 ? -22.987 -19.324 2.766 1.00 49.34 482 THR A CA 1
ATOM 3735 C C . THR A 1 482 ? -22.144 -18.383 3.630 1.00 49.34 482 THR A C 1
ATOM 3737 O O . THR A 1 482 ? -22.206 -17.173 3.425 1.00 49.34 482 THR A O 1
ATOM 3740 N N . GLU A 1 483 ? -21.328 -18.883 4.562 1.00 57.47 483 GLU A N 1
ATOM 3741 C CA . GLU A 1 483 ? -20.377 -18.026 5.285 1.00 57.47 483 GLU A CA 1
ATOM 3742 C C . GLU A 1 483 ? -19.059 -17.896 4.512 1.00 57.47 483 GLU A C 1
ATOM 3744 O O . GLU A 1 483 ? -18.474 -18.886 4.074 1.00 57.47 483 GLU A O 1
ATOM 3749 N N . ALA A 1 484 ? -18.604 -16.653 4.325 1.00 71.00 484 ALA A N 1
ATOM 3750 C CA . ALA A 1 484 ? -17.408 -16.330 3.555 1.00 71.00 484 ALA A CA 1
ATOM 3751 C C . ALA A 1 484 ? -16.176 -17.083 4.091 1.00 71.00 484 ALA A C 1
ATOM 3753 O O . ALA A 1 484 ? -15.791 -16.928 5.252 1.00 71.00 484 ALA A O 1
ATOM 3754 N N . SER A 1 485 ? -15.543 -17.883 3.230 1.00 83.38 485 SER A N 1
ATOM 3755 C CA . SER A 1 485 ? -14.304 -18.596 3.540 1.00 83.38 485 SER A CA 1
ATOM 3756 C C . SER A 1 485 ? -13.182 -17.603 3.859 1.00 83.38 485 SER A C 1
ATOM 3758 O O . SER A 1 485 ? -12.852 -16.745 3.038 1.00 83.38 485 SER A O 1
ATOM 3760 N N . ILE A 1 486 ? -12.571 -17.726 5.035 1.00 89.44 486 ILE A N 1
ATOM 3761 C CA . ILE A 1 486 ? -11.474 -16.866 5.488 1.00 89.44 486 ILE A CA 1
ATOM 3762 C C . ILE A 1 486 ? -10.154 -17.486 5.027 1.00 89.44 486 ILE A C 1
ATOM 3764 O O . ILE A 1 486 ? -9.816 -18.589 5.440 1.00 89.44 486 ILE A O 1
ATOM 3768 N N . ILE A 1 487 ? -9.384 -16.790 4.192 1.00 86.75 487 ILE A N 1
ATOM 3769 C CA . ILE A 1 487 ? -8.097 -17.313 3.694 1.00 86.75 487 ILE A CA 1
ATOM 3770 C C . ILE A 1 487 ? -7.003 -17.200 4.767 1.00 86.75 487 ILE A C 1
ATOM 3772 O O . ILE A 1 487 ? -6.230 -18.133 4.965 1.00 86.75 487 ILE A O 1
ATOM 3776 N N . LEU A 1 488 ? -6.959 -16.082 5.498 1.00 89.19 488 LEU A N 1
ATOM 3777 C CA . LEU A 1 488 ? -5.938 -15.815 6.512 1.00 89.19 488 LEU A CA 1
ATOM 3778 C C . LEU A 1 488 ? -6.592 -15.480 7.863 1.00 89.19 488 LEU A C 1
ATOM 3780 O O . LEU A 1 488 ? -7.276 -14.458 7.963 1.00 89.19 488 LEU A O 1
ATOM 3784 N N . PRO A 1 489 ? -6.408 -16.313 8.903 1.00 95.25 489 PRO A N 1
ATOM 3785 C CA . PRO A 1 489 ? -6.863 -15.982 10.245 1.00 95.25 489 PRO A CA 1
ATOM 3786 C C . PRO A 1 489 ? -6.169 -14.738 10.800 1.00 95.25 489 PRO A C 1
ATOM 3788 O O . PRO A 1 489 ? -4.968 -14.547 10.616 1.00 95.25 489 PRO A O 1
ATOM 3791 N N . LYS A 1 490 ? -6.919 -13.913 11.531 1.00 91.44 490 LYS A N 1
ATOM 3792 C CA . LYS A 1 490 ? -6.379 -12.816 12.337 1.00 91.44 490 LYS A CA 1
ATOM 3793 C C . LYS A 1 490 ? -5.636 -13.395 13.534 1.00 91.44 490 LYS A C 1
ATOM 3795 O O . LYS A 1 490 ? -6.009 -14.445 14.045 1.00 91.44 490 LYS A O 1
ATOM 3800 N N . ASN A 1 491 ? -4.673 -12.655 14.078 1.00 91.56 491 ASN A N 1
ATOM 3801 C CA . ASN A 1 491 ? -3.952 -13.063 15.292 1.00 91.56 491 ASN A CA 1
ATOM 3802 C C . ASN A 1 491 ? -4.869 -13.258 16.511 1.00 91.56 491 ASN A C 1
ATOM 3804 O O . ASN A 1 491 ? -4.509 -13.981 17.432 1.00 91.56 491 ASN A O 1
ATOM 3808 N N . THR A 1 492 ? -6.050 -12.643 16.514 1.00 95.12 492 THR A N 1
ATOM 3809 C CA . THR A 1 492 ? -7.082 -12.795 17.545 1.00 95.12 492 THR A CA 1
ATOM 3810 C C . THR A 1 492 ? -7.959 -14.038 17.350 1.00 95.12 492 THR A C 1
ATOM 3812 O O . THR A 1 492 ? -8.676 -14.441 18.261 1.00 95.12 492 THR A O 1
ATOM 3815 N N . ASP A 1 493 ? -7.901 -14.701 16.195 1.00 97.38 493 ASP A N 1
ATOM 3816 C CA . ASP A 1 493 ? -8.740 -15.866 15.932 1.00 97.38 493 ASP A CA 1
ATOM 3817 C C . ASP A 1 493 ? -8.256 -17.115 16.693 1.00 97.38 493 ASP A C 1
ATOM 3819 O O . ASP A 1 493 ? -7.064 -17.394 16.864 1.00 97.38 493 ASP A O 1
ATOM 3823 N N . ILE A 1 494 ? -9.218 -17.915 17.144 1.00 98.06 494 ILE A N 1
ATOM 3824 C CA . ILE A 1 494 ? -9.004 -19.125 17.936 1.00 98.06 494 ILE A CA 1
ATOM 3825 C C . ILE A 1 494 ? -9.142 -20.341 17.018 1.00 98.06 494 ILE A C 1
ATOM 3827 O O . ILE A 1 494 ? -10.242 -20.808 16.712 1.00 98.06 494 ILE A O 1
ATOM 3831 N N . LEU A 1 495 ? -8.004 -20.894 16.601 1.00 98.06 495 LEU A N 1
ATOM 3832 C CA . LEU A 1 495 ? -7.929 -21.914 15.551 1.00 98.06 495 LEU A CA 1
ATOM 3833 C C . LEU A 1 495 ? -8.138 -23.332 16.088 1.00 98.06 495 LEU A C 1
ATOM 3835 O O . LEU A 1 495 ? -7.467 -23.771 17.027 1.00 98.06 495 LEU A O 1
ATOM 3839 N N . PHE A 1 496 ? -9.073 -24.077 15.511 1.00 97.94 496 PHE A N 1
ATOM 3840 C CA . PHE A 1 496 ? -9.276 -25.501 15.768 1.00 97.94 496 PHE A CA 1
ATOM 3841 C C . PHE A 1 496 ? -8.260 -26.323 14.982 1.00 97.94 496 PHE A C 1
ATOM 3843 O O . PHE A 1 496 ? -8.042 -26.086 13.800 1.00 97.94 496 PHE A O 1
ATOM 3850 N N . GLY A 1 497 ? -7.685 -27.334 15.631 1.00 96.00 497 GLY A N 1
ATOM 3851 C CA . GLY A 1 497 ? -6.777 -28.278 14.992 1.00 96.00 497 GLY A CA 1
ATOM 3852 C C . GLY A 1 497 ? -5.751 -28.848 15.963 1.00 96.00 497 GLY A C 1
ATOM 3853 O O . GLY A 1 497 ? -5.828 -28.642 17.176 1.00 96.00 497 GLY A O 1
ATOM 3854 N N . ARG A 1 498 ? -4.799 -29.602 15.415 1.00 94.81 498 ARG A N 1
ATOM 3855 C CA . ARG A 1 498 ? -3.658 -30.181 16.136 1.00 94.81 498 ARG A CA 1
ATOM 3856 C C . ARG A 1 498 ? -2.356 -29.622 15.561 1.00 94.81 498 ARG A C 1
ATOM 3858 O O . ARG A 1 498 ? -2.343 -29.118 14.445 1.00 94.81 498 ARG A O 1
ATOM 3865 N N . GLY A 1 499 ? -1.267 -29.761 16.310 1.00 94.25 499 GLY A N 1
ATOM 3866 C CA . GLY A 1 499 ? 0.068 -29.343 15.881 1.00 94.25 499 GLY A CA 1
ATOM 3867 C C . GLY A 1 499 ? 0.532 -28.048 16.540 1.00 94.25 499 GLY A C 1
ATOM 3868 O O . GLY A 1 499 ? -0.274 -27.231 16.990 1.00 94.25 499 GLY A O 1
ATOM 3869 N N . SER A 1 500 ? 1.853 -27.884 16.602 1.00 93.00 500 SER A N 1
ATOM 3870 C CA . SER A 1 500 ? 2.509 -26.764 17.281 1.00 93.00 500 SER A CA 1
ATOM 3871 C C . SER A 1 500 ? 2.137 -25.416 16.666 1.00 93.00 500 SER A C 1
ATOM 3873 O O . SER A 1 500 ? 1.845 -24.491 17.409 1.00 93.00 500 SER A O 1
ATOM 3875 N N . GLY A 1 501 ? 2.051 -25.310 15.334 1.00 90.75 501 GLY A N 1
ATOM 3876 C CA . GLY A 1 501 ? 1.673 -24.064 14.655 1.00 90.75 501 GLY A CA 1
ATOM 3877 C C . GLY A 1 501 ? 0.298 -23.541 15.084 1.00 90.75 501 GLY A C 1
ATOM 3878 O O . GLY A 1 501 ? 0.168 -22.389 15.482 1.00 90.75 501 GLY A O 1
ATOM 3879 N N . ILE A 1 502 ? -0.714 -24.414 15.108 1.00 97.12 502 ILE A N 1
ATOM 3880 C CA . ILE A 1 502 ? -2.065 -24.064 15.572 1.00 97.12 502 ILE A CA 1
ATOM 3881 C C . ILE A 1 502 ? -2.052 -23.761 17.071 1.00 97.12 502 ILE A C 1
ATOM 3883 O O . ILE A 1 502 ? -2.650 -22.783 17.513 1.00 97.12 502 ILE A O 1
ATOM 3887 N N . GLN A 1 503 ? -1.369 -24.574 17.878 1.00 95.25 503 GLN A N 1
ATOM 3888 C CA . GLN A 1 503 ? -1.302 -24.366 19.326 1.00 95.25 503 GLN A CA 1
ATOM 3889 C C . GLN A 1 503 ? -0.567 -23.077 19.716 1.00 95.25 503 GLN A C 1
ATOM 3891 O O . GLN A 1 503 ? -0.908 -22.499 20.745 1.00 95.25 503 GLN A O 1
ATOM 3896 N N . ASN A 1 504 ? 0.396 -22.627 18.916 1.00 94.69 504 ASN A N 1
ATOM 3897 C CA . ASN A 1 504 ? 1.189 -21.421 19.154 1.00 94.69 504 ASN A CA 1
ATOM 3898 C C . ASN A 1 504 ? 0.621 -20.184 18.448 1.00 94.69 504 ASN A C 1
ATOM 3900 O O . ASN A 1 504 ? 1.222 -19.116 18.514 1.00 94.69 504 ASN A O 1
ATOM 3904 N N . HIS A 1 505 ? -0.529 -20.308 17.782 1.00 96.88 505 HIS A N 1
ATOM 3905 C CA . HIS A 1 505 ? -1.227 -19.156 17.231 1.00 96.88 505 HIS A CA 1
ATOM 3906 C C . HIS A 1 505 ? -1.570 -18.158 18.357 1.00 96.88 505 HIS A C 1
ATOM 3908 O O . HIS A 1 505 ? -2.066 -18.609 19.398 1.00 96.88 505 HIS A O 1
ATOM 3914 N N . PRO A 1 506 ? -1.367 -16.835 18.182 1.00 95.50 506 PRO A N 1
ATOM 3915 C CA . PRO A 1 506 ? -1.545 -15.861 19.263 1.00 95.50 506 PRO A CA 1
ATOM 3916 C C . PRO A 1 506 ? -2.921 -15.936 19.942 1.00 95.50 506 PRO A C 1
ATOM 3918 O O . PRO A 1 506 ? -2.995 -15.975 21.168 1.00 95.50 506 PRO A O 1
ATOM 3921 N N . GLY A 1 507 ? -4.001 -16.097 19.173 1.00 97.06 507 GLY A N 1
ATOM 3922 C CA . GLY A 1 507 ? -5.352 -16.250 19.722 1.00 97.06 507 GLY A CA 1
ATOM 3923 C C . GLY A 1 507 ? -5.547 -17.540 20.527 1.00 97.06 507 GLY A C 1
ATOM 3924 O O . GLY A 1 507 ? -6.271 -17.548 21.518 1.00 97.06 507 GLY A O 1
ATOM 3925 N N . ASN A 1 508 ? -4.851 -18.632 20.181 1.00 98.12 508 ASN A N 1
ATOM 3926 C CA . ASN A 1 508 ? -4.881 -19.868 20.973 1.00 98.12 508 ASN A CA 1
ATOM 3927 C C . ASN A 1 508 ? -4.040 -19.761 22.259 1.00 98.12 508 ASN A C 1
ATOM 3929 O O . ASN A 1 508 ? -4.363 -20.445 23.231 1.00 98.12 508 ASN A O 1
ATOM 3933 N N . ILE A 1 509 ? -2.991 -18.931 22.277 1.00 97.06 509 ILE A N 1
ATOM 3934 C CA . ILE A 1 509 ? -2.226 -18.611 23.494 1.00 97.06 509 ILE A CA 1
ATOM 3935 C C . ILE A 1 509 ? -3.115 -17.806 24.446 1.00 97.06 509 ILE A C 1
ATOM 3937 O O . ILE A 1 509 ? -3.405 -18.291 25.534 1.00 97.06 509 ILE A O 1
ATOM 3941 N N . GLN A 1 510 ? -3.670 -16.680 23.982 1.00 96.12 510 GLN A N 1
ATOM 3942 C CA . GLN A 1 510 ? -4.585 -15.839 24.771 1.00 96.12 510 GLN A CA 1
ATOM 3943 C C . GLN A 1 510 ? -5.782 -16.632 25.313 1.00 96.12 510 GLN A C 1
ATOM 3945 O O . GLN A 1 510 ? -6.163 -16.494 26.474 1.00 96.12 510 GLN A O 1
ATOM 3950 N N . PHE A 1 511 ? -6.354 -17.515 24.487 1.00 98.12 511 PHE A N 1
ATOM 3951 C CA . PHE A 1 511 ? -7.417 -18.424 24.905 1.00 98.12 511 PHE A CA 1
ATOM 3952 C C . PHE A 1 511 ? -6.987 -19.335 26.059 1.00 98.12 511 PHE A C 1
ATOM 3954 O O . PHE A 1 511 ? -7.740 -19.487 27.016 1.00 98.12 511 PHE A O 1
ATOM 3961 N N . ARG A 1 512 ? -5.795 -19.945 26.001 1.00 98.12 512 ARG A N 1
ATOM 3962 C CA . ARG A 1 512 ? -5.305 -20.798 27.095 1.00 98.12 512 ARG A CA 1
ATOM 3963 C C . ARG A 1 512 ? -5.043 -20.002 28.364 1.00 98.12 512 ARG A C 1
ATOM 3965 O O . ARG A 1 512 ? -5.454 -20.473 29.418 1.00 98.12 512 ARG A O 1
ATOM 3972 N N . ASP A 1 513 ? -4.434 -18.827 28.253 1.00 96.81 513 ASP A N 1
ATOM 3973 C CA . ASP A 1 513 ? -4.113 -17.975 29.401 1.00 96.81 513 ASP A CA 1
ATOM 3974 C C . ASP A 1 513 ? -5.392 -17.571 30.150 1.00 96.81 513 ASP A C 1
ATOM 3976 O O . ASP A 1 513 ? -5.473 -17.696 31.373 1.00 96.81 513 ASP A O 1
ATOM 3980 N N . LEU A 1 514 ? -6.446 -17.197 29.411 1.00 97.38 514 LEU A N 1
ATOM 3981 C CA . LEU A 1 514 ? -7.761 -16.895 29.982 1.00 97.38 514 LEU A CA 1
ATOM 3982 C C . LEU A 1 514 ? -8.367 -18.105 30.714 1.00 97.38 514 LEU A C 1
ATOM 3984 O O . LEU A 1 514 ? -8.953 -17.964 31.790 1.00 97.38 514 LEU A O 1
ATOM 3988 N N . LEU A 1 515 ? -8.242 -19.312 30.150 1.00 98.12 515 LEU A N 1
ATOM 3989 C CA . LEU A 1 515 ? -8.741 -20.525 30.803 1.00 98.12 515 LEU A CA 1
ATOM 3990 C C . LEU A 1 515 ? -7.892 -20.940 32.006 1.00 98.12 515 LEU A C 1
ATOM 3992 O O . LEU A 1 515 ? -8.440 -21.464 32.973 1.00 98.12 515 LEU A O 1
ATOM 3996 N N . GLU A 1 516 ? -6.585 -20.695 31.984 1.00 98.06 516 GLU A N 1
ATOM 3997 C CA . GLU A 1 516 ? -5.692 -20.971 33.109 1.00 98.06 516 GLU A CA 1
ATOM 3998 C C . GLU A 1 516 ? -6.040 -20.093 34.318 1.00 98.06 516 GLU A C 1
ATOM 4000 O O . GLU A 1 516 ? -6.167 -20.615 35.426 1.00 98.06 516 GLU A O 1
ATOM 4005 N N . GLN A 1 517 ? -6.353 -18.810 34.099 1.00 97.81 517 GLN A N 1
ATOM 4006 C CA . GLN A 1 517 ? -6.847 -17.896 35.143 1.00 97.81 517 GLN A CA 1
ATOM 4007 C C . GLN A 1 517 ? -8.153 -18.379 35.800 1.00 97.81 517 GLN A C 1
ATOM 4009 O O . GLN A 1 517 ? -8.401 -18.114 36.973 1.00 97.81 517 GLN A O 1
ATOM 4014 N N . ASN A 1 518 ? -8.982 -19.126 35.064 1.00 98.19 518 ASN A N 1
ATOM 4015 C CA . ASN A 1 518 ? -10.260 -19.658 35.546 1.00 98.19 518 ASN A CA 1
ATOM 4016 C C . ASN A 1 518 ? -10.180 -21.132 35.996 1.00 98.19 518 ASN A C 1
ATOM 4018 O O . ASN A 1 518 ? -11.188 -21.710 36.416 1.00 98.19 518 ASN A O 1
ATOM 4022 N N . LEU A 1 519 ? -9.001 -21.765 35.929 1.00 98.12 519 LEU A N 1
ATOM 4023 C CA . LEU A 1 519 ? -8.835 -23.204 36.158 1.00 98.12 519 LEU A CA 1
ATOM 4024 C C . LEU A 1 519 ? -9.191 -23.625 37.590 1.00 98.12 519 LEU A C 1
ATOM 4026 O O . LEU A 1 519 ? -9.758 -24.706 37.779 1.00 98.12 519 LEU A O 1
ATOM 4030 N N . GLY A 1 520 ? -8.878 -22.787 38.584 1.00 97.62 520 GLY A N 1
ATOM 4031 C CA . GLY A 1 520 ? -9.180 -23.043 39.996 1.00 97.62 520 GLY A CA 1
ATOM 4032 C C . GLY A 1 520 ? -10.684 -23.167 40.236 1.00 97.62 520 GLY A C 1
ATOM 4033 O O . GLY A 1 520 ? -11.164 -24.232 40.625 1.00 97.62 520 GLY A O 1
ATOM 4034 N N . SER A 1 521 ? -11.432 -22.117 39.888 1.00 98.19 521 SER A N 1
ATOM 4035 C CA . SER A 1 521 ? -12.895 -22.077 39.985 1.00 98.19 521 SER A CA 1
ATOM 4036 C C . SER A 1 521 ? -13.559 -23.185 39.166 1.00 98.19 521 SER A C 1
ATOM 4038 O O . SER A 1 521 ? -14.507 -23.820 39.625 1.00 98.19 521 SER A O 1
ATOM 4040 N N . TYR A 1 522 ? -13.052 -23.466 37.962 1.00 98.31 522 TYR A N 1
ATOM 4041 C CA . TYR A 1 522 ? -13.569 -24.546 37.120 1.00 98.31 522 TYR A CA 1
ATOM 4042 C C . TYR A 1 522 ? -13.389 -25.930 37.769 1.00 98.31 522 TYR A C 1
ATOM 4044 O O . TYR A 1 522 ? -14.251 -26.802 37.642 1.00 98.31 522 TYR A O 1
ATOM 4052 N N . SER A 1 523 ? -12.270 -26.149 38.464 1.00 97.38 523 SER A N 1
ATOM 4053 C CA . SER A 1 523 ? -11.925 -27.448 39.051 1.00 97.38 523 SER A CA 1
ATOM 4054 C C . SER A 1 523 ? -12.728 -27.775 40.309 1.00 97.38 523 SER A C 1
ATOM 4056 O O . SER A 1 523 ? -13.012 -28.950 40.536 1.00 97.38 523 SER A O 1
ATOM 4058 N N . THR A 1 524 ? -13.107 -26.763 41.095 1.00 97.81 524 THR A N 1
ATOM 4059 C CA . THR A 1 524 ? -13.914 -26.917 42.320 1.00 97.81 524 THR A CA 1
ATOM 4060 C C . THR A 1 524 ? -15.421 -26.897 42.062 1.00 97.81 524 THR A C 1
ATOM 4062 O O . THR A 1 524 ? -16.196 -27.331 42.909 1.00 97.81 524 THR A O 1
ATOM 4065 N N . SER A 1 525 ? -15.843 -26.419 40.891 1.00 98.12 525 SER A N 1
ATOM 4066 C CA . SER A 1 525 ? -17.250 -26.328 40.500 1.00 98.12 525 SER A CA 1
ATOM 4067 C C . SER A 1 525 ? -17.886 -27.693 40.199 1.00 98.12 525 SER A C 1
ATOM 4069 O O . SER A 1 525 ? -17.247 -28.604 39.657 1.00 98.12 525 SER A O 1
ATOM 4071 N N . ASP A 1 526 ? -19.190 -27.807 40.457 1.00 98.06 526 ASP A N 1
ATOM 4072 C CA . ASP A 1 526 ? -20.016 -28.892 39.920 1.00 98.06 526 ASP A CA 1
ATOM 4073 C C . ASP A 1 526 ? -20.211 -28.760 38.393 1.00 98.06 526 ASP A C 1
ATOM 4075 O O . ASP A 1 526 ? -19.809 -27.776 37.762 1.00 98.06 526 ASP A O 1
ATOM 4079 N N . ASP A 1 527 ? -20.809 -29.767 37.758 1.00 96.94 527 ASP A N 1
ATOM 4080 C CA . ASP A 1 527 ? -20.932 -29.799 36.296 1.00 96.94 527 ASP A CA 1
ATOM 4081 C C . ASP A 1 527 ? -21.893 -28.737 35.737 1.00 96.94 527 ASP A C 1
ATOM 4083 O O . ASP A 1 527 ? -21.681 -28.228 34.629 1.00 96.94 527 ASP A O 1
ATOM 4087 N N . ALA A 1 528 ? -22.902 -28.328 36.511 1.00 96.88 528 ALA A N 1
ATOM 4088 C CA . ALA A 1 528 ? -23.810 -27.254 36.122 1.00 96.88 528 ALA A CA 1
ATOM 4089 C C . ALA A 1 528 ? -23.097 -25.891 36.146 1.00 96.88 528 ALA A C 1
ATOM 4091 O O . ALA A 1 528 ? -23.218 -25.101 35.205 1.00 96.88 528 ALA A O 1
ATOM 4092 N N . ALA A 1 529 ? -22.302 -25.632 37.183 1.00 97.62 529 ALA A N 1
ATOM 4093 C CA . ALA A 1 529 ? -21.482 -24.439 37.328 1.00 97.62 529 ALA A CA 1
ATOM 4094 C C . ALA A 1 529 ? -20.369 -24.378 36.271 1.00 97.62 529 ALA A C 1
ATOM 4096 O O . ALA A 1 529 ? -20.203 -23.335 35.636 1.00 97.62 529 ALA A O 1
ATOM 4097 N N . LYS A 1 530 ? -19.693 -25.498 35.970 1.00 98.12 530 LYS A N 1
ATOM 4098 C CA . LYS A 1 530 ? -18.727 -25.585 34.856 1.00 98.12 530 LYS A CA 1
ATOM 4099 C C . LYS A 1 530 ? -19.358 -25.207 33.523 1.00 98.12 530 LYS A C 1
ATOM 4101 O O . LYS A 1 530 ? -18.765 -24.465 32.744 1.00 98.12 530 LYS A O 1
ATOM 4106 N N . ARG A 1 531 ? -20.569 -25.703 33.247 1.00 98.00 531 ARG A N 1
ATOM 4107 C CA . ARG A 1 531 ? -21.302 -25.364 32.022 1.00 98.00 531 ARG A CA 1
ATOM 4108 C C . ARG A 1 531 ? -21.631 -23.876 31.953 1.00 98.00 531 ARG A C 1
ATOM 4110 O O . ARG A 1 531 ? -21.375 -23.266 30.918 1.00 98.00 531 ARG A O 1
ATOM 4117 N N . ARG A 1 532 ? -22.141 -23.282 33.037 1.00 98.00 532 ARG A N 1
ATOM 4118 C CA . ARG A 1 532 ? -22.401 -21.831 33.100 1.00 98.00 532 ARG A CA 1
ATOM 4119 C C . ARG A 1 532 ? -21.129 -21.014 32.870 1.00 98.00 532 ARG A C 1
ATOM 4121 O O . ARG A 1 532 ? -21.162 -20.055 32.108 1.00 98.00 532 ARG A O 1
ATOM 4128 N N . MET A 1 533 ? -20.010 -21.432 33.458 1.00 98.44 533 MET A N 1
ATOM 4129 C CA . MET A 1 533 ? -18.713 -20.776 33.288 1.00 98.44 533 MET A CA 1
ATOM 4130 C C . MET A 1 533 ? -18.223 -20.829 31.837 1.00 98.44 533 MET A C 1
ATOM 4132 O O . MET A 1 533 ? -17.844 -19.802 31.289 1.00 98.44 533 MET A O 1
ATOM 4136 N N . VAL A 1 534 ? -18.283 -21.996 31.187 1.00 98.44 534 VAL A N 1
ATOM 4137 C CA . VAL A 1 534 ? -17.890 -22.142 29.774 1.00 98.44 534 VAL A CA 1
ATOM 4138 C C . VAL A 1 534 ? -18.758 -21.284 28.854 1.00 98.44 534 VAL A C 1
ATOM 4140 O O . VAL A 1 534 ? -18.225 -20.647 27.950 1.00 98.44 534 VAL A O 1
ATOM 4143 N N . ILE A 1 535 ? -20.074 -21.238 29.089 1.00 97.88 535 ILE A N 1
ATOM 4144 C CA . ILE A 1 535 ? -20.990 -20.383 28.319 1.00 97.88 535 ILE A CA 1
ATOM 4145 C C . ILE A 1 535 ? -20.615 -18.910 28.502 1.00 97.88 535 ILE A C 1
ATOM 4147 O O . ILE A 1 535 ? -20.445 -18.209 27.510 1.00 97.88 535 ILE A O 1
ATOM 4151 N N . SER A 1 536 ? -20.436 -18.473 29.752 1.00 97.94 536 SER A N 1
ATOM 4152 C CA . SER A 1 536 ? -20.073 -17.093 30.084 1.00 97.94 536 SER A CA 1
ATOM 4153 C C . SER A 1 536 ? -18.754 -16.674 29.427 1.00 97.94 536 SER A C 1
ATOM 4155 O O . SER A 1 536 ? -18.701 -15.656 28.743 1.00 97.94 536 SER A O 1
ATOM 4157 N N . LEU A 1 537 ? -17.708 -17.501 29.536 1.00 98.12 537 LEU A N 1
ATOM 4158 C CA . LEU A 1 537 ? -16.406 -17.217 28.929 1.00 98.12 537 LEU A CA 1
ATOM 4159 C C . LEU A 1 537 ? -16.473 -17.188 27.399 1.00 98.12 537 LEU A C 1
ATOM 4161 O O . LEU A 1 537 ? -15.907 -16.298 26.775 1.00 98.12 537 LEU A O 1
ATOM 4165 N N . ALA A 1 538 ? -17.170 -18.142 26.777 1.00 97.38 538 ALA A N 1
ATOM 4166 C CA . ALA A 1 538 ? -17.323 -18.165 25.325 1.00 97.38 538 ALA A CA 1
ATOM 4167 C C . ALA A 1 538 ? -18.082 -16.936 24.804 1.00 97.38 538 ALA A C 1
ATOM 4169 O O . ALA A 1 538 ? -17.738 -16.400 23.748 1.00 97.38 538 ALA A O 1
ATOM 4170 N N . ASP A 1 539 ? -19.093 -16.487 25.544 1.00 94.75 539 ASP A N 1
ATOM 4171 C CA . ASP A 1 539 ? -19.858 -15.293 25.212 1.00 94.75 539 ASP A CA 1
ATOM 4172 C C . ASP A 1 539 ? -19.031 -14.019 25.404 1.00 94.75 539 ASP A C 1
ATOM 4174 O O . ASP A 1 539 ? -19.053 -13.177 24.512 1.00 94.75 539 ASP A O 1
ATOM 4178 N N . HIS A 1 540 ? -18.263 -13.911 26.491 1.00 95.44 540 HIS A N 1
ATOM 4179 C CA . HIS A 1 540 ? -17.321 -12.813 26.729 1.00 95.44 540 HIS A CA 1
ATOM 4180 C C . HIS A 1 540 ? -16.288 -12.708 25.596 1.00 95.44 540 HIS A C 1
ATOM 4182 O O . HIS A 1 540 ? -16.102 -11.651 25.001 1.00 95.44 540 HIS A O 1
ATOM 4188 N N . MET A 1 541 ? -15.679 -13.832 25.201 1.00 95.25 541 MET A N 1
ATOM 4189 C CA . MET A 1 541 ? -14.693 -13.852 24.113 1.00 95.25 541 MET A CA 1
ATOM 4190 C C . MET A 1 541 ? -15.281 -13.426 22.763 1.00 95.25 541 MET A C 1
ATOM 4192 O O . MET A 1 541 ? -14.611 -12.750 21.987 1.00 95.25 541 MET A O 1
ATOM 4196 N N . ARG A 1 542 ? -16.522 -13.821 22.460 1.00 94.06 542 ARG A N 1
ATOM 4197 C CA . ARG A 1 542 ? -17.172 -13.454 21.194 1.00 94.06 542 ARG A CA 1
ATOM 4198 C C . ARG A 1 542 ? -17.683 -12.017 21.193 1.00 94.06 542 ARG A C 1
ATOM 4200 O O . ARG A 1 542 ? -17.497 -11.326 20.200 1.00 94.06 542 ARG A O 1
ATOM 4207 N N . ARG A 1 543 ? -18.366 -11.600 22.262 1.00 90.81 543 ARG A N 1
ATOM 4208 C CA . ARG A 1 543 ? -19.063 -10.308 22.330 1.00 90.81 543 ARG A CA 1
ATOM 4209 C C . ARG A 1 543 ? -18.131 -9.167 22.705 1.00 90.81 543 ARG A C 1
ATOM 4211 O O . ARG A 1 543 ? -18.147 -8.148 22.029 1.00 90.81 543 ARG A O 1
ATOM 4218 N N . ASP A 1 544 ? -17.309 -9.365 23.727 1.00 89.56 544 ASP A N 1
ATOM 4219 C CA . ASP A 1 544 ? -16.544 -8.271 24.327 1.00 89.56 544 ASP A CA 1
ATOM 4220 C C . ASP A 1 544 ? -15.151 -8.153 23.698 1.00 89.56 544 ASP A C 1
ATOM 4222 O O . ASP A 1 544 ? -14.626 -7.054 23.550 1.00 89.56 544 ASP A O 1
ATOM 4226 N N . LEU A 1 545 ? -14.563 -9.280 23.278 1.00 87.56 545 LEU A N 1
ATOM 4227 C CA . LEU A 1 545 ? -13.231 -9.318 22.657 1.00 87.56 545 LEU A CA 1
ATOM 4228 C C . LEU A 1 545 ? -13.263 -9.467 21.125 1.00 87.56 545 LEU A C 1
ATOM 4230 O O . LEU A 1 545 ? -12.215 -9.411 20.483 1.00 87.56 545 LEU A O 1
ATOM 4234 N N . GLY A 1 546 ? -14.439 -9.695 20.527 1.00 90.19 546 GLY A N 1
ATOM 4235 C CA . GLY A 1 546 ? -14.591 -9.859 19.076 1.00 90.19 546 GLY A CA 1
ATOM 4236 C C . GLY A 1 546 ? -13.860 -11.077 18.489 1.00 90.19 546 GLY A C 1
ATOM 4237 O O . GLY A 1 546 ? -13.534 -11.091 17.300 1.00 90.19 546 GLY A O 1
ATOM 4238 N N . LEU A 1 547 ? -13.562 -12.098 19.300 1.00 93.56 547 LEU A N 1
ATOM 4239 C CA . LEU A 1 547 ? -12.760 -13.250 18.880 1.00 93.56 547 LEU A CA 1
ATOM 4240 C C . LEU A 1 547 ? -13.613 -14.252 18.097 1.00 93.56 547 LEU A C 1
ATOM 4242 O O . LEU A 1 547 ? -14.712 -14.633 18.518 1.00 93.56 547 LEU A O 1
ATOM 4246 N N . ARG A 1 548 ? -13.078 -14.748 16.976 1.00 96.75 548 ARG A N 1
ATOM 4247 C CA . ARG A 1 548 ? -13.736 -15.779 16.163 1.00 96.75 548 ARG A CA 1
ATOM 4248 C C . ARG A 1 548 ? -13.109 -17.138 16.421 1.00 96.75 548 ARG A C 1
ATOM 4250 O O . ARG A 1 548 ? -11.900 -17.288 16.566 1.00 96.75 548 ARG A O 1
ATOM 4257 N N . PHE A 1 549 ? -13.952 -18.156 16.437 1.00 97.75 549 PHE A N 1
ATOM 4258 C CA . PHE A 1 549 ? -13.537 -19.549 16.510 1.00 97.75 549 PHE A CA 1
ATOM 4259 C C . PHE A 1 549 ? -13.493 -20.085 15.089 1.00 97.75 549 PHE A C 1
ATOM 4261 O O . PHE A 1 549 ? -14.528 -20.097 14.436 1.00 97.75 549 PHE A O 1
ATOM 4268 N N . LEU A 1 550 ? -12.326 -20.499 14.600 1.00 97.69 550 LEU A N 1
ATOM 4269 C CA . LEU A 1 550 ? -12.161 -20.912 13.205 1.00 97.69 550 LEU A CA 1
ATOM 4270 C C . LEU A 1 550 ? -11.748 -22.373 13.108 1.00 97.69 550 LEU A C 1
ATOM 4272 O O . LEU A 1 550 ? -10.898 -22.833 13.868 1.00 97.69 550 LEU A O 1
ATOM 4276 N N . LYS A 1 551 ? -12.301 -23.099 12.141 1.00 97.50 551 LYS A N 1
ATOM 4277 C CA . LYS A 1 551 ? -11.884 -24.461 11.799 1.00 97.50 551 LYS A CA 1
ATOM 4278 C C . LYS A 1 551 ? -11.413 -24.487 10.355 1.00 97.50 551 LYS A C 1
ATOM 4280 O O . LYS A 1 551 ? -12.043 -23.879 9.498 1.00 97.50 551 LYS A O 1
ATOM 4285 N N . GLN A 1 552 ? -10.311 -25.185 10.099 1.00 96.69 552 GLN A N 1
ATOM 4286 C CA . GLN A 1 552 ? -9.802 -25.342 8.742 1.00 96.69 552 GLN A CA 1
ATOM 4287 C C . GLN A 1 552 ? -10.858 -26.044 7.881 1.00 96.69 552 GLN A C 1
ATOM 4289 O O . GLN A 1 552 ? -11.437 -27.057 8.297 1.00 96.69 552 GLN A O 1
ATOM 4294 N N . ALA A 1 553 ? -11.140 -25.464 6.721 1.00 94.38 553 ALA A N 1
ATOM 4295 C CA . ALA A 1 553 ? -12.060 -26.016 5.749 1.00 94.38 553 ALA A CA 1
ATOM 4296 C C . ALA A 1 553 ? -11.520 -27.345 5.190 1.00 94.38 553 ALA A C 1
ATOM 4298 O O . ALA A 1 553 ? -10.322 -27.632 5.297 1.00 94.38 553 ALA A O 1
ATOM 4299 N N . PRO A 1 554 ? -12.379 -28.173 4.568 1.00 93.25 554 PRO A N 1
ATOM 4300 C CA . PRO A 1 554 ? -11.947 -29.424 3.945 1.00 93.25 554 PRO A CA 1
ATOM 4301 C C . PRO A 1 554 ? -10.889 -29.253 2.844 1.00 93.25 554 PRO A C 1
ATOM 4303 O O . PRO A 1 554 ? -10.190 -30.213 2.538 1.00 93.25 554 PRO A O 1
ATOM 4306 N N . ASP A 1 555 ? -10.767 -28.055 2.265 1.00 85.88 555 ASP A N 1
ATOM 4307 C CA . ASP A 1 555 ? -9.770 -27.723 1.241 1.00 85.88 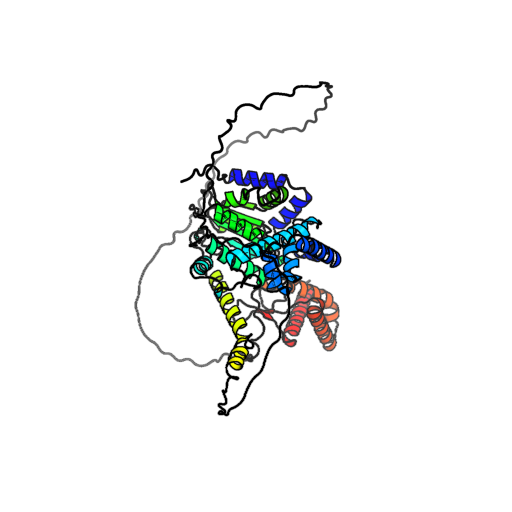555 ASP A CA 1
ATOM 4308 C C . ASP A 1 555 ? -8.330 -27.624 1.787 1.00 85.88 555 ASP A C 1
ATOM 4310 O O . ASP A 1 555 ? -7.378 -27.626 1.011 1.00 85.88 555 ASP A O 1
ATOM 4314 N N . GLY A 1 556 ? -8.153 -27.546 3.112 1.00 90.31 556 GLY A N 1
ATOM 4315 C CA . GLY A 1 556 ? -6.854 -27.374 3.762 1.00 90.31 556 GLY A CA 1
ATOM 4316 C C . GLY A 1 556 ? -6.226 -25.983 3.606 1.00 90.31 556 GLY A C 1
ATOM 4317 O O . GLY A 1 556 ? -5.149 -25.751 4.153 1.00 90.31 556 GLY A O 1
ATOM 4318 N N . VAL A 1 557 ? -6.878 -25.048 2.917 1.00 83.00 557 VAL A N 1
ATOM 4319 C CA . VAL A 1 557 ? -6.355 -23.704 2.623 1.00 83.00 557 VAL A CA 1
ATOM 4320 C C . VAL A 1 557 ? -7.154 -22.634 3.358 1.00 83.00 557 VAL A C 1
ATOM 4322 O O . VAL A 1 557 ? -6.563 -21.715 3.921 1.00 83.00 557 VAL A O 1
ATOM 4325 N N . SER A 1 558 ? -8.479 -22.756 3.387 1.00 91.62 558 SER A N 1
ATOM 4326 C CA . SER A 1 558 ? -9.363 -21.761 3.982 1.00 91.62 558 SER A CA 1
ATOM 4327 C C . SER A 1 558 ? -9.825 -22.146 5.390 1.00 91.62 558 SER A C 1
ATOM 4329 O O . SER A 1 558 ? -9.617 -23.257 5.887 1.00 91.62 558 SER A O 1
ATOM 4331 N N . TRP A 1 559 ? -10.438 -21.184 6.070 1.00 96.50 559 TRP A N 1
ATOM 4332 C CA . TRP A 1 559 ? -10.950 -21.287 7.426 1.00 96.50 559 TRP A CA 1
ATOM 4333 C C . TRP A 1 559 ? -12.422 -20.900 7.448 1.00 96.50 559 TRP A C 1
ATOM 4335 O O . TRP A 1 559 ? -12.835 -19.923 6.826 1.00 96.50 559 TRP A O 1
ATOM 4345 N N . ILE A 1 560 ? -13.212 -21.659 8.199 1.00 96.62 560 ILE A N 1
ATOM 4346 C CA . ILE A 1 560 ? -14.651 -21.456 8.336 1.00 96.62 560 ILE A CA 1
ATOM 4347 C C . ILE A 1 560 ? -14.942 -21.082 9.791 1.00 96.62 560 ILE A C 1
ATOM 4349 O O . ILE A 1 560 ? -14.435 -21.755 10.705 1.00 96.62 560 ILE A O 1
ATOM 4353 N N . PRO A 1 561 ? -15.734 -20.027 10.039 1.00 96.38 561 PRO A N 1
ATOM 4354 C CA . PRO A 1 561 ? -16.227 -19.727 11.372 1.00 96.38 561 PRO A CA 1
ATOM 4355 C C . PRO A 1 561 ? -17.010 -20.903 11.965 1.00 96.38 561 PRO A C 1
ATOM 4357 O O . PRO A 1 561 ? -17.865 -21.518 11.337 1.00 96.38 561 PRO A O 1
ATOM 4360 N N . VAL A 1 562 ? -16.717 -21.231 13.218 1.00 96.69 562 VAL A N 1
ATOM 4361 C CA . VAL A 1 562 ? -17.449 -22.234 13.988 1.00 96.69 562 VAL A CA 1
ATOM 4362 C C . VAL A 1 562 ? -18.611 -21.535 14.685 1.00 96.69 562 VAL A C 1
ATOM 4364 O O . VAL A 1 562 ? -18.459 -20.962 15.772 1.00 96.69 562 VAL A O 1
ATOM 4367 N N . THR A 1 563 ? -19.781 -21.581 14.054 1.00 94.00 563 THR A N 1
ATOM 4368 C CA . THR A 1 563 ? -21.028 -21.002 14.577 1.00 94.00 563 THR A CA 1
ATOM 4369 C C . THR A 1 563 ? -21.662 -21.879 15.655 1.00 94.00 563 THR A C 1
ATOM 4371 O O . THR A 1 563 ? -22.142 -21.372 16.675 1.00 94.00 563 THR A O 1
ATOM 4374 N N . GLU A 1 564 ? -21.576 -23.201 15.499 1.00 95.81 564 GLU A N 1
ATOM 4375 C CA . GLU A 1 564 ? -22.133 -24.188 16.424 1.00 95.81 564 GLU A CA 1
ATOM 4376 C C . GLU A 1 564 ? -21.566 -24.044 17.848 1.00 95.81 564 GLU A C 1
ATOM 4378 O O . GLU A 1 564 ? -20.415 -24.390 18.141 1.00 95.81 564 GLU A O 1
ATOM 4383 N N . LYS A 1 565 ? -22.408 -23.573 18.779 1.00 96.19 565 LYS A N 1
ATOM 4384 C CA . LYS A 1 565 ? -22.038 -23.360 20.191 1.00 96.19 565 LYS A CA 1
ATOM 4385 C C . LYS A 1 565 ? -21.480 -24.625 20.848 1.00 96.19 565 LYS A C 1
ATOM 4387 O O . LYS A 1 565 ? -20.516 -24.543 21.602 1.00 96.19 565 LYS A O 1
ATOM 4392 N N . ALA A 1 566 ? -22.042 -25.793 20.532 1.00 96.19 566 ALA A N 1
ATOM 4393 C CA . ALA A 1 566 ? -21.607 -27.071 21.094 1.00 96.19 566 ALA A CA 1
ATOM 4394 C C . ALA A 1 566 ? -20.138 -27.391 20.765 1.00 96.19 566 ALA A C 1
ATOM 4396 O O . ALA A 1 566 ? -19.386 -27.797 21.652 1.00 96.19 566 ALA A O 1
ATOM 4397 N N . VAL A 1 567 ? -19.711 -27.144 19.522 1.00 97.06 567 VAL A N 1
ATOM 4398 C CA . VAL A 1 567 ? -18.330 -27.371 19.065 1.00 97.06 567 VAL A CA 1
ATOM 4399 C C . VAL A 1 567 ? -17.365 -26.412 19.762 1.00 97.06 567 VAL A C 1
ATOM 4401 O O . VAL A 1 567 ? -16.284 -26.816 20.199 1.00 97.06 567 VAL A O 1
ATOM 4404 N N . VAL A 1 568 ? -17.773 -25.152 19.938 1.00 97.75 568 VAL A N 1
ATOM 4405 C CA . VAL A 1 568 ? -16.998 -24.172 20.708 1.00 97.75 568 VAL A CA 1
ATOM 4406 C C . VAL A 1 568 ? -16.854 -24.603 22.162 1.00 97.75 568 VAL A C 1
ATOM 4408 O O . VAL A 1 568 ? -15.729 -24.720 22.640 1.00 97.75 568 VAL A O 1
ATOM 4411 N N . TYR A 1 569 ? -17.943 -24.940 22.851 1.00 98.06 569 TYR A N 1
ATOM 4412 C CA . TYR A 1 569 ? -17.884 -25.386 24.247 1.00 98.06 569 TYR A CA 1
ATOM 4413 C C . TYR A 1 569 ? -17.029 -26.645 24.417 1.00 98.06 569 TYR A C 1
ATOM 4415 O O . TYR A 1 569 ? -16.260 -26.752 25.373 1.00 98.06 569 TYR A O 1
ATOM 4423 N N . GLN A 1 570 ? -17.073 -27.570 23.455 1.00 97.75 570 GLN A N 1
ATOM 4424 C CA . GLN A 1 570 ? -16.209 -28.747 23.462 1.00 97.75 570 GLN A CA 1
ATOM 4425 C C . GLN A 1 570 ? -14.716 -28.374 23.472 1.00 97.75 570 GLN A C 1
ATOM 4427 O O . GLN A 1 570 ? -13.940 -29.003 24.198 1.00 97.75 570 GLN A O 1
ATOM 4432 N N . LYS A 1 571 ? -14.305 -27.329 22.738 1.00 97.75 571 LYS A N 1
ATOM 4433 C CA . LYS A 1 571 ? -12.922 -26.822 22.758 1.00 97.75 571 LYS A CA 1
ATOM 4434 C C . LYS A 1 571 ? -12.517 -26.267 24.129 1.00 97.75 571 LYS A C 1
ATOM 4436 O O . LYS A 1 571 ? -11.388 -26.507 24.563 1.00 97.75 571 LYS A O 1
ATOM 4441 N N . PHE A 1 572 ? -13.422 -25.596 24.844 1.00 98.38 572 PHE A N 1
ATOM 4442 C CA . PHE A 1 572 ? -13.177 -25.156 26.227 1.00 98.38 572 PHE A CA 1
ATOM 4443 C C . PHE A 1 572 ? -12.952 -26.352 27.150 1.00 98.38 572 PHE A C 1
ATOM 4445 O O . PHE A 1 572 ? -11.932 -26.425 27.833 1.00 98.38 572 PHE A O 1
ATOM 4452 N N . TYR A 1 573 ? -13.854 -27.335 27.116 1.00 98.31 573 TYR A N 1
ATOM 4453 C CA . TYR A 1 573 ? -13.751 -28.529 27.955 1.00 98.31 573 TYR A CA 1
ATOM 4454 C C . TYR A 1 573 ? -12.456 -29.316 27.713 1.00 98.31 573 TYR A C 1
ATOM 4456 O O . TYR A 1 573 ? -11.799 -29.750 28.663 1.00 98.31 573 TYR A O 1
ATOM 4464 N N . GLN A 1 574 ? -12.053 -29.478 26.449 1.00 97.75 574 GLN A N 1
ATOM 4465 C CA . GLN A 1 574 ? -10.793 -30.136 26.093 1.00 97.75 574 GLN A CA 1
ATOM 4466 C C . GLN A 1 574 ? -9.574 -29.367 26.613 1.00 97.75 574 GLN A C 1
ATOM 4468 O O . GLN A 1 574 ? -8.629 -29.977 27.126 1.00 97.75 574 GLN A O 1
ATOM 4473 N N . THR A 1 575 ? -9.601 -28.038 26.520 1.00 97.94 575 THR A N 1
ATOM 4474 C CA . THR A 1 575 ? -8.506 -27.186 26.995 1.00 97.94 575 THR A CA 1
ATOM 4475 C C . THR A 1 575 ? -8.406 -27.207 28.518 1.00 97.94 575 THR A C 1
ATOM 4477 O O . THR A 1 575 ? -7.332 -27.506 29.028 1.00 97.94 575 THR A O 1
ATOM 4480 N N . PHE A 1 576 ? -9.512 -27.047 29.255 1.00 98.50 576 PHE A N 1
ATOM 4481 C CA . PHE A 1 576 ? -9.528 -27.196 30.718 1.00 98.50 576 PHE A CA 1
ATOM 4482 C C . PHE A 1 576 ? -9.011 -28.564 31.173 1.00 98.50 576 PHE A C 1
ATOM 4484 O O . PHE A 1 576 ? -8.219 -28.660 32.110 1.00 98.50 576 PHE A O 1
ATOM 4491 N N . ARG A 1 577 ? -9.409 -29.645 30.487 1.00 98.00 577 ARG A N 1
ATOM 4492 C CA . ARG A 1 577 ? -8.898 -30.993 30.774 1.00 98.00 577 ARG A CA 1
ATOM 4493 C C . ARG A 1 577 ? -7.382 -31.079 30.580 1.00 98.00 577 ARG A C 1
ATOM 4495 O O . ARG A 1 577 ? -6.713 -31.718 31.392 1.00 98.00 577 ARG A O 1
ATOM 4502 N N . SER A 1 578 ? -6.860 -30.462 29.523 1.00 96.81 578 SER A N 1
ATOM 4503 C CA . SER A 1 578 ? -5.425 -30.445 29.211 1.00 96.81 578 SER A CA 1
ATOM 4504 C C . SER A 1 578 ? -4.637 -29.617 30.229 1.00 96.81 578 SER A C 1
ATOM 4506 O O . SER A 1 578 ? -3.626 -30.096 30.739 1.00 96.81 578 SER A O 1
ATOM 4508 N N . LEU A 1 579 ? -5.146 -28.439 30.604 1.00 97.56 579 LEU A N 1
ATOM 4509 C CA . LEU A 1 579 ? -4.573 -27.582 31.646 1.00 97.56 579 LEU A CA 1
ATOM 4510 C C . LEU A 1 579 ? -4.530 -28.299 33.001 1.00 97.56 579 LEU A C 1
ATOM 4512 O O . LEU A 1 579 ? -3.487 -28.341 33.645 1.00 97.56 579 LEU A O 1
ATOM 4516 N N . ARG A 1 580 ? -5.615 -28.979 33.395 1.00 97.88 580 ARG A N 1
ATOM 4517 C CA . ARG A 1 580 ? -5.650 -29.787 34.625 1.00 97.88 580 ARG A CA 1
ATOM 4518 C C . ARG A 1 580 ? -4.631 -30.928 34.609 1.00 97.88 580 ARG A C 1
ATOM 4520 O O . ARG A 1 580 ? -4.053 -31.250 35.642 1.00 97.88 580 ARG A O 1
ATOM 4527 N N . ALA A 1 581 ? -4.424 -31.571 33.459 1.00 97.50 581 ALA A N 1
ATOM 4528 C CA . ALA A 1 581 ? -3.417 -32.622 33.325 1.00 97.50 581 ALA A CA 1
ATOM 4529 C C . ALA A 1 581 ? -1.987 -32.066 33.423 1.00 97.50 581 ALA A C 1
ATOM 4531 O O . ALA A 1 581 ? -1.127 -32.726 33.997 1.00 97.50 581 ALA A O 1
ATOM 4532 N N . ALA A 1 582 ? -1.740 -30.863 32.898 1.00 96.19 582 ALA A N 1
ATOM 4533 C CA . ALA A 1 582 ? -0.458 -30.175 33.025 1.00 96.19 582 ALA A CA 1
ATOM 4534 C C . ALA A 1 582 ? -0.191 -29.711 34.466 1.00 96.19 582 ALA A C 1
ATOM 4536 O O . ALA A 1 582 ? 0.914 -29.896 34.963 1.00 96.19 582 ALA A O 1
ATOM 4537 N N . ALA A 1 583 ? -1.208 -29.195 35.162 1.00 96.62 583 ALA A N 1
ATOM 4538 C CA . ALA A 1 583 ? -1.103 -28.755 36.553 1.00 96.62 583 ALA A CA 1
ATOM 4539 C C . ALA A 1 583 ? -0.753 -29.891 37.527 1.00 96.62 583 ALA A C 1
ATOM 4541 O O . ALA A 1 583 ? -0.108 -29.639 38.528 1.00 96.62 583 ALA A O 1
ATOM 4542 N N . LYS A 1 584 ? -1.134 -31.140 37.223 1.00 96.56 584 LYS A N 1
ATOM 4543 C CA . LYS A 1 584 ? -0.748 -32.325 38.014 1.00 96.56 584 LYS A CA 1
ATOM 4544 C C . LYS A 1 584 ? 0.694 -32.793 37.790 1.00 96.56 584 LYS A C 1
ATOM 4546 O O . LYS A 1 584 ? 1.148 -33.680 38.502 1.00 96.56 584 LYS A O 1
ATOM 4551 N N . LYS A 1 585 ? 1.349 -32.317 36.726 1.00 95.69 585 LYS A N 1
ATOM 4552 C CA . LYS A 1 585 ? 2.740 -32.666 36.396 1.00 95.69 585 LYS A CA 1
ATOM 4553 C C . LYS A 1 585 ? 3.747 -31.663 36.961 1.00 95.69 585 LYS A C 1
ATOM 4555 O O . LYS A 1 585 ? 4.932 -31.976 36.966 1.00 95.69 585 LYS A O 1
ATOM 4560 N N . LYS A 1 586 ? 3.277 -30.471 37.330 1.00 86.75 586 LYS A N 1
ATOM 4561 C CA . LYS A 1 586 ? 4.015 -29.513 38.153 1.00 86.75 586 LYS A CA 1
ATOM 4562 C C . LYS A 1 586 ? 3.865 -29.940 39.605 1.00 86.75 586 LYS A C 1
ATOM 4564 O O . LYS A 1 586 ? 4.860 -29.781 40.337 1.00 86.75 586 LYS A O 1
#

Organism: NCBI:txid303405

pLDDT: mean 77.7, std 25.23, range [27.8, 98.5]